Protein AF-A0AAJ0B9U4-F1 (afdb_monomer)

Solvent-accessible surface area (backbone atoms only — not comparable to full-atom values): 43974 Å² total; per-residue (Å²): 120,94,70,64,84,79,65,71,99,74,72,57,68,65,60,56,51,51,52,51,50,50,55,49,49,68,54,44,51,57,51,49,52,50,52,51,50,52,41,48,51,54,45,55,51,52,50,51,51,42,34,70,67,54,20,66,51,40,60,30,50,88,75,37,47,94,56,30,32,64,68,62,75,47,84,82,58,79,82,47,85,82,60,82,76,64,76,65,57,64,42,69,40,68,35,60,43,22,53,48,32,36,18,54,74,51,47,41,38,45,28,46,56,63,77,54,42,68,62,43,86,62,92,47,45,62,53,51,57,51,55,34,48,48,49,36,37,66,75,67,50,66,70,86,77,44,58,89,87,25,63,51,50,54,52,42,59,50,44,54,70,75,46,63,48,74,68,52,50,55,50,52,58,47,62,69,53,59,76,75,76,78,82,91,81,90,87,76,65,67,62,63,52,35,57,52,57,52,63,45,47,69,34,58,64,51,58,52,50,46,71,71,40,57,65,47,40,94,86,58,49,71,68,68,90,70,88,76,74,78,74,78,76,77,63,67,62,38,52,68,47,60,41,67,46,40,67,55,96,64,38,77,40,74,86,76,53,73,43,38,53,48,45,52,28,36,39,58,38,28,67,73,43,68,48,98,83,70,43,53,28,37,69,28,35,61,29,36,32,40,44,48,47,78,55,93,96,44,79,45,77,41,55,40,32,43,70,56,68,34,99,72,74,43,83,56,80,71,55,79,28,72,48,23,34,34,44,38,16,47,32,23,39,41,20,23,50,64,49,31,40,31,75,43,72,44,61,94,89,48,96,54,74,49,44,68,35,35,36,27,38,38,35,42,69,67,30,40,56,29,44,55,70,29,32,43,35,24,45,58,79,67,62,99,82,70,67,54,70,45,52,64,52,45,60,59,26,60,72,35,85,44,58,50,52,29,55,33,47,69,75,59,92,92,61,63,75,78,78,72,49,65,28,28,30,32,42,73,39,90,96,36,95,87,47,69,45,74,70,52,38,54,39,54,35,58,47,48,29,77,56,27,42,71,43,46,38,24,18,61,51,37,45,52,48,51,50,48,32,46,49,35,49,31,78,61,60,91,44,59,79,64,37,46,63,56,54,50,51,52,50,50,32,42,55,48,44,47,68,61,32,76,70,51,50,78,83,52,86,72,81,71,97,76,76,74,82,64,81,64,91,80,62,66,96,75,52,49,35,60,31,41,54,52,48,32,37,52,42,32,41,50,55,49,43,45,54,36,15,36,63,52,71,64,50,69,99,46,54,66,60,45,52,47,48,20,41,52,43,27,27,53,53,33,44,54,7,30,54,42,33,28,47,38,72,74,66,58,83,74,88,66,91,61,61,55,71,67,57,52,43,66,45,57,80,76,2,50,44,40,21,46,68,69,45,62,31,42,40,59,56,42,19,55,49,43,52,53,50,50,47,47,44,64,60,47,41,41,71,48,79,92,74,78,87,57,69,65,74,65,75,56,66,74,78,71,77,79,87,73,79,90,78,87,82,83,81,88,81,83,90,82,81,90,86,87,89,84,85,83,88,88,82,81,91,78,86,84,83,82,84,80,87,87,83,83,84,88,84,84,90,85,86,83,86,90,82,86,89,79,87,82,89,85,85,91,82,86,82,88,82,92,76,90,82,84,84,91,80,89,80,85,82,84,88,86,89,79,84,134

pLDDT: mean 73.51, std 20.11, range [25.77, 97.5]

Secondary structure (DSSP, 8-state):
-TTTTSS-S---HHHHHHHHHHHHHHHHHHHHHHHHHHHHHHHHHHHHHHHHHHHHHHT-HHHHGGG----S--GGGGG-TTSPPPPP-PPEEE-HHHHHHHHHTTS--TTIIIIIS--B--SSTTHHHHHHHHHHHHHHS-GGGS-TT-HHHHHHHHHHHHS--HHHHHHHHHHHHHHHH------SSHHHHHHHHHHTHHHHHHTTS-S----B-TTSPBPPS-TT--PPPP--GGGT-EEEPEEETTEEE----HHHHHHHHHHHT---EE-TT--EEEE-TTSEEEEEEEETTEEEEEEEE---B-TTSSBPPPP-S----HHHHHHHHTTEEEEEEEEEPPPTTS-PPPEEEEEEEE--HHHHHHHHTT--EE-PPPPTT---HHHHHHTTSTT-TTEEEE-B-PPPTT--GGGT-TTEEEEEPTT-TT-EEEEEEHHHHHHTGGGTT--SEE-HHHHHHHHHHHTTTB---SSHHHHHHHHHHHHHHHHHHHHHHTTT-TT-PPSPTT------TT--TT-HHHHHHHHHHHHHHHHHHHHHHHHHTT--S-HHHHHHHHHHHHHHHHHHHHHHHHHHHHS----PPPBPHHHHHS-GGGSHHHHHHTT---HHHHHHHHHHHHHHHHHHSEEP------THHHHSPPP--------PPPPPPPP---------------PPPPPPP---PPP---PPPP--------------------------PPP-----

Structure (mmCIF, N/CA/C/O backbone):
data_AF-A0AAJ0B9U4-F1
#
_entry.id   AF-A0AAJ0B9U4-F1
#
loop_
_atom_site.group_PDB
_atom_site.id
_atom_site.type_symbol
_atom_site.label_atom_id
_atom_site.label_alt_id
_atom_site.label_comp_id
_atom_site.label_asym_id
_atom_site.label_entity_id
_atom_site.label_seq_id
_atom_site.pdbx_PDB_ins_code
_atom_site.Cartn_x
_atom_site.Cartn_y
_atom_site.Cartn_z
_atom_site.occupancy
_atom_site.B_iso_or_equiv
_atom_site.auth_seq_id
_atom_site.auth_comp_id
_atom_site.auth_asym_id
_atom_site.auth_atom_id
_atom_site.pdbx_PDB_model_num
ATOM 1 N N . MET A 1 1 ? 71.957 -5.910 -50.777 1.00 51.66 1 MET A N 1
ATOM 2 C CA . MET A 1 1 ? 72.900 -6.226 -51.870 1.00 51.66 1 MET A CA 1
ATOM 3 C C . MET A 1 1 ? 72.585 -5.526 -53.194 1.00 51.66 1 MET A C 1
ATOM 5 O O . MET A 1 1 ? 73.494 -4.909 -53.716 1.00 51.66 1 MET A O 1
ATOM 9 N N . ALA A 1 2 ? 71.354 -5.511 -53.735 1.00 48.22 2 ALA A N 1
ATOM 10 C CA . ALA A 1 2 ? 71.072 -4.772 -54.990 1.00 48.22 2 ALA A CA 1
ATOM 11 C C . ALA A 1 2 ? 70.888 -3.239 -54.840 1.00 48.22 2 ALA A C 1
ATOM 13 O O . ALA A 1 2 ? 70.793 -2.532 -55.834 1.00 48.22 2 ALA A O 1
ATOM 14 N N . LEU A 1 3 ? 70.852 -2.714 -53.609 1.00 47.22 3 LEU A N 1
ATOM 15 C CA . LEU A 1 3 ? 70.709 -1.276 -53.321 1.00 47.22 3 LEU A CA 1
ATOM 16 C C . LEU A 1 3 ? 72.032 -0.579 -52.947 1.00 47.22 3 LEU A C 1
ATOM 18 O O . LEU A 1 3 ? 72.068 0.644 -52.878 1.00 47.22 3 LEU A O 1
ATOM 22 N N . GLU A 1 4 ? 73.122 -1.326 -52.741 1.00 53.16 4 GLU A N 1
ATOM 23 C CA . GLU A 1 4 ? 74.409 -0.771 -52.278 1.00 53.16 4 GLU A CA 1
ATOM 24 C C . GLU A 1 4 ? 75.309 -0.256 -53.412 1.00 53.16 4 GLU A C 1
ATOM 26 O O . GLU A 1 4 ? 76.203 0.538 -53.147 1.00 53.16 4 GLU A O 1
ATOM 31 N N . SER A 1 5 ? 75.072 -0.623 -54.679 1.00 58.38 5 SER A N 1
ATOM 32 C CA . SER A 1 5 ? 75.919 -0.163 -55.797 1.00 58.38 5 SER A CA 1
ATOM 33 C C . SER A 1 5 ? 75.437 1.124 -56.480 1.00 58.38 5 SER A C 1
ATOM 35 O O . SER A 1 5 ? 76.057 1.558 -57.448 1.00 58.38 5 SER A O 1
ATOM 37 N N . LEU A 1 6 ? 74.323 1.717 -56.034 1.00 53.94 6 LEU A N 1
ATOM 38 C CA . LEU A 1 6 ? 73.700 2.879 -56.686 1.00 53.94 6 LEU A CA 1
ATOM 39 C C . LEU A 1 6 ? 73.889 4.199 -55.924 1.00 53.94 6 LEU A C 1
ATOM 41 O O . LEU A 1 6 ? 73.580 5.257 -56.464 1.00 53.94 6 LEU A O 1
ATOM 45 N N . PHE A 1 7 ? 74.448 4.165 -54.712 1.00 55.28 7 PHE A N 1
ATOM 46 C CA . PHE A 1 7 ? 74.623 5.356 -53.881 1.00 55.28 7 PHE A CA 1
ATOM 47 C C . PHE A 1 7 ? 76.070 5.476 -53.399 1.00 55.28 7 PHE A C 1
ATOM 49 O O . PHE A 1 7 ? 76.467 4.892 -52.398 1.00 55.28 7 PHE A O 1
ATOM 56 N N . GLY A 1 8 ? 76.864 6.226 -54.166 1.00 54.53 8 GLY A N 1
ATOM 57 C CA . GLY A 1 8 ? 78.250 6.559 -53.851 1.00 54.53 8 GLY A CA 1
ATOM 58 C C . GLY A 1 8 ? 78.411 7.480 -52.634 1.00 54.53 8 GLY A C 1
ATOM 59 O O . GLY A 1 8 ? 77.489 8.174 -52.207 1.00 54.53 8 GLY A O 1
ATOM 60 N N . ASP A 1 9 ? 79.643 7.487 -52.132 1.00 56.53 9 ASP A N 1
ATOM 61 C CA . ASP A 1 9 ? 80.150 7.820 -50.789 1.00 56.53 9 ASP A CA 1
ATOM 62 C C . ASP A 1 9 ? 80.008 9.284 -50.287 1.00 56.53 9 ASP A C 1
ATOM 64 O O . ASP A 1 9 ? 80.836 9.789 -49.530 1.00 56.53 9 ASP A O 1
ATOM 68 N N . ARG A 1 10 ? 78.962 10.014 -50.693 1.00 57.00 10 ARG A N 1
ATOM 69 C CA . ARG A 1 10 ? 78.623 11.342 -50.135 1.00 57.00 10 ARG A CA 1
ATOM 70 C C . ARG A 1 10 ? 77.126 11.520 -49.923 1.00 57.00 10 ARG A C 1
ATOM 72 O O . ARG A 1 10 ? 76.544 12.525 -50.327 1.00 57.00 10 ARG A O 1
ATOM 79 N N . PHE A 1 11 ? 76.492 10.553 -49.272 1.00 53.00 11 PHE A N 1
ATOM 80 C CA . PHE A 1 11 ? 75.157 10.781 -48.735 1.00 53.00 11 PHE A CA 1
ATOM 81 C C . PHE A 1 11 ? 75.263 11.365 -47.330 1.00 53.00 11 PHE A C 1
ATOM 83 O O . PHE A 1 11 ? 75.497 10.661 -46.348 1.00 53.00 11 PHE A O 1
ATOM 90 N N . ASP A 1 12 ? 75.090 12.686 -47.264 1.00 61.44 12 ASP A N 1
ATOM 91 C CA . ASP A 1 12 ? 74.773 13.408 -46.038 1.00 61.44 12 ASP A CA 1
ATOM 92 C C . ASP A 1 12 ? 73.667 12.637 -45.303 1.00 61.44 12 ASP A C 1
ATOM 94 O O . ASP A 1 12 ? 72.566 12.450 -45.832 1.00 61.44 12 ASP A O 1
ATOM 98 N N . LYS A 1 13 ? 73.970 12.130 -44.101 1.00 66.75 13 LYS A N 1
ATOM 99 C CA . LYS A 1 13 ? 73.067 11.267 -43.311 1.00 66.75 13 LYS A CA 1
ATOM 100 C C . LYS A 1 13 ? 71.672 11.888 -43.127 1.00 66.75 13 LYS A C 1
ATOM 102 O O . LYS A 1 13 ? 70.686 11.169 -42.974 1.00 66.75 13 LYS A O 1
ATOM 107 N N . THR A 1 14 ? 71.583 13.213 -43.203 1.00 70.25 14 THR A N 1
ATOM 108 C CA . THR A 1 14 ? 70.349 14.004 -43.216 1.00 70.25 14 THR A CA 1
ATOM 109 C C . THR A 1 14 ? 69.446 13.687 -44.414 1.00 70.25 14 THR A C 1
ATOM 111 O O . THR A 1 14 ? 68.267 13.405 -44.208 1.00 70.25 14 THR A O 1
ATOM 114 N N . ASN A 1 15 ? 69.961 13.611 -45.643 1.00 72.12 15 ASN A N 1
ATOM 115 C CA . ASN A 1 15 ? 69.139 13.343 -46.834 1.00 72.12 15 ASN A CA 1
ATOM 116 C C . ASN A 1 15 ? 68.595 11.906 -46.870 1.00 72.12 15 ASN A C 1
ATOM 118 O O . ASN A 1 15 ? 67.459 11.687 -47.292 1.00 72.12 15 ASN A O 1
ATOM 122 N N . LEU A 1 16 ? 69.358 10.935 -46.356 1.00 78.25 16 LEU A N 1
ATOM 123 C CA . LEU A 1 16 ? 68.886 9.554 -46.213 1.00 78.25 16 LEU A CA 1
ATOM 124 C C . LEU A 1 16 ? 67.762 9.453 -45.168 1.00 78.25 16 LEU A C 1
ATOM 126 O O . LEU A 1 16 ? 66.755 8.789 -45.408 1.00 78.25 16 LEU A O 1
ATOM 130 N N . SER A 1 17 ? 67.890 10.158 -44.037 1.00 75.69 17 SER A N 1
ATOM 131 C CA . SER A 1 17 ? 66.843 10.188 -43.006 1.00 75.69 17 SER A CA 1
ATOM 132 C C . SER A 1 17 ? 65.542 10.837 -43.497 1.00 75.69 17 SER A C 1
ATOM 134 O O . SER A 1 17 ? 64.461 10.331 -43.201 1.00 75.69 17 SER A O 1
ATOM 136 N N . ILE A 1 18 ? 65.637 11.888 -44.322 1.00 82.69 18 ILE A N 1
ATOM 137 C CA . ILE A 1 18 ? 64.478 12.558 -44.929 1.00 82.69 18 ILE A CA 1
ATOM 138 C C . ILE A 1 18 ? 63.812 11.653 -45.972 1.00 82.69 18 ILE A C 1
ATOM 140 O O . ILE A 1 18 ? 62.589 11.534 -45.975 1.00 82.69 18 ILE A O 1
ATOM 144 N N . GLY A 1 19 ? 64.591 10.968 -46.818 1.00 82.00 19 GLY A N 1
ATOM 145 C CA . GLY A 1 19 ? 64.058 10.031 -47.811 1.00 82.00 19 GLY A CA 1
ATOM 146 C C . GLY A 1 19 ? 63.338 8.833 -47.182 1.00 82.00 19 GLY A C 1
ATOM 147 O O . GLY A 1 19 ? 62.246 8.472 -47.622 1.00 82.00 19 GLY A O 1
ATOM 148 N N . ILE A 1 20 ? 63.898 8.261 -46.109 1.00 84.00 20 ILE A N 1
ATOM 149 C CA . ILE A 1 20 ? 63.265 7.166 -45.356 1.00 84.00 20 ILE A CA 1
ATOM 150 C C . ILE A 1 20 ? 61.999 7.659 -44.651 1.00 84.00 20 ILE A C 1
ATOM 152 O O . ILE A 1 20 ? 60.973 6.988 -44.727 1.00 84.00 20 ILE A O 1
ATOM 156 N N . ALA A 1 21 ? 62.032 8.835 -44.016 1.00 82.19 21 ALA A N 1
ATOM 157 C CA . ALA A 1 21 ? 60.847 9.414 -43.389 1.00 82.19 21 ALA A CA 1
ATOM 158 C C . ALA A 1 21 ? 59.739 9.675 -44.421 1.00 82.19 21 ALA A C 1
ATOM 160 O O . ALA A 1 21 ? 58.595 9.289 -44.199 1.00 82.19 21 ALA A O 1
ATOM 161 N N . ALA A 1 22 ? 60.071 10.256 -45.577 1.00 84.38 22 ALA A N 1
ATOM 162 C CA . ALA A 1 22 ? 59.112 10.511 -46.647 1.00 84.38 22 ALA A CA 1
ATOM 163 C C . ALA A 1 22 ? 58.495 9.211 -47.191 1.00 84.38 22 ALA A C 1
ATOM 165 O O . ALA A 1 22 ? 57.276 9.133 -47.315 1.00 84.38 22 ALA A O 1
ATOM 166 N N . ALA A 1 23 ? 59.304 8.175 -47.442 1.00 83.50 23 ALA A N 1
ATOM 167 C CA . ALA A 1 23 ? 58.819 6.863 -47.880 1.00 83.50 23 ALA A CA 1
ATOM 168 C C . ALA A 1 23 ? 57.954 6.161 -46.814 1.00 83.50 23 ALA A C 1
ATOM 170 O O . ALA A 1 23 ? 56.958 5.510 -47.125 1.00 83.50 23 ALA A O 1
ATOM 171 N N . PHE A 1 24 ? 58.308 6.320 -45.538 1.00 87.31 24 PHE A N 1
ATOM 172 C CA . PHE A 1 24 ? 57.530 5.810 -44.413 1.00 87.31 24 PHE A CA 1
ATOM 173 C C . PHE A 1 24 ? 56.166 6.504 -44.332 1.00 87.31 24 PHE A C 1
ATOM 175 O O . PHE A 1 24 ? 55.143 5.830 -44.230 1.00 87.31 24 PHE A O 1
ATOM 182 N N . PHE A 1 25 ? 56.123 7.834 -44.463 1.00 88.81 25 PHE A N 1
ATOM 183 C CA . PHE A 1 25 ? 54.873 8.595 -44.476 1.00 88.81 25 PHE A CA 1
ATOM 184 C C . PHE A 1 25 ? 53.999 8.267 -45.691 1.00 88.81 25 PHE A C 1
ATOM 186 O O . PHE A 1 25 ? 52.796 8.090 -45.517 1.00 88.81 25 PHE A O 1
ATOM 193 N N . THR A 1 26 ? 54.563 8.128 -46.894 1.00 87.81 26 THR A N 1
ATOM 194 C CA . THR A 1 26 ? 53.771 7.837 -48.103 1.00 87.81 26 THR A CA 1
ATOM 195 C C . THR A 1 26 ? 53.139 6.449 -48.096 1.00 87.81 26 THR A C 1
ATOM 197 O O . THR A 1 26 ? 52.076 6.284 -48.684 1.00 87.81 26 THR A O 1
ATOM 200 N N . VAL A 1 27 ? 53.732 5.465 -47.411 1.00 89.75 27 VAL A N 1
ATOM 201 C CA . VAL A 1 27 ? 53.163 4.110 -47.298 1.00 89.75 27 VAL A CA 1
ATOM 202 C C . VAL A 1 27 ? 52.265 3.969 -46.070 1.00 89.75 27 VAL A C 1
ATOM 204 O O . VAL A 1 27 ? 51.185 3.378 -46.151 1.00 89.75 27 VAL A O 1
ATOM 207 N N . LEU A 1 28 ? 52.667 4.526 -44.927 1.00 89.81 28 LEU A N 1
ATOM 208 C CA . LEU A 1 28 ? 51.924 4.323 -43.687 1.00 89.81 28 LEU A CA 1
ATOM 209 C C . LEU A 1 28 ? 50.705 5.218 -43.548 1.00 89.81 28 LEU A C 1
ATOM 211 O O . LEU A 1 28 ? 49.715 4.740 -43.009 1.00 89.81 28 LEU A O 1
ATOM 215 N N . LEU A 1 29 ? 50.711 6.464 -44.039 1.00 89.56 29 LEU A N 1
ATOM 216 C CA . LEU A 1 29 ? 49.509 7.310 -43.971 1.00 89.56 29 LEU A CA 1
ATOM 217 C C . LEU A 1 29 ? 48.309 6.667 -44.688 1.00 89.56 29 LEU A C 1
ATOM 219 O O . LEU A 1 29 ? 47.250 6.580 -44.064 1.00 89.56 29 LEU A O 1
ATOM 223 N N . PRO A 1 30 ? 48.436 6.152 -45.929 1.00 92.00 30 PRO A N 1
ATOM 224 C CA . PRO A 1 30 ? 47.347 5.428 -46.582 1.00 92.00 30 PRO A CA 1
ATOM 225 C C . PRO A 1 30 ? 46.953 4.147 -45.847 1.00 92.00 30 PRO A C 1
ATOM 227 O O . PRO A 1 30 ? 45.766 3.854 -45.736 1.00 92.00 30 PRO A O 1
ATOM 230 N N . PHE A 1 31 ? 47.922 3.404 -45.300 1.00 88.31 31 PHE A N 1
ATOM 231 C CA . PHE A 1 31 ? 47.644 2.197 -44.519 1.00 88.31 31 PHE A CA 1
ATOM 232 C C . PHE A 1 31 ? 46.860 2.510 -43.235 1.00 88.31 31 PHE A C 1
ATOM 234 O O . PHE A 1 31 ? 45.848 1.868 -42.956 1.00 88.31 31 PHE A O 1
ATOM 241 N N . PHE A 1 32 ? 47.259 3.543 -42.488 1.00 87.38 32 PHE A N 1
ATOM 242 C CA . PHE A 1 32 ? 46.515 4.032 -41.327 1.00 87.38 32 PHE A CA 1
ATOM 243 C C . PHE A 1 32 ? 45.138 4.564 -41.729 1.00 87.38 32 PHE A C 1
ATOM 245 O O . PHE A 1 32 ? 44.159 4.240 -41.065 1.00 87.38 32 PHE A O 1
ATOM 252 N N . GLY A 1 33 ? 45.032 5.307 -42.833 1.00 90.38 33 GLY A N 1
ATOM 253 C CA . GLY A 1 33 ? 43.752 5.766 -43.378 1.00 90.38 33 GLY A CA 1
ATOM 254 C C . GLY A 1 33 ? 42.812 4.607 -43.721 1.00 90.38 33 GLY A C 1
ATOM 255 O O . GLY A 1 33 ? 41.637 4.641 -43.363 1.00 90.38 33 GLY A O 1
ATOM 256 N N . TYR A 1 34 ? 43.337 3.541 -44.329 1.00 91.44 34 TYR A N 1
ATOM 257 C CA . TYR A 1 34 ? 42.596 2.316 -44.628 1.00 91.44 34 TYR A CA 1
ATOM 258 C C . TYR A 1 34 ? 42.140 1.588 -43.356 1.00 91.44 34 TYR A C 1
ATOM 260 O O . TYR A 1 34 ? 40.971 1.217 -43.244 1.00 91.44 34 TYR A O 1
ATOM 268 N N . LEU A 1 35 ? 43.020 1.443 -42.357 1.00 86.88 35 LEU A N 1
ATOM 269 C CA . LEU A 1 35 ? 42.662 0.853 -41.063 1.00 86.88 35 LEU A CA 1
ATOM 270 C C . LEU A 1 35 ? 41.604 1.679 -40.321 1.00 86.88 35 LEU A C 1
ATOM 272 O O . LEU A 1 35 ? 40.670 1.104 -39.762 1.00 86.88 35 LEU A O 1
ATOM 276 N N . ILE A 1 36 ? 41.709 3.011 -40.354 1.00 87.25 36 ILE A N 1
ATOM 277 C CA . ILE A 1 36 ? 40.701 3.928 -39.803 1.00 87.25 36 ILE A CA 1
ATOM 278 C C . ILE A 1 36 ? 39.377 3.775 -40.562 1.00 87.25 36 ILE A C 1
ATOM 280 O O . ILE A 1 36 ? 38.323 3.725 -39.933 1.00 87.25 36 ILE A O 1
ATOM 284 N N . GLY A 1 37 ? 39.416 3.635 -41.890 1.00 90.62 37 GLY A N 1
ATOM 285 C CA . GLY A 1 37 ? 38.240 3.393 -42.727 1.00 90.62 37 GLY A CA 1
ATOM 286 C C . GLY A 1 37 ? 37.528 2.081 -42.388 1.00 90.62 37 GLY A C 1
ATOM 287 O O . GLY A 1 37 ? 36.316 2.083 -42.172 1.00 90.62 37 GLY A O 1
ATOM 288 N N . ILE A 1 38 ? 38.270 0.975 -42.249 1.00 87.94 38 ILE A N 1
ATOM 289 C CA . ILE A 1 38 ? 37.708 -0.312 -41.801 1.00 87.94 38 ILE A CA 1
ATOM 290 C C . ILE A 1 38 ? 37.141 -0.187 -40.388 1.00 87.94 38 ILE A C 1
ATOM 292 O O . ILE A 1 38 ? 36.044 -0.678 -40.126 1.00 87.94 38 ILE A O 1
ATOM 296 N N . ALA A 1 39 ? 37.875 0.451 -39.473 1.00 84.31 39 ALA A N 1
ATOM 297 C CA . ALA A 1 39 ? 37.427 0.637 -38.098 1.00 84.31 39 ALA A CA 1
ATOM 298 C C . ALA A 1 39 ? 36.121 1.442 -38.048 1.00 84.31 39 ALA A C 1
ATOM 300 O O . ALA A 1 39 ? 35.189 1.033 -37.359 1.00 84.31 39 ALA A O 1
ATOM 301 N N . LYS A 1 40 ? 36.021 2.523 -38.834 1.00 86.25 40 LYS A N 1
ATOM 302 C CA . LYS A 1 40 ? 34.812 3.342 -38.975 1.00 86.25 40 LYS A CA 1
ATOM 303 C C . LYS A 1 40 ? 33.658 2.556 -39.597 1.00 86.25 40 LYS A C 1
ATOM 305 O O . LYS A 1 40 ? 32.567 2.587 -39.055 1.00 86.25 40 LYS A O 1
ATOM 310 N N . SER A 1 41 ? 33.890 1.801 -40.670 1.00 86.94 41 SER A N 1
ATOM 311 C CA . SER A 1 41 ? 32.842 0.994 -41.311 1.00 86.94 41 SER A CA 1
ATOM 312 C C . SER A 1 41 ? 32.315 -0.112 -40.388 1.00 86.94 41 SER A C 1
ATOM 314 O O . SER A 1 41 ? 31.104 -0.277 -40.250 1.00 86.94 41 SER A O 1
ATOM 316 N N . LYS A 1 42 ? 33.205 -0.829 -39.685 1.00 85.12 42 LYS A N 1
ATOM 317 C CA . LYS A 1 42 ? 32.806 -1.818 -38.670 1.00 85.12 42 LYS A CA 1
ATOM 318 C C . LYS A 1 42 ? 32.063 -1.170 -37.506 1.00 85.12 42 LYS A C 1
ATOM 320 O O . LYS A 1 42 ? 31.124 -1.772 -36.995 1.00 85.12 42 LYS A O 1
ATOM 325 N N . PHE A 1 43 ? 32.478 0.030 -37.102 1.00 83.50 43 PHE A N 1
ATOM 326 C CA . PHE A 1 43 ? 31.800 0.827 -36.085 1.00 83.50 43 PHE A CA 1
ATOM 327 C C . PHE A 1 43 ? 30.387 1.211 -36.535 1.00 83.50 43 PHE A C 1
ATOM 329 O O . PHE A 1 43 ? 29.434 0.895 -35.832 1.00 83.50 43 PHE A O 1
ATOM 336 N N . ASP A 1 44 ? 30.239 1.811 -37.719 1.00 85.62 44 ASP A N 1
ATOM 337 C CA . ASP A 1 44 ? 28.950 2.258 -38.253 1.00 85.62 44 ASP A CA 1
ATOM 338 C C . ASP A 1 44 ? 27.995 1.060 -38.422 1.00 85.62 44 ASP A C 1
ATOM 340 O O . ASP A 1 44 ? 26.827 1.145 -38.042 1.00 85.62 44 ASP A O 1
ATOM 344 N N . TYR A 1 45 ? 28.503 -0.093 -38.878 1.00 86.44 45 TYR A N 1
ATOM 345 C CA . TYR A 1 45 ? 27.733 -1.338 -38.967 1.00 86.44 45 TYR A CA 1
ATOM 346 C C . TYR A 1 45 ? 27.325 -1.888 -37.593 1.00 86.44 45 TYR A C 1
ATOM 348 O O . TYR A 1 45 ? 26.169 -2.258 -37.394 1.00 86.44 45 TYR A O 1
ATOM 356 N N . ALA A 1 46 ? 28.246 -1.941 -36.625 1.00 82.94 46 ALA A N 1
ATOM 357 C CA . ALA A 1 46 ? 27.938 -2.402 -35.270 1.00 82.94 46 ALA A CA 1
ATOM 358 C C . ALA A 1 46 ? 26.922 -1.480 -34.578 1.00 82.94 46 ALA A C 1
ATOM 360 O O . ALA A 1 46 ? 26.003 -1.966 -33.922 1.00 82.94 46 ALA A O 1
ATOM 361 N N . HIS A 1 47 ? 27.048 -0.169 -34.777 1.00 82.50 47 HIS A N 1
ATOM 362 C CA . HIS A 1 47 ? 26.130 0.840 -34.266 1.00 82.50 47 HIS A CA 1
ATOM 363 C C . HIS A 1 47 ? 24.743 0.732 -34.924 1.00 82.50 47 HIS A C 1
ATOM 365 O O . HIS A 1 47 ? 23.743 0.663 -34.217 1.00 82.50 47 HIS A O 1
ATOM 371 N N . GLN A 1 48 ? 24.655 0.601 -36.255 1.00 85.19 48 GLN A N 1
ATOM 372 C CA . GLN A 1 48 ? 23.380 0.355 -36.951 1.00 85.19 48 GLN A CA 1
ATOM 373 C C . GLN A 1 48 ? 22.728 -0.966 -36.530 1.00 85.19 48 GLN A C 1
ATOM 375 O O . GLN A 1 48 ? 21.513 -1.026 -36.332 1.00 85.19 48 GLN A O 1
ATOM 380 N N . ARG A 1 49 ? 23.521 -2.026 -36.339 1.00 83.31 49 ARG A N 1
ATOM 381 C CA . ARG A 1 49 ? 23.028 -3.310 -35.827 1.00 83.31 49 ARG A CA 1
ATOM 382 C C . ARG A 1 49 ? 22.511 -3.187 -34.393 1.00 83.31 49 ARG A C 1
ATOM 384 O O . ARG A 1 49 ? 21.489 -3.770 -34.062 1.00 83.31 49 ARG A O 1
ATOM 391 N N . SER A 1 50 ? 23.194 -2.411 -33.557 1.00 80.62 50 SER A N 1
ATOM 392 C CA . SER A 1 50 ? 22.770 -2.119 -32.186 1.00 80.62 50 SER A CA 1
ATOM 393 C C . SER A 1 50 ? 21.456 -1.330 -32.155 1.00 80.62 50 SER A C 1
ATOM 395 O O . SER A 1 50 ? 20.533 -1.709 -31.443 1.00 80.62 50 SER A O 1
ATOM 397 N N . ILE A 1 51 ? 21.329 -0.292 -32.992 1.00 81.94 51 ILE A N 1
ATOM 398 C CA . ILE A 1 51 ? 20.103 0.514 -33.118 1.00 81.94 51 ILE A CA 1
ATOM 399 C C . ILE A 1 51 ? 18.939 -0.311 -33.665 1.00 81.94 51 ILE A C 1
ATOM 401 O O . ILE A 1 51 ? 17.827 -0.186 -33.167 1.00 81.94 51 ILE A O 1
ATOM 405 N N . SER A 1 52 ? 19.167 -1.140 -34.684 1.00 82.38 52 SER A N 1
ATOM 406 C CA . SER A 1 52 ? 18.108 -1.997 -35.236 1.00 82.38 52 SER A CA 1
ATOM 407 C C . SER A 1 52 ? 17.670 -3.077 -34.248 1.00 82.38 52 SER A C 1
ATOM 409 O O . SER A 1 52 ? 16.491 -3.405 -34.206 1.00 82.38 52 SER A O 1
ATOM 411 N N . PHE A 1 53 ? 18.591 -3.586 -33.425 1.00 81.31 53 PHE A N 1
ATOM 412 C CA . PHE A 1 53 ? 18.287 -4.596 -32.415 1.00 81.31 53 PHE A CA 1
ATOM 413 C C . PHE A 1 53 ? 17.568 -4.021 -31.185 1.00 81.31 53 PHE A C 1
ATOM 415 O O . PHE A 1 53 ? 16.542 -4.550 -30.774 1.00 81.31 53 PHE A O 1
ATOM 422 N N . LEU A 1 54 ? 18.084 -2.936 -30.601 1.00 82.31 54 LEU A N 1
ATOM 423 C CA . LEU A 1 54 ? 17.515 -2.325 -29.392 1.00 82.31 54 LEU A CA 1
ATOM 424 C C . LEU A 1 54 ? 16.395 -1.322 -29.683 1.00 82.31 54 LEU A C 1
ATOM 426 O O . LEU A 1 54 ? 15.712 -0.868 -28.770 1.00 82.31 54 LEU A O 1
ATOM 430 N N . GLY A 1 55 ? 16.212 -0.945 -30.945 1.00 83.62 55 GLY A N 1
ATOM 431 C CA . GLY A 1 55 ? 15.392 0.195 -31.320 1.00 83.62 55 GLY A CA 1
ATOM 432 C C . GLY A 1 55 ? 16.068 1.527 -30.976 1.00 83.62 55 GLY A C 1
ATOM 433 O O . GLY A 1 55 ? 16.836 1.663 -30.020 1.00 83.62 55 GLY A O 1
ATOM 434 N N . SER A 1 56 ? 15.746 2.565 -31.748 1.00 84.31 56 SER A N 1
ATOM 435 C CA . SER A 1 56 ? 16.255 3.922 -31.507 1.00 84.31 56 SER A CA 1
ATOM 436 C C . SER A 1 56 ? 15.800 4.501 -30.163 1.00 84.31 56 SER A C 1
ATOM 438 O O . SER A 1 56 ? 16.471 5.374 -29.618 1.00 84.31 56 SER A O 1
ATOM 440 N N . ILE A 1 57 ? 14.678 4.014 -29.620 1.00 83.94 57 ILE A N 1
ATOM 441 C CA . ILE A 1 57 ? 14.113 4.483 -28.350 1.00 83.94 57 ILE A CA 1
ATOM 442 C C . ILE A 1 57 ? 15.030 4.118 -27.177 1.00 83.94 57 ILE A C 1
ATOM 444 O O . ILE A 1 57 ? 15.322 4.985 -26.361 1.00 83.94 57 ILE A O 1
ATOM 448 N N . CYS A 1 58 ? 15.567 2.893 -27.117 1.00 85.44 58 CYS A N 1
ATOM 449 C CA . CYS A 1 58 ? 16.425 2.451 -26.008 1.00 85.44 58 CYS A CA 1
ATOM 450 C C . CYS A 1 58 ? 17.752 3.210 -25.881 1.00 85.44 58 CYS A C 1
ATOM 452 O O . CYS A 1 58 ? 18.343 3.233 -24.801 1.00 85.44 58 CYS A O 1
ATOM 454 N N . MET A 1 59 ? 18.207 3.826 -26.973 1.00 85.69 59 MET A N 1
ATOM 455 C CA . MET A 1 59 ? 19.422 4.646 -27.020 1.00 85.69 59 MET A CA 1
ATOM 456 C C . MET A 1 59 ? 19.148 6.134 -26.786 1.00 85.69 59 MET A C 1
ATOM 458 O O . MET A 1 59 ? 20.082 6.921 -26.642 1.00 85.69 59 MET A O 1
ATOM 462 N N . ASN A 1 60 ? 17.880 6.544 -26.780 1.00 88.38 60 ASN A N 1
ATOM 463 C CA . ASN A 1 60 ? 17.508 7.937 -26.625 1.00 88.38 60 ASN A CA 1
ATOM 464 C C . ASN A 1 60 ? 17.427 8.294 -25.135 1.00 88.38 60 ASN A C 1
ATOM 466 O O . ASN A 1 60 ? 16.462 7.955 -24.451 1.00 88.38 60 ASN A O 1
ATOM 470 N N . GLU A 1 61 ? 18.433 9.019 -24.651 1.00 88.19 61 GLU A N 1
ATOM 471 C CA . GLU A 1 61 ? 18.537 9.478 -23.260 1.00 88.19 61 GLU A CA 1
ATOM 472 C C . GLU A 1 61 ? 17.314 10.299 -22.813 1.00 88.19 61 GLU A C 1
ATOM 474 O O . GLU A 1 61 ? 16.838 10.133 -21.694 1.00 88.19 61 GLU A O 1
ATOM 479 N N . LEU A 1 62 ? 16.707 11.097 -23.701 1.00 86.56 62 LEU A N 1
ATOM 480 C CA . LEU A 1 62 ? 15.487 11.847 -23.371 1.00 86.56 62 LEU A CA 1
ATOM 481 C C . LEU A 1 62 ? 14.293 10.911 -23.148 1.00 86.56 62 LEU A C 1
ATOM 483 O O . LEU A 1 62 ? 13.490 11.122 -22.235 1.00 86.56 62 LEU A O 1
ATOM 487 N N . GLN A 1 63 ? 14.175 9.856 -23.958 1.00 87.38 63 GLN A N 1
ATOM 488 C CA . GLN A 1 63 ? 13.052 8.922 -23.876 1.00 87.38 63 GLN A CA 1
ATOM 489 C C . GLN A 1 63 ? 13.231 7.884 -22.774 1.00 87.38 63 GLN A C 1
ATOM 491 O O . GLN A 1 63 ? 12.245 7.580 -22.120 1.00 87.38 63 GLN A O 1
ATOM 496 N N . MET A 1 64 ? 14.450 7.422 -22.489 1.00 87.25 64 MET A N 1
ATOM 497 C CA . MET A 1 64 ? 14.723 6.367 -21.497 1.00 87.25 64 MET A CA 1
ATOM 498 C C . MET A 1 64 ? 15.221 6.879 -20.141 1.00 87.25 64 MET A C 1
ATOM 500 O O . MET A 1 64 ? 15.125 6.147 -19.158 1.00 87.25 64 MET A O 1
ATOM 504 N N . GLY A 1 65 ? 15.710 8.121 -20.059 1.00 87.62 65 GLY A N 1
ATOM 505 C CA . GLY A 1 65 ? 16.266 8.695 -18.828 1.00 87.62 65 GLY A CA 1
ATOM 506 C C . GLY A 1 65 ? 17.391 7.820 -18.245 1.00 87.62 65 GLY A C 1
ATOM 507 O O . GLY A 1 65 ? 18.267 7.402 -19.011 1.00 87.62 65 GLY A O 1
ATOM 508 N N . PRO A 1 66 ? 17.343 7.462 -16.944 1.00 84.56 66 PRO A N 1
ATOM 509 C CA . PRO A 1 66 ? 18.377 6.644 -16.289 1.00 84.56 66 PRO A CA 1
ATOM 510 C C . PRO A 1 66 ? 18.508 5.235 -16.882 1.00 84.56 66 PRO A C 1
ATOM 512 O O . PRO A 1 66 ? 19.507 4.550 -16.660 1.00 84.56 66 PRO A O 1
ATOM 515 N N . PHE A 1 67 ? 17.498 4.775 -17.627 1.00 88.81 67 PHE A N 1
ATOM 516 C CA . PHE A 1 67 ? 17.448 3.436 -18.219 1.00 88.81 67 PHE A CA 1
ATOM 517 C C . PHE A 1 67 ? 17.998 3.388 -19.642 1.00 88.81 67 PHE A C 1
ATOM 519 O O . PHE A 1 67 ? 17.810 2.387 -20.335 1.00 88.81 67 PHE A O 1
ATOM 526 N N . VAL A 1 68 ? 18.634 4.465 -20.114 1.00 88.62 68 VAL A N 1
ATOM 527 C CA . VAL A 1 68 ? 19.257 4.471 -21.436 1.00 88.62 68 VAL A CA 1
ATOM 528 C C . VAL A 1 68 ? 20.277 3.337 -21.523 1.00 88.62 68 VAL A C 1
ATOM 530 O O . VAL A 1 68 ? 21.167 3.195 -20.676 1.00 88.62 68 VAL A O 1
ATOM 533 N N . SER A 1 69 ? 20.153 2.510 -22.561 1.00 84.94 69 SER A N 1
ATOM 534 C CA . SER A 1 69 ? 21.194 1.541 -22.875 1.00 84.94 69 SER A CA 1
ATOM 535 C C . SER A 1 69 ? 22.428 2.344 -23.254 1.00 84.94 69 SER A C 1
ATOM 537 O O . SER A 1 69 ? 22.482 2.947 -24.325 1.00 84.94 69 SER A O 1
ATOM 539 N N . ARG A 1 70 ? 23.420 2.396 -22.363 1.00 80.69 70 ARG A N 1
ATOM 540 C CA . ARG A 1 70 ? 24.662 3.106 -22.663 1.00 80.69 70 ARG A CA 1
ATOM 541 C C . 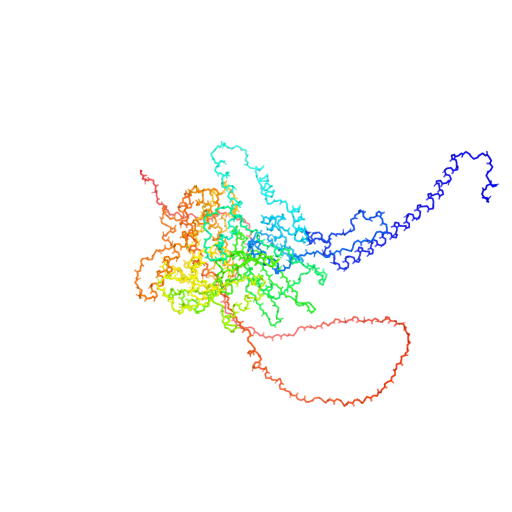ARG A 1 70 ? 25.285 2.464 -23.879 1.00 80.69 70 ARG A C 1
ATOM 543 O O . ARG A 1 70 ? 25.534 1.259 -23.864 1.00 80.69 70 ARG A O 1
ATOM 550 N N . ASP A 1 71 ? 25.562 3.280 -24.891 1.00 72.75 71 ASP A N 1
ATOM 551 C CA . ASP A 1 71 ? 26.315 2.819 -26.041 1.00 72.75 71 ASP A CA 1
ATOM 552 C C . ASP A 1 71 ? 27.643 2.248 -25.513 1.00 72.75 71 ASP A C 1
ATOM 554 O O . ASP A 1 71 ? 28.459 2.987 -24.938 1.00 72.75 71 ASP A O 1
ATOM 558 N N . PRO A 1 72 ? 27.866 0.927 -25.630 1.00 65.06 72 PRO A N 1
ATOM 559 C CA . PRO A 1 72 ? 29.110 0.320 -25.188 1.00 65.06 72 PRO A CA 1
ATOM 560 C C . PRO A 1 72 ? 30.309 0.933 -25.910 1.00 65.06 72 PRO A C 1
ATOM 562 O O . PRO A 1 72 ? 31.439 0.830 -25.429 1.00 65.06 72 PRO A O 1
ATOM 565 N N . ILE A 1 73 ? 30.075 1.605 -27.037 1.00 63.12 73 ILE A N 1
ATOM 566 C CA . ILE A 1 73 ? 31.082 2.202 -27.885 1.00 63.12 73 ILE A CA 1
ATOM 567 C C . ILE A 1 73 ? 31.304 3.676 -27.517 1.00 63.12 73 ILE A C 1
ATOM 569 O O . ILE A 1 73 ? 31.202 4.590 -28.330 1.00 63.12 73 ILE A O 1
ATOM 573 N N . SER A 1 74 ? 31.694 3.930 -26.263 1.00 65.69 74 SER A N 1
ATOM 574 C CA . SER A 1 74 ? 32.242 5.246 -25.901 1.00 65.69 74 SER A CA 1
ATOM 575 C C . SER A 1 74 ? 33.447 5.590 -26.796 1.00 65.69 74 SER A C 1
ATOM 577 O O . SER A 1 74 ? 34.188 4.692 -27.211 1.00 65.69 74 SER A O 1
ATOM 579 N N . ARG A 1 75 ? 33.727 6.887 -27.020 1.00 61.53 75 ARG A N 1
ATOM 580 C CA . ARG A 1 75 ? 34.885 7.366 -27.817 1.00 61.53 75 ARG A CA 1
ATOM 581 C C . ARG A 1 75 ? 36.235 6.723 -27.439 1.00 61.53 75 ARG A C 1
ATOM 583 O O . ARG A 1 75 ? 37.180 6.763 -28.220 1.00 61.53 75 ARG A O 1
ATOM 590 N N . LYS A 1 76 ? 36.343 6.098 -26.264 1.00 65.56 76 LYS A N 1
ATOM 591 C CA . LYS A 1 76 ? 37.534 5.362 -25.821 1.00 65.56 76 LYS A CA 1
ATOM 592 C C . LYS A 1 76 ? 37.847 4.115 -26.669 1.00 65.56 76 LYS A C 1
ATOM 594 O O . LYS A 1 76 ? 38.990 3.669 -26.653 1.00 65.56 76 LYS A O 1
ATOM 599 N N . TYR A 1 77 ? 36.891 3.570 -27.429 1.00 64.25 77 TYR A N 1
ATOM 600 C CA . TYR A 1 77 ? 37.085 2.340 -28.215 1.00 64.25 77 TYR A CA 1
ATOM 601 C C . TYR A 1 77 ? 37.584 2.557 -29.654 1.00 64.25 77 TYR A C 1
ATOM 603 O O . TYR A 1 77 ? 37.970 1.585 -30.299 1.00 64.25 77 TYR A O 1
ATOM 611 N N . TYR A 1 78 ? 37.683 3.803 -30.141 1.00 65.25 78 TYR A N 1
ATOM 612 C CA . TYR A 1 78 ? 38.230 4.099 -31.481 1.00 65.25 78 TYR A CA 1
ATOM 613 C C . TYR A 1 78 ? 39.709 3.710 -31.647 1.00 65.25 78 TYR A C 1
ATOM 615 O O . TYR A 1 78 ? 40.189 3.583 -32.769 1.00 65.25 78 TYR A O 1
ATOM 623 N N . VAL A 1 79 ? 40.441 3.511 -30.547 1.00 66.88 79 VAL A N 1
ATOM 624 C CA . VAL A 1 79 ? 41.906 3.362 -30.571 1.00 66.88 79 VAL A CA 1
ATOM 625 C C . VAL A 1 79 ? 42.359 1.940 -30.941 1.00 66.88 79 VAL A C 1
ATOM 627 O O . VAL A 1 79 ? 43.521 1.748 -31.288 1.00 66.88 79 VAL A O 1
ATOM 630 N N . CYS A 1 80 ? 41.482 0.926 -30.909 1.00 74.25 80 CYS A N 1
ATOM 631 C CA . CYS A 1 80 ? 41.907 -0.460 -31.132 1.00 74.25 80 CYS A CA 1
ATOM 632 C C . CYS A 1 80 ? 40.956 -1.247 -32.060 1.00 74.25 80 CYS A C 1
ATOM 634 O O . CYS A 1 80 ? 39.952 -1.781 -31.586 1.00 74.25 80 CYS A O 1
ATOM 636 N N . PRO A 1 81 ? 41.279 -1.397 -33.363 1.00 68.19 81 PRO A N 1
ATOM 637 C CA . PRO A 1 81 ? 40.415 -2.064 -34.349 1.00 68.19 81 PRO A CA 1
ATOM 638 C C . PRO A 1 81 ? 40.252 -3.582 -34.137 1.00 68.19 81 PRO A C 1
ATOM 640 O O . PRO A 1 81 ? 39.459 -4.219 -34.829 1.00 68.19 81 PRO A O 1
ATOM 643 N N . PHE A 1 82 ? 40.994 -4.172 -33.194 1.00 75.94 82 PHE A N 1
ATOM 644 C CA . PHE A 1 82 ? 41.010 -5.614 -32.928 1.00 75.94 82 PHE A CA 1
ATOM 645 C C . PHE A 1 82 ? 40.197 -6.035 -31.697 1.00 75.94 82 PHE A C 1
ATOM 647 O O . PHE A 1 82 ? 40.032 -7.230 -31.450 1.00 75.94 82 PHE A O 1
ATOM 654 N N . ARG A 1 83 ? 39.678 -5.089 -30.904 1.00 76.44 83 ARG A N 1
ATOM 655 C CA . ARG A 1 83 ? 38.882 -5.424 -29.717 1.00 76.44 83 ARG A CA 1
ATOM 656 C C . ARG A 1 83 ? 37.441 -5.711 -30.142 1.00 76.44 83 ARG A C 1
ATOM 658 O O . ARG A 1 83 ? 36.852 -4.936 -30.889 1.00 76.44 83 ARG A O 1
ATOM 665 N N . LYS A 1 84 ? 36.862 -6.820 -29.669 1.00 75.94 84 LYS A N 1
ATOM 666 C CA . LYS A 1 84 ? 35.433 -7.106 -29.872 1.00 75.94 84 LYS A CA 1
ATOM 667 C C . LYS A 1 84 ? 34.622 -5.956 -29.263 1.00 75.94 84 LYS A C 1
ATOM 669 O O . LYS A 1 84 ? 34.774 -5.681 -28.073 1.00 75.94 84 LYS A O 1
ATOM 674 N N . PHE A 1 85 ? 33.805 -5.284 -30.075 1.00 71.12 85 PHE A N 1
ATOM 675 C CA . PHE A 1 85 ? 32.882 -4.265 -29.583 1.00 71.12 85 PHE A CA 1
ATOM 676 C C . PHE A 1 85 ? 31.876 -4.945 -28.653 1.00 71.12 85 PHE A C 1
ATOM 678 O O . PHE A 1 85 ? 31.294 -5.961 -29.054 1.00 71.12 85 PHE A O 1
ATOM 685 N N . PRO A 1 86 ? 31.688 -4.457 -27.415 1.00 75.69 86 PRO A N 1
ATOM 686 C CA . PRO A 1 86 ? 30.623 -4.981 -26.583 1.00 75.69 86 PRO A CA 1
ATOM 687 C C . PRO A 1 86 ? 29.306 -4.719 -27.318 1.00 75.69 86 PRO A C 1
ATOM 689 O O . PRO A 1 86 ? 29.097 -3.629 -27.842 1.00 75.69 86 PRO A O 1
ATOM 692 N N . ILE A 1 87 ? 28.452 -5.733 -27.417 1.00 78.25 87 ILE A N 1
ATOM 693 C CA . ILE A 1 87 ? 27.104 -5.560 -27.959 1.00 78.25 87 ILE A CA 1
ATOM 694 C C . ILE A 1 87 ? 26.305 -4.825 -26.888 1.00 78.25 87 ILE A C 1
ATOM 696 O O . ILE A 1 87 ? 26.386 -5.187 -25.710 1.00 78.25 87 ILE A O 1
ATOM 700 N N . ALA A 1 88 ? 25.586 -3.777 -27.283 1.00 81.88 88 ALA A N 1
ATOM 701 C CA . ALA A 1 88 ? 24.731 -3.060 -26.355 1.00 81.88 88 ALA A CA 1
ATOM 702 C C . ALA A 1 88 ? 23.656 -4.021 -25.853 1.00 81.88 88 ALA A C 1
ATOM 704 O O . ALA A 1 88 ? 23.083 -4.781 -26.636 1.00 81.88 88 ALA A O 1
ATOM 705 N N . ARG A 1 89 ? 23.429 -4.023 -24.545 1.00 84.75 89 ARG A N 1
ATOM 706 C CA . ARG A 1 89 ? 22.431 -4.891 -23.929 1.00 84.75 89 ARG A CA 1
ATOM 707 C C . ARG A 1 89 ? 21.208 -4.062 -23.572 1.00 84.75 89 ARG A C 1
ATOM 709 O O . ARG A 1 89 ? 21.387 -2.914 -23.161 1.00 84.75 89 ARG A O 1
ATOM 716 N N . PRO A 1 90 ? 19.996 -4.624 -23.699 1.00 86.62 90 PRO A N 1
ATOM 717 C CA . PRO A 1 90 ? 18.818 -3.969 -23.166 1.00 86.62 90 PRO A CA 1
ATOM 718 C C . PRO A 1 90 ? 19.017 -3.664 -21.675 1.00 86.62 90 PRO A C 1
ATOM 720 O O . PRO A 1 90 ? 19.721 -4.409 -20.982 1.00 86.62 90 PRO A O 1
ATOM 723 N N . PRO A 1 91 ? 18.428 -2.575 -21.161 1.00 88.12 91 PRO A N 1
ATOM 724 C CA . PRO A 1 91 ? 18.458 -2.315 -19.733 1.00 88.12 91 PRO A CA 1
ATOM 725 C C . PRO A 1 91 ? 17.774 -3.461 -18.978 1.00 88.12 91 PRO A C 1
ATOM 727 O O . PRO A 1 91 ? 16.771 -4.014 -19.428 1.00 88.12 91 PRO A O 1
ATOM 730 N N . THR A 1 92 ? 18.322 -3.811 -17.819 1.00 90.31 92 THR A N 1
ATOM 731 C CA . THR A 1 92 ? 17.724 -4.771 -16.886 1.00 90.31 92 THR A CA 1
ATOM 732 C C . THR A 1 92 ? 16.904 -4.024 -15.846 1.00 90.31 92 THR A C 1
ATOM 734 O O . THR A 1 92 ? 17.431 -3.120 -15.193 1.00 90.31 92 THR A O 1
ATOM 737 N N . LEU A 1 93 ? 15.650 -4.420 -15.661 1.00 92.31 93 LEU A N 1
ATOM 738 C CA . LEU A 1 93 ? 14.723 -3.815 -14.709 1.00 92.31 93 LEU A CA 1
ATOM 739 C C . LEU A 1 93 ? 14.176 -4.868 -13.737 1.00 92.31 93 LEU A C 1
ATOM 741 O O . LEU A 1 93 ? 14.043 -6.027 -14.126 1.00 92.31 93 LEU A O 1
ATOM 745 N N . PRO A 1 94 ? 13.823 -4.485 -12.497 1.00 93.75 94 PRO A N 1
ATOM 746 C CA . PRO A 1 94 ? 13.000 -5.320 -11.624 1.00 93.75 94 PRO A CA 1
ATOM 747 C C . PRO A 1 94 ? 11.724 -5.791 -12.326 1.00 93.75 94 PRO A C 1
ATOM 749 O O . PRO A 1 94 ? 11.099 -5.010 -13.052 1.00 93.75 94 PRO A O 1
ATOM 752 N N . THR A 1 95 ? 11.322 -7.040 -12.096 1.00 94.81 95 THR A N 1
ATOM 753 C CA . THR A 1 95 ? 10.004 -7.532 -12.529 1.00 94.81 95 THR A CA 1
ATOM 754 C C . THR A 1 95 ? 8.885 -6.806 -11.787 1.00 94.81 95 THR A C 1
ATOM 756 O O . THR A 1 95 ? 9.110 -6.199 -10.736 1.00 94.81 95 THR A O 1
ATOM 759 N N . VAL A 1 96 ? 7.657 -6.864 -12.310 1.00 95.31 96 VAL A N 1
ATOM 760 C CA . VAL A 1 96 ? 6.505 -6.284 -11.606 1.00 95.31 96 VAL A CA 1
ATOM 761 C C . VAL A 1 96 ? 6.263 -7.021 -10.284 1.00 95.31 96 VAL A C 1
ATOM 763 O O . VAL A 1 96 ? 5.991 -6.362 -9.283 1.00 95.31 96 VAL A O 1
ATOM 766 N N . ALA A 1 97 ? 6.464 -8.344 -10.228 1.00 95.25 97 ALA A N 1
ATOM 767 C CA . ALA A 1 97 ? 6.464 -9.098 -8.975 1.00 95.25 97 ALA A CA 1
ATOM 768 C C . ALA A 1 97 ? 7.480 -8.558 -7.959 1.00 95.25 97 ALA A C 1
ATOM 770 O O . ALA A 1 97 ? 7.114 -8.348 -6.804 1.00 95.25 97 ALA A O 1
ATOM 771 N N . SER A 1 98 ? 8.716 -8.260 -8.376 1.00 93.50 98 SER A N 1
ATOM 772 C CA . SER A 1 98 ? 9.719 -7.641 -7.501 1.00 93.50 98 SER A CA 1
ATOM 773 C C . SER A 1 98 ? 9.322 -6.258 -7.014 1.00 93.50 98 SER A C 1
ATOM 775 O O . SER A 1 98 ? 9.551 -5.933 -5.852 1.00 93.50 98 SER A O 1
ATOM 777 N N . LEU A 1 99 ? 8.719 -5.432 -7.873 1.00 95.12 99 LEU A N 1
ATOM 778 C CA . LEU A 1 99 ? 8.210 -4.126 -7.450 1.00 95.12 99 LEU A CA 1
ATOM 779 C C . LEU A 1 99 ? 7.117 -4.284 -6.391 1.00 95.12 99 LEU A C 1
ATOM 781 O O . LEU A 1 99 ? 7.119 -3.553 -5.404 1.00 95.12 99 LEU A O 1
ATOM 785 N N . ILE A 1 100 ? 6.212 -5.245 -6.574 1.00 95.31 100 ILE A N 1
ATOM 786 C CA . ILE A 1 100 ? 5.134 -5.526 -5.623 1.00 95.31 100 ILE A CA 1
ATOM 787 C C . ILE A 1 100 ? 5.705 -6.036 -4.300 1.00 95.31 100 ILE A C 1
ATOM 789 O O . ILE A 1 100 ? 5.374 -5.471 -3.266 1.00 95.31 100 ILE A O 1
ATOM 793 N N . ALA A 1 101 ? 6.626 -7.001 -4.331 1.00 93.31 101 ALA A N 1
ATOM 794 C CA . ALA A 1 101 ? 7.288 -7.515 -3.133 1.00 93.31 101 ALA A CA 1
ATOM 795 C C . ALA A 1 101 ? 8.052 -6.414 -2.374 1.00 93.31 101 ALA A C 1
ATOM 797 O O . ALA A 1 101 ? 7.927 -6.294 -1.160 1.00 93.31 101 ALA A O 1
ATOM 798 N N . ALA A 1 102 ? 8.768 -5.535 -3.086 1.00 92.62 102 ALA A N 1
ATOM 799 C CA . ALA A 1 102 ? 9.404 -4.365 -2.478 1.00 92.62 102 ALA A CA 1
ATOM 800 C C . ALA A 1 102 ? 8.371 -3.432 -1.818 1.00 92.62 102 ALA A C 1
ATOM 802 O O . ALA A 1 102 ? 8.612 -2.867 -0.751 1.00 92.62 102 ALA A O 1
ATOM 803 N N . GLY A 1 103 ? 7.208 -3.264 -2.448 1.00 93.06 103 GLY A N 1
ATOM 804 C CA . GLY A 1 103 ? 6.099 -2.507 -1.880 1.00 93.06 103 GLY A CA 1
ATOM 805 C C . GLY A 1 103 ? 5.544 -3.160 -0.616 1.00 93.06 103 GLY A C 1
ATOM 806 O O . GLY A 1 103 ? 5.240 -2.447 0.342 1.00 93.06 103 GLY A O 1
ATOM 807 N N . ASP A 1 104 ? 5.390 -4.486 -0.610 1.00 92.06 104 ASP A N 1
ATOM 808 C CA . ASP A 1 104 ? 4.888 -5.251 0.538 1.00 92.06 104 ASP A CA 1
ATOM 809 C C . ASP A 1 104 ? 5.850 -5.144 1.726 1.00 92.06 104 ASP A C 1
ATOM 811 O O . ASP A 1 104 ? 5.426 -5.106 2.883 1.00 92.06 104 ASP A O 1
ATOM 815 N N . ASP A 1 105 ? 7.144 -5.009 1.422 1.00 87.50 105 ASP A N 1
ATOM 816 C CA . ASP A 1 105 ? 8.205 -4.752 2.389 1.00 87.50 105 ASP A CA 1
ATOM 817 C C . ASP A 1 105 ? 8.248 -3.307 2.911 1.00 87.50 105 ASP A C 1
ATOM 819 O O . ASP A 1 105 ? 9.010 -3.012 3.839 1.00 87.50 105 ASP A O 1
ATOM 823 N N . GLY A 1 106 ? 7.433 -2.409 2.349 1.00 87.75 106 GLY A N 1
ATOM 824 C CA . GLY A 1 106 ? 7.363 -0.996 2.725 1.00 87.75 106 GLY A CA 1
ATOM 825 C C . GLY A 1 106 ? 8.415 -0.104 2.055 1.00 87.75 106 GLY A C 1
ATOM 826 O O . GLY A 1 106 ? 8.589 1.051 2.460 1.00 87.75 106 GLY A O 1
ATOM 827 N N . VAL A 1 107 ? 9.109 -0.596 1.018 1.00 8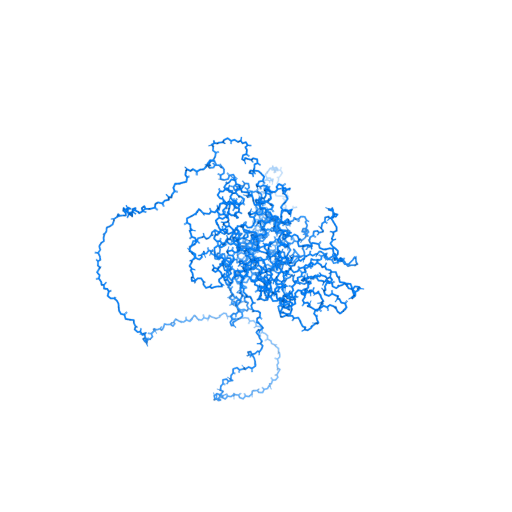9.25 107 VAL A N 1
ATOM 828 C CA . VAL A 1 107 ? 10.089 0.193 0.242 1.00 89.25 107 VAL A CA 1
ATOM 829 C C . VAL A 1 107 ? 9.414 1.360 -0.480 1.00 89.25 107 VAL A C 1
ATOM 831 O O . VAL A 1 107 ? 10.030 2.401 -0.692 1.00 89.25 107 VAL A O 1
ATOM 834 N N . TRP A 1 108 ? 8.140 1.215 -0.840 1.00 92.25 108 TRP A N 1
ATOM 835 C CA . TRP A 1 108 ? 7.336 2.282 -1.423 1.00 92.25 108 TRP A CA 1
ATOM 836 C C . TRP A 1 108 ? 5.852 2.101 -1.074 1.00 92.25 108 TRP A C 1
ATOM 838 O O . TRP A 1 108 ? 5.418 1.023 -0.671 1.00 92.25 108 TRP A O 1
ATOM 848 N N . SER A 1 109 ? 5.075 3.173 -1.218 1.00 91.25 109 SER A N 1
ATOM 849 C CA . SER A 1 109 ? 3.630 3.213 -0.964 1.00 91.25 109 SER A CA 1
ATOM 850 C C . SER A 1 109 ? 2.888 3.818 -2.157 1.00 91.25 109 SER A C 1
ATOM 852 O O . SER A 1 109 ? 3.503 4.348 -3.088 1.00 91.25 109 SER A O 1
ATOM 854 N N . SER A 1 110 ? 1.553 3.816 -2.124 1.00 91.19 110 SER A N 1
ATOM 855 C CA . SER A 1 110 ? 0.742 4.413 -3.195 1.00 91.19 110 SER A CA 1
ATOM 856 C C . SER A 1 110 ? 0.993 5.915 -3.423 1.00 91.19 110 SER A C 1
ATOM 858 O O . SER A 1 110 ? 0.613 6.456 -4.463 1.00 91.19 110 SER A O 1
ATOM 860 N N . ASP A 1 111 ? 1.720 6.583 -2.522 1.00 87.19 111 ASP A N 1
ATOM 861 C CA . ASP A 1 111 ? 2.187 7.961 -2.687 1.00 87.19 111 ASP A CA 1
ATOM 862 C C . ASP A 1 111 ? 3.078 8.171 -3.924 1.00 87.19 111 ASP A C 1
ATOM 864 O O . ASP A 1 111 ? 3.119 9.267 -4.493 1.00 87.19 111 ASP A O 1
ATOM 868 N N . ILE A 1 112 ? 3.730 7.112 -4.416 1.00 89.94 112 ILE A N 1
ATOM 869 C CA . ILE A 1 112 ? 4.488 7.153 -5.672 1.00 89.94 112 ILE A CA 1
ATOM 870 C C . ILE A 1 112 ? 3.618 7.656 -6.840 1.00 89.94 112 ILE A C 1
ATOM 872 O O . ILE A 1 112 ? 4.039 8.504 -7.629 1.00 89.94 112 ILE A O 1
ATOM 876 N N . PHE A 1 113 ? 2.360 7.213 -6.898 1.00 87.81 113 PHE A N 1
ATOM 877 C CA . PHE A 1 113 ? 1.384 7.589 -7.924 1.00 87.81 113 PHE A CA 1
ATOM 878 C C . PHE A 1 113 ? 0.803 8.983 -7.692 1.00 87.81 113 PHE A C 1
ATOM 880 O O . PHE A 1 113 ? 0.113 9.539 -8.550 1.00 87.81 113 PHE A O 1
ATOM 887 N N . ASN A 1 114 ? 1.053 9.541 -6.510 1.00 82.19 114 ASN A N 1
ATOM 888 C CA . ASN A 1 114 ? 0.520 10.811 -6.081 1.00 82.19 114 ASN A CA 1
ATOM 889 C C . ASN A 1 114 ? 1.489 11.962 -6.270 1.00 82.19 114 ASN A C 1
ATOM 891 O O . ASN A 1 114 ? 1.133 12.946 -6.910 1.00 82.19 114 ASN A O 1
ATOM 895 N N . LYS A 1 115 ? 2.715 11.835 -5.774 1.00 79.69 115 LYS A N 1
ATOM 896 C CA . LYS A 1 115 ? 3.684 12.937 -5.796 1.00 79.69 115 LYS A CA 1
ATOM 897 C C . LYS A 1 115 ? 4.729 12.814 -6.890 1.00 79.69 115 LYS A C 1
ATOM 899 O O . LYS A 1 115 ? 5.271 13.827 -7.324 1.00 79.69 115 LYS A O 1
ATOM 904 N N . ARG A 1 116 ? 5.084 11.584 -7.268 1.00 81.06 116 ARG A N 1
ATOM 905 C CA . ARG A 1 116 ? 6.330 11.324 -8.001 1.00 81.06 116 ARG A CA 1
ATOM 906 C C . ARG A 1 116 ? 6.131 11.170 -9.495 1.00 81.06 116 ARG A C 1
ATOM 908 O O . ARG A 1 116 ? 7.047 11.487 -10.248 1.00 81.06 116 ARG A O 1
ATOM 915 N N . ILE A 1 117 ? 4.963 10.703 -9.927 1.00 84.81 117 ILE A N 1
ATOM 916 C CA . ILE A 1 117 ? 4.695 10.488 -11.345 1.00 84.81 117 ILE A CA 1
ATOM 917 C C . ILE A 1 117 ? 3.946 11.699 -11.914 1.00 84.81 117 ILE A C 1
ATOM 919 O O . ILE A 1 117 ? 2.760 11.872 -11.626 1.00 84.81 117 ILE A O 1
ATOM 923 N N . PRO A 1 118 ? 4.606 12.558 -12.714 1.00 81.56 118 PRO A N 1
ATOM 924 C CA . PRO A 1 118 ? 3.927 13.674 -13.353 1.00 81.56 118 PRO A CA 1
ATOM 925 C C . PRO A 1 118 ? 2.921 13.168 -14.400 1.00 81.56 118 PRO A C 1
ATOM 927 O O . PRO A 1 118 ? 3.133 12.099 -14.986 1.00 81.56 118 PRO A O 1
ATOM 930 N N . PRO A 1 119 ? 1.862 13.948 -14.701 1.00 79.50 119 PRO A N 1
ATOM 931 C CA . PRO A 1 119 ? 1.027 13.708 -15.869 1.00 79.50 119 PRO A CA 1
ATOM 932 C C . PRO A 1 119 ? 1.911 13.620 -17.105 1.00 79.50 119 PRO A C 1
ATOM 934 O O . PRO A 1 119 ? 2.725 14.514 -17.354 1.00 79.50 119 PRO A O 1
ATOM 937 N N . ASN A 1 120 ? 1.801 12.530 -17.852 1.00 71.69 120 ASN A N 1
ATOM 938 C CA . ASN A 1 120 ? 2.665 12.328 -18.992 1.00 71.69 120 ASN A CA 1
ATOM 939 C C . ASN A 1 120 ? 2.031 11.455 -20.077 1.00 71.69 120 ASN A C 1
ATOM 941 O O . ASN A 1 120 ? 1.373 10.448 -19.809 1.00 71.69 120 ASN A O 1
ATOM 945 N N . HIS A 1 121 ? 2.313 11.846 -21.317 1.00 68.94 121 HIS A N 1
ATOM 946 C CA . HIS A 1 121 ? 1.993 11.137 -22.548 1.00 68.94 121 HIS A CA 1
ATOM 947 C C . HIS A 1 121 ? 3.226 10.458 -23.167 1.00 68.94 121 HIS A C 1
ATOM 949 O O . HIS A 1 121 ? 3.197 10.136 -24.357 1.00 68.94 121 HIS A O 1
ATOM 955 N N . ASP A 1 122 ? 4.287 10.237 -22.375 1.00 76.38 122 ASP A N 1
ATOM 956 C CA . ASP A 1 122 ? 5.519 9.559 -22.791 1.00 76.38 122 ASP A CA 1
ATOM 957 C C . ASP A 1 122 ? 5.223 8.304 -23.632 1.00 76.38 122 ASP A C 1
ATOM 959 O O . ASP A 1 122 ? 4.245 7.566 -23.433 1.00 76.38 122 ASP A O 1
ATOM 963 N N . THR A 1 123 ? 6.113 8.058 -24.593 1.00 76.38 123 THR A N 1
ATOM 964 C CA . THR A 1 123 ? 6.072 6.873 -25.456 1.00 76.38 123 THR A CA 1
ATOM 965 C C . THR A 1 123 ? 6.344 5.589 -24.674 1.00 76.38 123 THR A C 1
ATOM 967 O O . THR A 1 123 ? 5.812 4.541 -25.034 1.00 76.38 123 THR A O 1
ATOM 970 N N . VAL A 1 124 ? 7.128 5.674 -23.594 1.00 81.44 124 VAL A N 1
ATOM 971 C CA . VAL A 1 124 ? 7.492 4.559 -22.710 1.00 81.44 124 VAL A CA 1
ATOM 972 C C . VAL A 1 124 ? 6.703 4.667 -21.405 1.00 81.44 124 VAL A C 1
ATOM 974 O O . VAL A 1 124 ? 7.086 5.397 -20.493 1.00 81.44 124 VAL A O 1
ATOM 977 N N . SER A 1 125 ? 5.587 3.942 -21.305 1.00 85.25 125 SER A N 1
ATOM 978 C CA . SER A 1 125 ? 4.629 4.104 -20.199 1.00 85.25 125 SER A CA 1
ATOM 979 C C . SER A 1 125 ? 5.166 3.703 -18.826 1.00 85.25 125 SER A C 1
ATOM 981 O O . SER A 1 125 ? 4.777 4.294 -17.823 1.00 85.25 125 SER A O 1
ATOM 983 N N . TRP A 1 126 ? 6.055 2.709 -18.757 1.00 90.44 126 TRP A N 1
ATOM 984 C CA . TRP A 1 126 ? 6.593 2.221 -17.484 1.00 90.44 126 TRP A CA 1
ATOM 985 C C . TRP A 1 126 ? 7.711 3.117 -16.930 1.00 90.44 126 TRP A C 1
ATOM 987 O O . TRP A 1 126 ? 7.943 3.110 -15.725 1.00 90.44 126 TRP A O 1
ATOM 997 N N . LYS A 1 127 ? 8.378 3.933 -17.761 1.00 91.25 127 LYS A N 1
ATOM 998 C CA . LYS A 1 127 ? 9.571 4.703 -17.364 1.00 91.25 127 LYS A CA 1
ATOM 999 C C . LYS A 1 127 ? 9.353 5.510 -16.090 1.00 91.25 127 LYS A C 1
ATOM 1001 O O . LYS A 1 127 ? 10.128 5.384 -15.150 1.00 91.25 127 LYS A O 1
ATOM 1006 N N . ARG A 1 128 ? 8.297 6.327 -16.051 1.00 89.81 128 ARG A N 1
ATOM 1007 C CA . ARG A 1 128 ? 8.038 7.227 -14.916 1.00 89.81 128 ARG A CA 1
ATOM 1008 C C . ARG A 1 128 ? 7.738 6.475 -13.629 1.00 89.81 128 ARG A C 1
ATOM 1010 O O . ARG A 1 128 ? 8.150 6.918 -12.563 1.00 89.81 128 ARG A O 1
ATOM 1017 N N . PHE A 1 129 ? 7.073 5.329 -13.739 1.00 91.38 129 PHE A N 1
ATOM 1018 C CA . PHE A 1 129 ? 6.833 4.457 -12.598 1.00 91.38 129 PHE A CA 1
ATOM 1019 C C . PHE A 1 129 ? 8.150 3.904 -12.037 1.00 91.38 129 PHE A C 1
ATOM 1021 O O . PHE A 1 129 ? 8.387 4.014 -10.837 1.00 91.38 129 PHE A O 1
ATOM 1028 N N . TYR A 1 130 ? 9.053 3.418 -12.895 1.00 92.81 130 TYR A N 1
ATOM 1029 C CA . TYR A 1 130 ? 10.366 2.941 -12.449 1.00 92.81 130 TYR A CA 1
ATOM 1030 C C . TYR A 1 130 ? 11.257 4.072 -11.919 1.00 92.81 130 TYR A C 1
ATOM 1032 O O . TYR A 1 130 ? 11.891 3.889 -10.886 1.00 92.81 130 TYR A O 1
ATOM 1040 N N . GLU A 1 131 ? 11.299 5.246 -12.560 1.00 90.44 131 GLU A N 1
ATOM 1041 C CA . GLU A 1 131 ? 12.032 6.417 -12.041 1.00 90.44 131 GLU A CA 1
ATOM 1042 C C . GLU A 1 131 ? 11.579 6.759 -10.618 1.00 90.44 131 GLU A C 1
ATOM 1044 O O . GLU A 1 131 ? 12.402 6.912 -9.715 1.00 90.44 131 GLU A O 1
ATOM 1049 N N . ALA A 1 132 ? 10.264 6.819 -10.410 1.00 90.12 132 ALA A N 1
ATOM 1050 C CA . ALA A 1 132 ? 9.682 7.094 -9.111 1.00 90.12 132 ALA A CA 1
ATOM 1051 C C . ALA A 1 132 ? 9.990 5.982 -8.087 1.00 90.12 132 ALA A C 1
ATOM 1053 O O . ALA A 1 132 ? 10.278 6.280 -6.930 1.00 90.12 132 ALA A O 1
ATOM 1054 N N . PHE A 1 133 ? 10.010 4.716 -8.512 1.00 92.38 133 PHE A N 1
ATOM 1055 C CA . PHE A 1 133 ? 10.342 3.582 -7.648 1.00 92.38 133 PHE A CA 1
ATOM 1056 C C . PHE A 1 133 ? 11.807 3.620 -7.212 1.00 92.38 133 PHE A C 1
ATOM 1058 O O . PHE A 1 133 ? 12.105 3.492 -6.026 1.00 92.38 133 PHE A O 1
ATOM 1065 N N . PHE A 1 134 ? 12.733 3.838 -8.151 1.00 89.75 134 PHE A N 1
ATOM 1066 C CA . PHE A 1 134 ? 14.153 3.957 -7.827 1.00 89.75 134 PHE A CA 1
ATOM 1067 C C . PHE A 1 134 ? 14.424 5.173 -6.943 1.00 89.75 134 PHE A C 1
ATOM 1069 O O . PHE A 1 134 ? 15.283 5.093 -6.069 1.00 89.75 134 PHE A O 1
ATOM 1076 N N . TYR A 1 135 ? 13.674 6.264 -7.113 1.00 86.12 135 TYR A N 1
ATOM 1077 C CA . TYR A 1 135 ? 13.745 7.404 -6.204 1.00 86.12 135 TYR A CA 1
ATOM 1078 C C . TYR A 1 135 ? 13.368 7.008 -4.766 1.00 86.12 135 TYR A C 1
ATOM 1080 O O . TYR A 1 135 ? 14.126 7.289 -3.838 1.00 86.12 135 TYR A O 1
ATOM 1088 N N . GLU A 1 136 ? 12.238 6.319 -4.569 1.00 85.75 136 GLU A N 1
ATOM 1089 C CA . GLU A 1 136 ? 11.824 5.844 -3.238 1.00 85.75 136 GLU A CA 1
ATOM 1090 C C . GLU A 1 136 ? 12.826 4.831 -2.660 1.00 85.75 136 GLU A C 1
ATOM 1092 O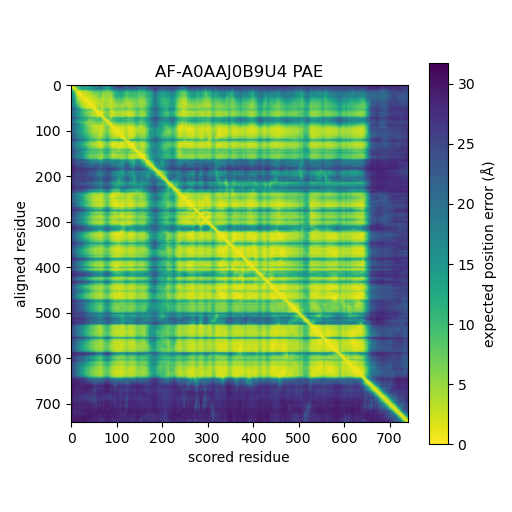 O . GLU A 1 136 ? 13.205 4.925 -1.493 1.00 85.75 136 GLU A O 1
ATOM 1097 N N . CYS A 1 137 ? 13.364 3.937 -3.489 1.00 85.38 137 CYS A N 1
ATOM 1098 C CA . CYS A 1 137 ? 14.419 3.016 -3.075 1.00 85.38 137 CYS A CA 1
ATOM 1099 C C . CYS A 1 137 ? 15.683 3.747 -2.602 1.00 85.38 137 CYS A C 1
ATOM 1101 O O . CYS A 1 137 ? 16.246 3.374 -1.579 1.00 85.38 137 CYS A O 1
ATOM 1103 N N . VAL A 1 138 ? 16.136 4.797 -3.301 1.00 82.00 138 VAL A N 1
ATOM 1104 C CA . VAL A 1 138 ? 17.293 5.602 -2.857 1.00 82.00 138 VAL A CA 1
ATOM 1105 C C . VAL A 1 138 ? 17.010 6.281 -1.515 1.00 82.00 138 VAL A C 1
ATOM 1107 O O . VAL A 1 138 ? 17.928 6.430 -0.709 1.00 82.00 138 VAL A O 1
ATOM 1110 N N . ALA A 1 139 ? 15.760 6.681 -1.268 1.00 77.62 139 ALA A N 1
ATOM 1111 C CA . ALA A 1 139 ? 15.361 7.335 -0.027 1.00 77.62 139 ALA A CA 1
ATOM 1112 C C . ALA A 1 139 ? 15.250 6.367 1.166 1.00 77.62 139 ALA A C 1
ATOM 1114 O O . ALA A 1 139 ? 15.503 6.782 2.297 1.00 77.62 139 ALA A O 1
ATOM 1115 N N . ARG A 1 140 ? 14.869 5.101 0.935 1.00 77.31 140 ARG A N 1
ATOM 1116 C CA . ARG A 1 140 ? 14.504 4.160 2.014 1.00 77.31 140 ARG A CA 1
ATOM 1117 C C . ARG A 1 140 ? 15.427 2.960 2.178 1.00 77.31 140 ARG A C 1
ATOM 1119 O O . ARG A 1 140 ? 15.504 2.420 3.276 1.00 77.31 140 ARG A O 1
ATOM 1126 N N . VAL A 1 141 ? 16.113 2.536 1.121 1.00 78.69 141 VAL A N 1
ATOM 1127 C CA . VAL A 1 141 ? 16.950 1.333 1.138 1.00 78.69 141 VAL A CA 1
ATOM 1128 C C . VAL A 1 141 ? 18.393 1.719 1.413 1.00 78.69 141 VAL A C 1
ATOM 1130 O O . VAL A 1 141 ? 19.007 2.509 0.686 1.00 78.69 141 VAL A O 1
ATOM 1133 N N . HIS A 1 142 ? 18.975 1.119 2.447 1.00 77.19 142 HIS A N 1
ATOM 1134 C CA . HIS A 1 142 ? 20.391 1.279 2.711 1.00 77.19 142 HIS A CA 1
ATOM 1135 C C . HIS A 1 142 ? 21.198 0.456 1.689 1.00 77.19 142 HIS A C 1
ATOM 1137 O O . HIS A 1 142 ? 21.185 -0.769 1.654 1.00 77.19 142 HIS A O 1
ATOM 1143 N N . LEU A 1 143 ? 21.884 1.160 0.782 1.00 70.75 143 LEU A N 1
ATOM 1144 C CA . LEU A 1 143 ? 22.644 0.583 -0.341 1.00 70.75 143 LEU A CA 1
ATOM 1145 C C . LEU A 1 143 ? 23.621 -0.557 0.020 1.00 70.75 143 LEU A C 1
ATOM 1147 O O . LEU A 1 143 ? 23.787 -1.457 -0.810 1.00 70.75 143 LEU A O 1
ATOM 1151 N N . PRO A 1 144 ? 24.334 -0.519 1.165 1.00 75.38 144 PRO A N 1
ATOM 1152 C CA . PRO A 1 144 ? 25.180 -1.624 1.610 1.00 75.38 144 PRO A CA 1
ATOM 1153 C C . PRO A 1 144 ? 24.456 -2.964 1.742 1.00 75.38 144 PRO A C 1
ATOM 1155 O O . PRO A 1 144 ? 25.087 -3.979 1.437 1.00 75.38 144 PRO A O 1
ATOM 1158 N N . ASP A 1 145 ? 23.165 -2.941 2.069 1.00 76.38 145 ASP A N 1
ATOM 1159 C CA . ASP A 1 145 ? 22.359 -4.129 2.380 1.00 76.38 145 ASP A CA 1
ATOM 1160 C C . ASP A 1 145 ? 21.878 -4.849 1.115 1.00 76.38 145 ASP A C 1
ATOM 1162 O O . ASP A 1 145 ? 21.584 -6.044 1.131 1.00 76.38 145 ASP A O 1
ATOM 1166 N N . LEU A 1 146 ? 21.891 -4.151 -0.026 1.00 75.88 146 LEU A N 1
ATOM 1167 C CA . LEU A 1 146 ? 21.604 -4.758 -1.321 1.00 75.88 146 LEU A CA 1
ATOM 1168 C C . LEU A 1 146 ? 22.723 -5.720 -1.733 1.00 75.88 146 LEU A C 1
ATOM 1170 O O . LEU A 1 146 ? 23.908 -5.358 -1.652 1.00 75.88 146 LEU A O 1
ATOM 1174 N N . PRO A 1 147 ? 22.390 -6.892 -2.314 1.00 78.19 147 PRO A N 1
ATOM 1175 C CA . PRO A 1 147 ? 23.390 -7.812 -2.840 1.00 78.19 147 PRO A CA 1
ATOM 1176 C C . PRO A 1 147 ? 24.355 -7.085 -3.785 1.00 78.19 147 PRO A C 1
ATOM 1178 O O . PRO A 1 147 ? 23.919 -6.350 -4.679 1.00 78.19 147 PRO A O 1
ATOM 1181 N N . LYS A 1 148 ? 25.669 -7.274 -3.583 1.00 79.75 148 LYS A N 1
ATOM 1182 C CA . LYS A 1 148 ? 26.728 -6.581 -4.349 1.00 79.75 148 LYS A CA 1
ATOM 1183 C C . LYS A 1 148 ? 26.573 -6.762 -5.860 1.00 79.75 148 LYS A C 1
ATOM 1185 O O . LYS A 1 148 ? 26.826 -5.818 -6.602 1.00 79.75 148 LYS A O 1
ATOM 1190 N N . ASP A 1 149 ? 26.083 -7.927 -6.271 1.00 73.75 149 ASP A N 1
ATOM 1191 C CA . ASP A 1 149 ? 25.910 -8.306 -7.674 1.00 73.75 149 ASP A CA 1
ATOM 1192 C C . ASP A 1 149 ? 24.493 -8.034 -8.212 1.00 73.75 149 ASP A C 1
ATOM 1194 O O . ASP A 1 149 ? 24.179 -8.407 -9.341 1.00 73.75 149 ASP A O 1
ATOM 1198 N N . SER A 1 150 ? 23.612 -7.386 -7.436 1.00 79.44 150 SER A N 1
ATOM 1199 C CA . SER A 1 150 ? 22.255 -7.086 -7.908 1.00 79.44 150 SER A CA 1
ATOM 1200 C C . SER A 1 150 ? 22.262 -5.975 -8.963 1.00 79.44 150 SER A C 1
ATOM 1202 O O . SER A 1 150 ? 22.844 -4.899 -8.780 1.00 79.44 150 SER A O 1
ATOM 1204 N N . ALA A 1 151 ? 21.544 -6.201 -10.067 1.00 75.94 151 ALA A N 1
ATOM 1205 C CA . ALA A 1 151 ? 21.316 -5.164 -11.073 1.00 75.94 151 ALA A CA 1
ATOM 1206 C C . ALA A 1 151 ? 20.591 -3.949 -10.469 1.00 75.94 151 ALA A C 1
ATOM 1208 O O . ALA A 1 151 ? 20.867 -2.814 -10.854 1.00 75.94 151 ALA A O 1
ATOM 1209 N N . VAL A 1 152 ? 19.749 -4.177 -9.453 1.00 81.00 152 VAL A N 1
ATOM 1210 C CA . VAL A 1 152 ? 19.074 -3.132 -8.673 1.00 81.00 152 VAL A CA 1
ATOM 1211 C C . VAL A 1 152 ? 20.074 -2.210 -7.982 1.00 81.00 152 VAL A C 1
ATOM 1213 O O . VAL A 1 152 ? 19.943 -0.996 -8.100 1.00 81.00 152 VAL A O 1
ATOM 1216 N N . ARG A 1 153 ? 21.125 -2.738 -7.340 1.00 83.19 153 ARG A N 1
ATOM 1217 C CA . ARG A 1 153 ? 22.185 -1.911 -6.736 1.00 83.19 153 ARG A CA 1
ATOM 1218 C C . ARG A 1 153 ? 22.915 -1.070 -7.778 1.00 83.19 153 ARG A C 1
ATOM 1220 O O . ARG A 1 153 ? 23.214 0.096 -7.521 1.00 83.19 153 ARG A O 1
ATOM 1227 N N . SER A 1 154 ? 23.184 -1.634 -8.956 1.00 78.50 154 SER A N 1
ATOM 1228 C CA . SER A 1 154 ? 23.802 -0.889 -10.059 1.00 78.50 154 SER A CA 1
ATOM 1229 C C . SER A 1 154 ? 22.895 0.246 -10.543 1.00 78.50 154 SER A C 1
ATOM 1231 O O . SER A 1 154 ? 23.329 1.401 -10.575 1.00 78.50 154 SER A O 1
ATOM 1233 N N . ALA A 1 155 ? 21.621 -0.056 -10.809 1.00 77.94 155 ALA A N 1
ATOM 1234 C CA . ALA A 1 155 ? 20.611 0.917 -11.210 1.00 77.94 155 ALA A CA 1
ATOM 1235 C C . ALA A 1 155 ? 20.422 2.011 -10.148 1.00 77.94 155 ALA A C 1
ATOM 1237 O 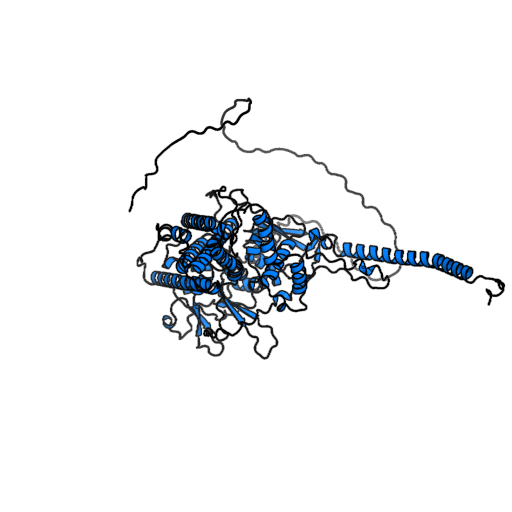O . ALA A 1 155 ? 20.450 3.188 -10.485 1.00 77.94 155 ALA A O 1
ATOM 1238 N N . LEU A 1 156 ? 20.357 1.654 -8.862 1.00 80.12 156 LEU A N 1
ATOM 1239 C CA . LEU A 1 156 ? 20.276 2.606 -7.750 1.00 80.12 156 LEU A CA 1
ATOM 1240 C C . LEU A 1 156 ? 21.520 3.476 -7.626 1.00 80.12 156 LEU A C 1
ATOM 1242 O O . LEU A 1 156 ? 21.416 4.666 -7.344 1.00 80.12 156 LEU A O 1
ATOM 1246 N N . SER A 1 157 ? 22.708 2.916 -7.856 1.00 81.62 157 SER A N 1
ATOM 1247 C CA . SER A 1 157 ? 23.947 3.697 -7.841 1.00 81.62 157 SER A CA 1
ATOM 1248 C C . SER A 1 157 ? 24.014 4.709 -8.990 1.00 81.62 157 SER A C 1
ATOM 1250 O O . SER A 1 157 ? 24.617 5.771 -8.832 1.00 81.62 157 SER A O 1
ATOM 1252 N N . ALA A 1 158 ? 23.396 4.397 -10.135 1.00 77.94 158 ALA A N 1
ATOM 1253 C CA . ALA A 1 158 ? 23.243 5.320 -11.254 1.00 77.94 158 ALA A CA 1
ATOM 1254 C C . ALA A 1 158 ? 22.160 6.364 -10.954 1.00 77.94 158 ALA A C 1
ATOM 1256 O O . ALA A 1 158 ? 22.434 7.557 -11.047 1.00 77.94 158 ALA A O 1
ATOM 1257 N N . ALA A 1 159 ? 20.997 5.921 -10.476 1.00 77.50 159 ALA A N 1
ATOM 1258 C CA . ALA A 1 159 ? 19.895 6.768 -10.044 1.00 77.50 159 ALA A CA 1
ATOM 1259 C C . ALA A 1 159 ? 20.363 7.789 -8.997 1.00 77.50 159 ALA A C 1
ATOM 1261 O O . ALA A 1 159 ? 20.124 8.970 -9.162 1.00 77.50 159 ALA A O 1
ATOM 1262 N N . ARG A 1 160 ? 21.144 7.395 -7.985 1.00 79.75 160 ARG A N 1
ATOM 1263 C CA . ARG A 1 160 ? 21.686 8.315 -6.966 1.00 79.75 160 ARG A CA 1
ATOM 1264 C C . ARG A 1 160 ? 22.640 9.382 -7.526 1.00 79.75 160 ARG A C 1
ATOM 1266 O O . ARG A 1 160 ? 22.873 10.390 -6.870 1.00 79.75 160 ARG A O 1
ATOM 1273 N N . LYS A 1 161 ? 23.232 9.162 -8.706 1.00 81.94 161 LYS A N 1
ATOM 1274 C CA . LYS A 1 161 ? 24.041 10.184 -9.395 1.00 81.94 161 LYS A CA 1
ATOM 1275 C C . LYS A 1 161 ? 23.174 11.172 -10.169 1.00 81.94 161 LYS A C 1
ATOM 1277 O O . LYS A 1 161 ? 23.564 12.326 -10.293 1.00 81.94 161 LYS A O 1
ATOM 1282 N N . GLU A 1 162 ? 22.052 10.712 -10.711 1.00 76.00 162 GLU A N 1
ATOM 1283 C CA . GLU A 1 162 ? 21.138 11.523 -11.526 1.00 76.00 162 GLU A CA 1
ATOM 1284 C C . GLU A 1 162 ? 20.093 12.257 -10.682 1.00 76.00 162 GLU A C 1
ATOM 1286 O O . GLU A 1 162 ? 19.750 13.403 -10.962 1.00 76.00 162 GLU A O 1
ATOM 1291 N N . PHE A 1 163 ? 19.628 11.616 -9.616 1.00 69.31 163 PHE A N 1
ATOM 1292 C CA . PHE A 1 163 ? 18.766 12.175 -8.594 1.00 69.31 163 PHE A CA 1
ATOM 1293 C C . PHE A 1 163 ? 19.668 12.615 -7.435 1.00 69.31 163 PHE A C 1
ATOM 1295 O O . PHE A 1 163 ? 20.038 11.771 -6.611 1.00 69.31 163 PHE A O 1
ATOM 1302 N N . PRO A 1 164 ? 20.072 13.902 -7.364 1.00 59.56 164 PRO A N 1
ATOM 1303 C CA . PRO A 1 164 ? 20.740 14.417 -6.174 1.00 59.56 164 PRO A CA 1
ATOM 1304 C C . PRO A 1 164 ? 19.889 14.072 -4.949 1.00 59.56 164 PRO A C 1
ATOM 1306 O O . PRO A 1 164 ? 18.659 14.024 -5.055 1.00 59.56 164 PRO A O 1
ATOM 1309 N N . SER A 1 165 ? 20.554 13.768 -3.829 1.00 56.44 165 SER A N 1
ATOM 1310 C CA . SER A 1 165 ? 19.924 13.279 -2.596 1.00 56.44 165 SER A CA 1
ATOM 1311 C C . SER A 1 165 ? 18.647 14.065 -2.284 1.00 56.44 165 SER A C 1
ATOM 1313 O O . SER A 1 165 ? 18.591 15.268 -2.536 1.00 56.44 165 SER A O 1
ATOM 1315 N N . ALA A 1 166 ? 17.627 13.428 -1.701 1.00 52.59 166 ALA A N 1
ATOM 1316 C CA . ALA A 1 166 ? 16.461 14.155 -1.197 1.00 52.59 166 ALA A CA 1
ATOM 1317 C C . ALA A 1 166 ? 16.888 15.330 -0.291 1.00 52.59 166 ALA A C 1
ATOM 1319 O O . ALA A 1 166 ? 16.287 16.399 -0.366 1.00 52.59 166 ALA A O 1
ATOM 1320 N N . ASP A 1 167 ? 17.991 15.171 0.452 1.00 49.22 167 ASP A N 1
ATOM 1321 C CA . ASP A 1 167 ? 18.625 16.237 1.234 1.00 49.22 167 ASP A CA 1
ATOM 1322 C C . ASP A 1 167 ? 19.198 17.368 0.362 1.00 49.22 167 ASP A C 1
ATOM 1324 O O . ASP A 1 167 ? 19.026 18.535 0.700 1.00 49.22 167 ASP A O 1
ATOM 1328 N N . ASP A 1 168 ? 19.806 17.056 -0.788 1.00 48.12 168 ASP A N 1
ATOM 1329 C CA . ASP A 1 168 ? 20.341 18.047 -1.734 1.00 48.12 168 ASP A CA 1
ATOM 1330 C C . ASP A 1 168 ? 19.216 18.797 -2.465 1.00 48.12 168 ASP A C 1
ATOM 1332 O O . ASP A 1 168 ? 19.308 20.006 -2.673 1.00 48.12 168 ASP A O 1
ATOM 1336 N N . GLN A 1 169 ? 18.121 18.118 -2.825 1.00 49.66 169 GLN A N 1
ATOM 1337 C CA . GLN A 1 169 ? 16.941 18.763 -3.416 1.00 49.66 169 GLN A CA 1
ATOM 1338 C C . GLN A 1 169 ? 16.186 19.626 -2.391 1.00 49.66 169 GLN A C 1
ATOM 1340 O O . GLN A 1 169 ? 15.722 20.715 -2.736 1.00 49.66 169 GLN A O 1
ATOM 1345 N N . LEU A 1 170 ? 16.112 19.187 -1.127 1.00 49.25 170 LEU A N 1
ATOM 1346 C CA . LEU A 1 170 ? 15.593 19.981 -0.007 1.00 49.25 170 LEU A CA 1
ATOM 1347 C C . LEU A 1 170 ? 16.454 21.229 0.242 1.00 49.25 170 LEU A C 1
ATOM 1349 O O . LEU A 1 170 ? 15.907 22.306 0.487 1.00 49.25 170 LEU A O 1
ATOM 1353 N N . TYR A 1 171 ? 17.781 21.112 0.121 1.00 43.78 171 TYR A N 1
ATOM 1354 C CA . TYR A 1 171 ? 18.701 22.246 0.241 1.00 43.78 171 TYR A CA 1
ATOM 1355 C C . TYR A 1 171 ? 18.578 23.219 -0.944 1.00 43.78 171 TYR A C 1
ATOM 1357 O O . TYR A 1 171 ? 18.510 24.434 -0.751 1.00 43.78 171 TYR A O 1
ATOM 1365 N N . LEU A 1 172 ? 18.483 22.706 -2.175 1.00 38.88 172 LEU A N 1
ATOM 1366 C CA . LEU A 1 172 ? 18.387 23.519 -3.395 1.00 38.88 172 LEU A CA 1
ATOM 1367 C C . LEU A 1 172 ? 17.041 24.251 -3.522 1.00 38.88 172 LEU A C 1
ATOM 1369 O O . LEU A 1 172 ? 17.017 25.405 -3.956 1.00 38.88 172 LEU A O 1
ATOM 1373 N N . GLY A 1 173 ? 15.935 23.634 -3.090 1.00 43.19 173 GLY A N 1
ATOM 1374 C CA . GLY A 1 173 ? 14.628 24.298 -3.026 1.00 43.19 173 GLY A CA 1
ATOM 1375 C C . GLY A 1 173 ? 14.614 25.486 -2.055 1.00 43.19 173 GLY A C 1
ATOM 1376 O O . GLY A 1 173 ? 14.005 26.514 -2.349 1.00 43.19 173 GLY A O 1
ATOM 1377 N N . ARG A 1 174 ? 15.356 25.383 -0.942 1.00 40.97 174 ARG A N 1
ATOM 1378 C CA . ARG A 1 174 ? 15.472 26.443 0.069 1.00 40.97 174 ARG A CA 1
ATOM 1379 C C . ARG A 1 174 ? 16.313 27.628 -0.431 1.00 40.97 174 ARG A C 1
ATOM 1381 O O . ARG A 1 174 ? 15.865 28.770 -0.346 1.00 40.97 174 ARG A O 1
ATOM 1388 N N . VAL A 1 175 ? 17.462 27.369 -1.064 1.00 41.44 175 VAL A N 1
ATOM 1389 C CA . VAL A 1 175 ? 18.349 28.429 -1.597 1.00 41.44 175 VAL A CA 1
ATOM 1390 C C . VAL A 1 175 ? 17.688 29.227 -2.733 1.00 41.44 175 VAL A C 1
ATOM 1392 O O . VAL A 1 175 ? 17.977 30.414 -2.905 1.00 41.44 175 VAL A O 1
ATOM 1395 N N . SER A 1 176 ? 16.771 28.621 -3.494 1.00 37.44 176 SER A N 1
ATOM 1396 C CA . SER A 1 176 ? 16.067 29.324 -4.575 1.00 37.44 176 SER A CA 1
ATOM 1397 C C . SER A 1 176 ? 14.921 30.226 -4.094 1.00 37.44 176 SER A C 1
ATOM 1399 O O . SER A 1 176 ? 14.583 31.167 -4.811 1.00 37.44 176 SER A O 1
ATOM 1401 N N . GLN A 1 177 ? 14.321 29.973 -2.923 1.00 40.56 177 GLN A N 1
ATOM 1402 C CA . GLN A 1 177 ? 13.237 30.809 -2.377 1.00 40.56 177 GLN A CA 1
ATOM 1403 C C . GLN A 1 177 ? 13.723 31.840 -1.347 1.00 40.56 177 GLN A C 1
ATOM 1405 O O . GLN A 1 177 ? 13.234 32.971 -1.350 1.00 40.56 177 GLN A O 1
ATOM 1410 N N . GLU A 1 178 ? 14.720 31.514 -0.518 1.00 42.59 178 GLU A N 1
ATOM 1411 C CA . GLU A 1 178 ? 15.244 32.450 0.494 1.00 42.59 178 GLU A CA 1
ATOM 1412 C C . GLU A 1 178 ? 15.946 33.667 -0.128 1.00 42.59 178 GLU A C 1
ATOM 1414 O O . GLU A 1 178 ? 15.913 34.760 0.439 1.00 42.59 178 GLU A O 1
ATOM 1419 N N . ASN A 1 179 ? 16.492 33.536 -1.340 1.00 40.81 179 ASN A N 1
ATOM 1420 C CA . ASN A 1 179 ? 17.180 34.640 -2.013 1.00 40.81 179 ASN A CA 1
ATOM 1421 C C . ASN A 1 179 ? 16.254 35.714 -2.611 1.00 40.81 179 ASN A C 1
ATOM 1423 O O . ASN A 1 179 ? 16.759 36.714 -3.122 1.00 40.81 179 ASN A O 1
ATOM 1427 N N . VAL A 1 180 ? 14.925 35.558 -2.547 1.00 49.03 180 VAL A N 1
ATOM 1428 C CA . VAL A 1 180 ? 14.004 36.539 -3.146 1.00 49.03 180 VAL A CA 1
ATOM 1429 C C . VAL A 1 180 ? 13.353 37.469 -2.114 1.00 49.03 180 VAL A C 1
ATOM 1431 O O . VAL A 1 180 ? 13.063 38.608 -2.478 1.00 49.03 180 VAL A O 1
ATOM 1434 N N . HIS A 1 181 ? 13.184 37.095 -0.831 1.00 47.69 181 HIS A N 1
ATOM 1435 C CA . HIS A 1 181 ? 12.303 37.889 0.053 1.00 47.69 181 HIS A CA 1
ATOM 1436 C C . HIS A 1 181 ? 12.647 38.127 1.535 1.00 47.69 181 HIS A C 1
ATOM 1438 O O . HIS A 1 181 ? 11.795 38.691 2.219 1.00 47.69 181 HIS A O 1
ATOM 1444 N N . GLN A 1 182 ? 13.843 37.852 2.069 1.00 44.16 182 GLN A N 1
ATOM 1445 C CA . GLN A 1 182 ? 14.116 38.218 3.476 1.00 44.16 182 GLN A CA 1
ATOM 1446 C C . GLN A 1 182 ? 15.423 38.984 3.696 1.00 44.16 182 GLN A C 1
ATOM 1448 O O . GLN A 1 182 ? 16.489 38.434 3.954 1.00 44.16 182 GLN A O 1
ATOM 1453 N N . ARG A 1 183 ? 15.290 40.315 3.681 1.00 43.28 183 ARG A N 1
ATOM 1454 C CA . ARG A 1 183 ? 16.171 41.245 4.390 1.00 43.28 183 ARG A CA 1
ATOM 1455 C C . ARG A 1 183 ? 15.301 41.989 5.410 1.00 43.28 183 ARG A C 1
ATOM 1457 O O . ARG A 1 183 ? 14.343 42.638 5.008 1.00 43.28 183 ARG A O 1
ATOM 1464 N N . ALA A 1 184 ? 15.691 41.902 6.684 1.00 48.41 184 ALA A N 1
ATOM 1465 C CA . ALA A 1 184 ? 15.179 42.627 7.859 1.00 48.41 184 ALA A CA 1
ATOM 1466 C C . ALA A 1 184 ? 13.939 42.058 8.592 1.00 48.41 184 ALA A C 1
ATOM 1468 O O . ALA A 1 184 ? 12.822 42.505 8.365 1.00 48.41 184 ALA A O 1
ATOM 1469 N N . ALA A 1 185 ? 14.169 41.163 9.563 1.00 45.69 185 ALA A N 1
ATOM 1470 C CA . ALA A 1 185 ? 13.524 41.176 10.889 1.00 45.69 185 ALA A CA 1
ATOM 1471 C C . ALA A 1 185 ? 14.273 40.225 11.853 1.00 45.69 185 ALA A C 1
ATOM 1473 O O . ALA A 1 185 ? 14.930 39.289 11.409 1.00 45.69 185 ALA A O 1
ATOM 1474 N N . GLU A 1 186 ? 14.232 40.529 13.150 1.00 49.25 186 GLU A N 1
ATOM 1475 C CA . GLU A 1 186 ? 15.136 40.057 14.214 1.00 49.25 186 GLU A CA 1
ATOM 1476 C C . GLU A 1 186 ? 15.140 38.532 14.510 1.00 49.25 186 GLU A C 1
ATOM 1478 O O . GLU A 1 186 ? 14.083 37.898 14.472 1.00 49.25 186 GLU A O 1
ATOM 1483 N N . PRO A 1 187 ? 16.295 37.938 14.895 1.00 49.53 187 PRO A N 1
ATOM 1484 C CA . PRO A 1 187 ? 16.438 36.507 15.173 1.00 49.53 187 PRO A CA 1
ATOM 1485 C C . PRO A 1 187 ? 16.450 36.201 16.683 1.00 49.53 187 PRO A C 1
ATOM 1487 O O . PRO A 1 187 ? 17.161 36.846 17.455 1.00 49.53 187 PRO A O 1
ATOM 1490 N N . GLY A 1 188 ? 15.736 35.164 17.137 1.00 50.31 188 GLY A N 1
ATOM 1491 C CA . GLY A 1 188 ? 16.017 34.641 18.483 1.00 50.31 188 GLY A CA 1
ATOM 1492 C C . GLY A 1 188 ? 15.127 33.519 19.010 1.00 50.31 188 GLY A C 1
ATOM 1493 O O . GLY A 1 188 ? 15.646 32.540 19.546 1.00 50.31 188 GLY A O 1
ATOM 1494 N N . ALA A 1 189 ? 13.803 33.628 18.870 1.00 49.22 189 ALA A N 1
ATOM 1495 C CA . ALA A 1 189 ? 12.868 32.680 19.496 1.00 49.22 189 ALA A CA 1
ATOM 1496 C C . ALA A 1 189 ? 12.184 31.742 18.488 1.00 49.22 189 ALA A C 1
ATOM 1498 O O . ALA A 1 189 ? 12.184 30.529 18.683 1.00 49.22 189 ALA A O 1
ATOM 1499 N N . VAL A 1 190 ? 11.685 32.281 17.371 1.00 50.62 190 VAL A N 1
ATOM 1500 C CA . VAL A 1 190 ? 10.967 31.504 16.340 1.00 50.62 190 VAL A CA 1
ATOM 1501 C C . VAL A 1 190 ? 11.896 30.521 15.615 1.00 50.62 190 VAL A C 1
ATOM 1503 O O . VAL A 1 190 ? 11.496 29.415 15.263 1.00 50.62 190 VAL A O 1
ATOM 1506 N N . GLU A 1 191 ? 13.174 30.872 15.474 1.00 51.84 191 GLU A N 1
ATOM 1507 C CA . GLU A 1 191 ? 14.170 30.078 14.745 1.00 51.84 191 GLU A CA 1
ATOM 1508 C C . GLU A 1 191 ? 14.552 28.772 15.476 1.00 51.84 191 GLU A C 1
ATOM 1510 O O . GLU A 1 191 ? 14.810 27.745 14.845 1.00 51.84 191 GLU A O 1
ATOM 1515 N N . ARG A 1 192 ? 14.507 28.763 16.820 1.00 53.50 192 ARG A N 1
ATOM 1516 C CA . ARG A 1 192 ? 14.747 27.547 17.625 1.00 53.50 192 ARG A CA 1
ATOM 1517 C C . ARG A 1 192 ? 13.564 26.578 17.601 1.00 53.50 192 ARG A C 1
ATOM 1519 O O . ARG A 1 192 ? 13.786 25.372 17.692 1.00 53.50 192 ARG A O 1
ATOM 1526 N N . GLU A 1 193 ? 12.340 27.086 17.476 1.00 48.31 193 GLU A N 1
ATOM 1527 C CA . GLU A 1 193 ? 11.108 26.289 17.372 1.00 48.31 193 GLU A CA 1
ATOM 1528 C C . GLU A 1 193 ? 10.970 25.686 15.962 1.00 48.31 193 GLU A C 1
ATOM 1530 O O . GLU A 1 193 ? 10.796 24.475 15.808 1.00 48.31 193 GLU A O 1
ATOM 1535 N N . ALA A 1 194 ? 11.173 26.508 14.923 1.00 48.97 194 ALA A N 1
ATOM 1536 C CA . ALA A 1 194 ? 11.176 26.074 13.527 1.00 48.97 194 ALA A CA 1
ATOM 1537 C C . ALA A 1 194 ? 12.256 25.005 13.273 1.00 48.97 194 ALA A C 1
ATOM 1539 O O . ALA A 1 194 ? 11.999 24.002 12.601 1.00 48.97 194 ALA A O 1
ATOM 1540 N N . GLY A 1 195 ? 13.434 25.140 13.897 1.00 50.12 195 GLY A N 1
ATOM 1541 C CA . GLY A 1 195 ? 14.498 24.133 13.846 1.00 50.12 195 GLY A CA 1
ATOM 1542 C C . GLY A 1 195 ? 14.123 22.766 14.445 1.00 50.12 195 GLY A C 1
ATOM 1543 O O . GLY A 1 195 ? 14.686 21.755 14.022 1.00 50.12 195 GLY A O 1
ATOM 1544 N N . ARG A 1 196 ? 13.165 22.692 15.385 1.00 52.56 196 ARG A N 1
ATOM 1545 C CA . ARG A 1 196 ? 12.653 21.411 15.916 1.00 52.56 196 ARG A CA 1
ATOM 1546 C C . ARG A 1 196 ? 11.636 20.777 14.976 1.00 52.56 196 ARG A C 1
ATOM 1548 O O . ARG A 1 196 ? 11.765 19.596 14.683 1.00 52.56 196 ARG A O 1
ATOM 1555 N N . ILE A 1 197 ? 10.699 21.563 14.445 1.00 45.16 197 ILE A N 1
ATOM 1556 C CA . ILE A 1 197 ? 9.664 21.068 13.523 1.00 45.16 197 ILE A CA 1
ATOM 1557 C C . ILE A 1 197 ? 10.292 20.600 12.199 1.00 45.16 197 ILE A C 1
ATOM 1559 O O . ILE A 1 197 ? 9.921 19.557 11.673 1.00 45.16 197 ILE A O 1
ATOM 1563 N N . THR A 1 198 ? 11.335 21.278 11.702 1.00 45.88 198 THR A N 1
ATOM 1564 C CA . THR A 1 198 ? 12.023 20.862 10.461 1.00 45.88 198 THR A CA 1
ATOM 1565 C C . THR A 1 198 ? 12.731 19.505 10.608 1.00 45.88 198 THR A C 1
ATOM 1567 O O . THR A 1 198 ? 12.809 18.743 9.643 1.00 45.88 198 THR A O 1
ATOM 1570 N N . LYS A 1 199 ? 13.194 19.152 11.821 1.00 49.31 199 LYS A N 1
ATOM 1571 C CA . LYS A 1 199 ? 13.729 17.810 12.115 1.00 49.31 199 LYS A CA 1
ATOM 1572 C C . LYS A 1 199 ? 12.648 16.728 12.076 1.00 49.31 199 LYS A C 1
ATOM 1574 O O . LYS A 1 199 ? 13.007 15.575 11.887 1.00 49.31 199 LYS A O 1
ATOM 1579 N N . CYS A 1 200 ? 11.363 17.085 12.166 1.00 42.53 200 CYS A N 1
ATOM 1580 C CA . CYS A 1 200 ? 10.224 16.167 12.064 1.00 42.53 200 CYS A CA 1
ATOM 1581 C C . CYS A 1 200 ? 9.871 15.758 10.625 1.00 42.53 200 CYS A C 1
ATOM 1583 O O . CYS A 1 200 ? 9.096 14.826 10.425 1.00 42.53 200 CYS A O 1
ATOM 1585 N N . ARG A 1 201 ? 10.453 16.385 9.595 1.00 45.09 201 ARG A N 1
ATOM 1586 C CA . ARG A 1 201 ? 10.106 16.071 8.197 1.00 45.09 201 ARG A CA 1
ATOM 1587 C C . ARG A 1 201 ? 10.661 14.726 7.707 1.00 45.09 201 ARG A C 1
ATOM 1589 O O . ARG A 1 201 ? 9.883 13.944 7.163 1.00 45.09 201 ARG A O 1
ATOM 1596 N N . PRO A 1 202 ? 11.946 14.387 7.945 1.00 41.12 202 PRO A N 1
ATOM 1597 C CA . PRO A 1 202 ? 12.433 13.020 7.745 1.00 41.12 202 PRO A CA 1
ATOM 1598 C C . PRO A 1 202 ? 11.715 12.012 8.656 1.00 41.12 202 PRO A C 1
ATOM 1600 O O . PRO A 1 202 ? 11.655 10.830 8.336 1.00 41.12 202 PRO A O 1
ATOM 1603 N N . LEU A 1 203 ? 11.155 12.481 9.779 1.00 42.16 203 LEU A N 1
ATOM 1604 C CA . LEU A 1 203 ? 10.458 11.662 10.769 1.00 42.16 203 LEU A CA 1
ATOM 1605 C C . LEU A 1 203 ? 9.051 11.255 10.309 1.00 42.16 203 LEU A C 1
ATOM 1607 O O . LEU A 1 203 ? 8.691 10.104 10.499 1.00 42.16 203 LEU A O 1
ATOM 1611 N N . LEU A 1 204 ? 8.320 12.110 9.585 1.00 43.50 204 LEU A N 1
ATOM 1612 C CA . LEU A 1 204 ? 7.052 11.754 8.923 1.00 43.50 204 LEU A CA 1
ATOM 1613 C C . LEU A 1 204 ? 7.231 10.805 7.733 1.00 43.50 204 LEU A C 1
ATOM 1615 O O . LEU A 1 204 ? 6.368 9.974 7.475 1.00 43.50 204 LEU A O 1
ATOM 1619 N N . VAL A 1 205 ? 8.364 10.888 7.024 1.00 42.22 205 VAL A N 1
ATOM 1620 C CA . VAL A 1 205 ? 8.746 9.882 6.014 1.00 42.22 205 VAL A CA 1
ATOM 1621 C C . VAL A 1 205 ? 9.128 8.551 6.684 1.00 42.22 205 VAL A C 1
ATOM 1623 O O . VAL A 1 205 ? 8.923 7.493 6.097 1.00 42.22 205 VAL A O 1
ATOM 1626 N N . ARG A 1 206 ? 9.611 8.576 7.937 1.00 41.47 206 ARG A N 1
ATOM 1627 C CA . ARG A 1 206 ? 9.867 7.374 8.755 1.00 41.47 206 ARG A CA 1
ATOM 1628 C C . ARG A 1 206 ? 8.623 6.809 9.447 1.00 41.47 206 ARG A C 1
ATOM 1630 O O . ARG A 1 206 ? 8.550 5.591 9.546 1.00 41.47 206 ARG A O 1
ATOM 1637 N N . CYS A 1 207 ? 7.613 7.624 9.778 1.00 37.28 207 CYS A N 1
ATOM 1638 C CA . CYS A 1 207 ? 6.265 7.163 10.166 1.00 37.28 207 CYS A CA 1
ATOM 1639 C C . CYS A 1 207 ? 5.600 6.278 9.092 1.00 37.28 207 CYS A C 1
ATOM 1641 O O . CYS A 1 207 ? 4.565 5.680 9.352 1.00 37.28 207 CYS A O 1
ATOM 1643 N N . GLN A 1 208 ? 6.160 6.231 7.875 1.00 47.50 208 GLN A N 1
ATOM 1644 C CA . GLN A 1 208 ? 5.686 5.401 6.762 1.00 47.50 208 GLN A CA 1
ATOM 1645 C C . GLN A 1 208 ? 6.236 3.978 6.780 1.00 47.50 208 GLN A C 1
ATOM 1647 O O . GLN A 1 208 ? 5.771 3.142 6.002 1.00 47.50 208 GLN A O 1
ATOM 1652 N N . LYS A 1 209 ? 7.210 3.673 7.650 1.00 45.50 209 LYS A N 1
ATOM 1653 C CA . LYS A 1 209 ? 7.280 2.307 8.157 1.00 45.50 209 LYS A CA 1
ATOM 1654 C C . LYS A 1 209 ? 5.957 2.148 8.890 1.00 45.50 209 LYS A C 1
ATOM 1656 O O . LYS A 1 209 ? 5.765 2.835 9.889 1.00 45.50 209 LYS A O 1
ATOM 1661 N N . LEU A 1 210 ? 5.040 1.350 8.327 1.00 43.56 210 LEU A N 1
ATOM 1662 C CA . LEU A 1 210 ? 3.830 0.878 9.013 1.00 43.56 210 LEU A CA 1
ATOM 1663 C C . LEU A 1 210 ? 4.152 0.807 10.511 1.00 43.56 210 LEU A C 1
ATOM 1665 O O . LEU A 1 210 ? 5.207 0.221 10.793 1.00 43.56 210 LEU A O 1
ATOM 1669 N N . PRO A 1 211 ? 3.355 1.410 11.426 1.00 43.94 211 PRO A N 1
ATOM 1670 C CA . PRO A 1 211 ? 3.622 1.327 12.866 1.00 43.94 211 PRO A CA 1
ATOM 1671 C C . PRO A 1 211 ? 4.023 -0.110 13.127 1.00 43.94 211 PRO A C 1
ATOM 1673 O O . PRO A 1 211 ? 3.245 -0.965 12.692 1.00 43.94 211 PRO A O 1
ATOM 1676 N N . PRO A 1 212 ? 5.263 -0.364 13.605 1.00 44.78 212 PRO A N 1
ATOM 1677 C CA . PRO A 1 212 ? 5.971 -1.611 13.358 1.00 44.78 212 PRO A CA 1
ATOM 1678 C C . PRO A 1 212 ? 4.997 -2.727 13.648 1.00 44.78 212 PRO A C 1
ATOM 1680 O O . PRO A 1 212 ? 4.610 -2.907 14.803 1.00 44.78 212 PRO A O 1
ATOM 1683 N N . MET A 1 213 ? 4.487 -3.347 12.573 1.00 54.53 213 MET A N 1
ATOM 1684 C CA . MET A 1 213 ? 3.504 -4.414 12.677 1.00 54.53 213 MET A CA 1
ATOM 1685 C C . MET A 1 213 ? 4.073 -5.339 13.733 1.00 54.53 213 MET A C 1
ATOM 1687 O O . MET A 1 213 ? 5.208 -5.772 13.536 1.00 54.53 213 MET A O 1
ATOM 1691 N N . LYS A 1 214 ? 3.370 -5.495 14.869 1.00 57.53 214 LYS A N 1
ATOM 1692 C CA . LYS A 1 214 ? 3.962 -5.983 16.126 1.00 57.53 214 LYS A CA 1
ATOM 1693 C C . LYS A 1 214 ? 4.929 -7.120 15.806 1.00 57.53 214 LYS A C 1
ATOM 1695 O O . LYS A 1 214 ? 4.498 -8.178 15.346 1.00 57.53 214 LYS A O 1
ATOM 1700 N N . THR A 1 215 ? 6.229 -6.873 15.973 1.00 50.03 215 THR A N 1
ATOM 1701 C CA . THR A 1 215 ? 7.256 -7.881 15.719 1.00 50.03 215 THR A CA 1
ATOM 1702 C C . THR A 1 215 ? 7.157 -8.887 16.848 1.00 50.03 215 THR A C 1
ATOM 1704 O O . THR A 1 215 ? 7.615 -8.657 17.967 1.00 50.03 215 THR A O 1
ATOM 1707 N N . LEU A 1 216 ? 6.445 -9.970 16.578 1.00 51.50 216 LEU A N 1
ATOM 1708 C CA . LEU A 1 216 ? 6.287 -11.081 17.499 1.00 51.50 216 LEU A CA 1
ATOM 1709 C C . LEU A 1 216 ? 7.486 -12.012 17.327 1.00 51.50 216 LEU A C 1
ATOM 1711 O O . LEU A 1 216 ? 7.937 -12.236 16.203 1.00 51.50 216 LEU A O 1
ATOM 1715 N N . SER A 1 217 ? 7.989 -12.568 18.431 1.00 51.16 217 SER A N 1
ATOM 1716 C CA . SER A 1 217 ? 8.943 -13.675 18.345 1.00 51.16 217 SER A CA 1
ATOM 1717 C C . SER A 1 217 ? 8.280 -14.878 17.662 1.00 51.16 217 SER A C 1
ATOM 1719 O O . SER A 1 217 ? 7.058 -15.047 17.749 1.00 51.16 217 SER A O 1
ATOM 1721 N N . ALA A 1 218 ? 9.080 -15.739 17.025 1.00 55.91 218 ALA A N 1
ATOM 1722 C CA . ALA A 1 218 ? 8.617 -16.983 16.405 1.00 55.91 218 ALA A CA 1
ATOM 1723 C C . ALA A 1 218 ? 7.806 -17.866 17.378 1.00 55.91 218 ALA A C 1
ATOM 1725 O O . ALA A 1 218 ? 6.866 -18.544 16.959 1.00 55.91 218 ALA A O 1
ATOM 1726 N N . ASP A 1 219 ? 8.098 -17.770 18.679 1.00 56.78 219 ASP A N 1
ATOM 1727 C CA . ASP A 1 219 ? 7.436 -18.526 19.749 1.00 56.78 219 ASP A CA 1
ATOM 1728 C C . ASP A 1 219 ? 6.071 -17.943 20.168 1.00 56.78 219 ASP A C 1
ATOM 1730 O O . ASP A 1 219 ? 5.415 -18.444 21.083 1.00 56.78 219 ASP A O 1
ATOM 1734 N N . GLY A 1 220 ? 5.624 -16.853 19.535 1.00 55.59 220 GLY A N 1
ATOM 1735 C CA . GLY A 1 220 ? 4.360 -16.184 19.855 1.00 55.59 220 GLY A CA 1
ATOM 1736 C C . GLY A 1 220 ? 4.361 -15.449 21.200 1.00 55.59 220 GLY A C 1
ATOM 1737 O O . GLY A 1 220 ? 3.344 -14.872 21.582 1.00 55.59 220 GLY A O 1
ATOM 1738 N N . THR A 1 221 ? 5.484 -15.430 21.919 1.00 56.38 221 THR A N 1
ATOM 1739 C CA . THR A 1 221 ? 5.685 -14.551 23.070 1.00 56.38 221 THR A CA 1
ATOM 1740 C C . THR A 1 221 ? 6.103 -13.171 22.578 1.00 56.38 221 THR A C 1
ATOM 1742 O O . THR A 1 221 ? 7.018 -13.044 21.762 1.00 56.38 221 THR A O 1
ATOM 1745 N N . THR A 1 222 ? 5.450 -12.123 23.078 1.00 52.19 222 THR A N 1
ATOM 1746 C CA . THR A 1 222 ? 5.920 -10.746 22.900 1.00 52.19 222 THR A CA 1
ATOM 1747 C C . THR A 1 222 ? 7.354 -10.659 23.408 1.00 52.19 222 THR A C 1
ATOM 1749 O O . THR A 1 222 ? 7.602 -11.036 24.557 1.00 52.19 222 THR A O 1
ATOM 1752 N N . TYR A 1 223 ? 8.284 -10.193 22.568 1.00 46.88 223 TYR A N 1
ATOM 1753 C CA . TYR A 1 223 ? 9.624 -9.829 23.022 1.00 46.88 223 TYR A CA 1
ATOM 1754 C C . TYR A 1 223 ? 9.454 -8.911 24.238 1.00 46.88 223 TYR A C 1
ATOM 1756 O O . TYR A 1 223 ? 8.757 -7.898 24.160 1.00 46.88 223 TYR A O 1
ATOM 1764 N N . GLY A 1 224 ? 10.007 -9.306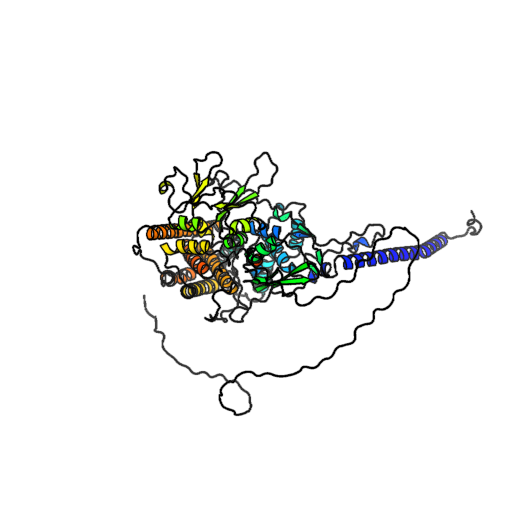 25.386 1.00 46.19 224 GLY A N 1
ATOM 1765 C CA . GLY A 1 224 ? 10.166 -8.368 26.493 1.00 46.19 224 GLY A CA 1
ATOM 1766 C C . GLY A 1 224 ? 11.045 -7.208 26.025 1.00 46.19 224 GLY A C 1
ATOM 1767 O O . GLY A 1 224 ? 11.851 -7.407 25.122 1.00 46.19 224 GLY A O 1
ATOM 1768 N N . ASP A 1 225 ? 10.883 -6.029 26.630 1.00 46.28 225 ASP A N 1
ATOM 1769 C CA . ASP A 1 225 ? 11.591 -4.755 26.369 1.00 46.28 225 ASP A CA 1
ATOM 1770 C C . ASP A 1 225 ? 13.143 -4.814 26.500 1.00 46.28 225 ASP A C 1
ATOM 1772 O O . ASP A 1 225 ? 13.784 -3.882 26.986 1.00 46.28 225 ASP A O 1
ATOM 1776 N N . THR A 1 226 ? 13.812 -5.897 26.106 1.00 48.06 226 THR A N 1
ATOM 1777 C CA . THR A 1 226 ? 15.269 -5.942 25.962 1.00 48.06 226 THR A CA 1
ATOM 1778 C C . THR A 1 226 ? 15.644 -5.189 24.688 1.00 48.06 226 THR A C 1
ATOM 1780 O O . THR A 1 226 ? 15.707 -5.755 23.602 1.00 48.06 226 THR A O 1
ATOM 1783 N N . ALA A 1 227 ? 15.829 -3.882 24.857 1.00 48.91 227 ALA A N 1
ATOM 1784 C CA . ALA A 1 227 ? 15.880 -2.837 23.837 1.00 48.91 227 ALA A CA 1
ATOM 1785 C C . ALA A 1 227 ? 17.069 -2.854 22.847 1.00 48.91 227 ALA A C 1
ATOM 1787 O O . ALA A 1 227 ? 17.204 -1.899 22.091 1.00 48.91 227 ALA A O 1
ATOM 1788 N N . ASP A 1 228 ? 17.904 -3.898 22.806 1.00 50.12 228 ASP A N 1
ATOM 1789 C CA . ASP A 1 228 ? 19.206 -3.827 22.115 1.00 50.12 228 ASP A CA 1
ATOM 1790 C C . ASP A 1 228 ? 19.451 -4.911 21.046 1.00 50.12 228 ASP A C 1
ATOM 1792 O O . ASP A 1 228 ? 20.539 -4.959 20.471 1.00 50.12 228 ASP A O 1
ATOM 1796 N N . GLU A 1 229 ? 18.484 -5.782 20.739 1.00 54.03 229 GLU A N 1
ATOM 1797 C CA . GLU A 1 229 ? 18.648 -6.737 19.633 1.00 54.03 229 GLU A CA 1
ATOM 1798 C C . GLU A 1 229 ? 18.208 -6.069 18.319 1.00 54.03 229 GLU A C 1
ATOM 1800 O O . GLU A 1 229 ? 17.015 -5.958 18.031 1.00 54.03 229 GLU A O 1
ATOM 1805 N N . GLU A 1 230 ? 19.178 -5.548 17.551 1.00 57.75 230 GLU A N 1
ATOM 1806 C CA . GLU A 1 230 ? 18.950 -4.992 16.210 1.00 57.75 230 GLU A CA 1
ATOM 1807 C C . GLU A 1 230 ? 18.164 -6.009 15.371 1.00 57.75 230 GLU A C 1
ATOM 1809 O O . GLU A 1 230 ? 18.668 -7.084 15.038 1.00 57.75 230 GLU A O 1
ATOM 1814 N N . LEU A 1 231 ? 16.908 -5.671 15.052 1.00 57.31 231 LEU A N 1
ATOM 1815 C CA . LEU A 1 231 ? 16.050 -6.496 14.209 1.00 57.31 231 LEU A CA 1
ATOM 1816 C C . LEU A 1 231 ? 16.803 -6.818 12.908 1.00 57.31 231 LEU A C 1
ATOM 1818 O O . LEU A 1 231 ? 17.253 -5.889 12.232 1.00 57.31 231 LEU A O 1
ATOM 1822 N N . PRO A 1 232 ? 16.941 -8.102 12.536 1.00 56.22 232 PRO A N 1
ATOM 1823 C CA . PRO A 1 232 ? 17.642 -8.484 11.322 1.00 56.22 232 PRO A CA 1
ATOM 1824 C C . PRO A 1 232 ? 17.006 -7.789 10.116 1.00 56.22 232 PRO A C 1
ATOM 1826 O O . PRO A 1 232 ? 15.793 -7.874 9.903 1.00 56.22 232 PRO A O 1
ATOM 1829 N N . GLU A 1 233 ? 17.839 -7.087 9.344 1.00 60.19 233 GLU A N 1
ATOM 1830 C CA . GLU A 1 233 ? 17.424 -6.362 8.143 1.00 60.19 233 GLU A CA 1
ATOM 1831 C C . GLU A 1 233 ? 16.649 -7.304 7.197 1.00 60.19 233 GLU A C 1
ATOM 1833 O O . GLU A 1 233 ? 17.079 -8.445 6.971 1.00 60.19 233 GLU A O 1
ATOM 1838 N N . PRO A 1 234 ? 15.500 -6.866 6.644 1.00 59.38 234 PRO A N 1
ATOM 1839 C CA . PRO A 1 234 ? 14.698 -7.668 5.729 1.00 59.38 234 PRO A CA 1
ATOM 1840 C C . PRO A 1 234 ? 15.538 -8.221 4.594 1.00 59.38 234 PRO A C 1
ATOM 1842 O O . PRO A 1 234 ? 16.300 -7.497 3.949 1.00 59.38 234 PRO A O 1
ATOM 1845 N N . SER A 1 235 ? 15.379 -9.520 4.322 1.00 64.25 235 SER A N 1
ATOM 1846 C CA . SER A 1 235 ? 16.013 -10.111 3.157 1.00 64.25 235 SER A CA 1
ATOM 1847 C C . SER A 1 235 ? 15.451 -9.409 1.919 1.00 64.25 235 SER A C 1
ATOM 1849 O O . SER A 1 235 ? 14.270 -9.491 1.596 1.00 64.25 235 SER A O 1
ATOM 1851 N N . GLN A 1 236 ? 16.304 -8.657 1.222 1.00 76.19 236 GLN A N 1
ATOM 1852 C CA . GLN A 1 236 ? 15.933 -7.903 0.019 1.00 76.19 236 GLN A CA 1
ATOM 1853 C C . GLN A 1 236 ? 15.815 -8.856 -1.182 1.00 76.19 236 GLN A C 1
ATOM 1855 O O . GLN A 1 236 ? 16.462 -8.687 -2.219 1.00 76.19 236 GLN A O 1
ATOM 1860 N N . SER A 1 237 ? 15.035 -9.926 -1.015 1.00 79.88 237 SER A N 1
ATOM 1861 C CA . SER A 1 237 ? 14.818 -10.992 -1.992 1.00 79.88 237 SER A CA 1
ATOM 1862 C C . SER A 1 237 ? 14.255 -10.433 -3.302 1.00 79.88 237 SER A C 1
ATOM 1864 O O . SER A 1 237 ? 14.704 -10.835 -4.379 1.00 79.88 237 SER A O 1
ATOM 1866 N N . TRP A 1 238 ? 13.402 -9.408 -3.211 1.00 87.00 238 TRP A N 1
ATOM 1867 C CA . TRP A 1 238 ? 12.856 -8.659 -4.342 1.00 87.00 238 TRP A CA 1
ATOM 1868 C C . TRP A 1 238 ? 13.935 -8.031 -5.239 1.00 87.00 238 TRP A C 1
ATOM 1870 O O . TRP A 1 238 ? 13.730 -7.881 -6.443 1.00 87.00 238 TRP A O 1
ATOM 1880 N N . ALA A 1 239 ? 15.121 -7.708 -4.711 1.00 87.25 239 ALA A N 1
ATOM 1881 C CA . ALA A 1 239 ? 16.192 -7.078 -5.488 1.00 87.25 239 ALA A CA 1
ATOM 1882 C C . ALA A 1 239 ? 16.918 -8.048 -6.444 1.00 87.25 239 ALA A C 1
ATOM 1884 O O . ALA A 1 239 ? 17.773 -7.617 -7.227 1.00 87.25 239 ALA A O 1
ATOM 1885 N N . LYS A 1 240 ? 16.623 -9.354 -6.371 1.00 86.25 240 LYS A N 1
ATOM 1886 C CA . LYS A 1 240 ? 17.265 -10.392 -7.193 1.00 86.25 240 LYS A CA 1
ATOM 1887 C C . LYS A 1 240 ? 16.524 -10.675 -8.499 1.00 86.25 240 LYS A C 1
ATOM 1889 O O . LYS A 1 240 ? 17.181 -11.023 -9.477 1.00 86.25 240 LYS A O 1
ATOM 1894 N N . ASP A 1 241 ? 15.200 -10.533 -8.522 1.00 89.38 241 ASP A N 1
ATOM 1895 C CA . ASP A 1 241 ? 14.396 -10.831 -9.710 1.00 89.38 241 ASP A CA 1
ATOM 1896 C C . ASP A 1 241 ? 14.327 -9.611 -10.646 1.00 89.38 241 ASP A C 1
ATOM 1898 O O . ASP A 1 241 ? 13.627 -8.619 -10.432 1.00 89.38 241 ASP A O 1
ATOM 1902 N N . VAL A 1 242 ? 15.167 -9.668 -11.678 1.00 91.00 242 VAL A N 1
ATOM 1903 C CA . VAL A 1 242 ? 15.315 -8.646 -12.714 1.00 91.00 242 VAL A CA 1
ATOM 1904 C C . VAL A 1 242 ? 15.234 -9.304 -14.085 1.00 91.00 242 VAL A C 1
ATOM 1906 O O . VAL A 1 242 ? 15.729 -10.413 -14.286 1.00 91.00 242 VAL A O 1
ATOM 1909 N N . ARG A 1 243 ? 14.648 -8.605 -15.055 1.00 92.75 243 ARG A N 1
ATOM 1910 C CA . ARG A 1 243 ? 14.543 -9.051 -16.448 1.00 92.75 243 ARG A CA 1
ATOM 1911 C C . ARG A 1 243 ? 15.068 -7.990 -17.404 1.00 92.75 243 ARG A C 1
ATOM 1913 O O . ARG A 1 243 ? 15.025 -6.793 -17.122 1.00 92.75 243 ARG A O 1
ATOM 1920 N N . GLU A 1 244 ? 15.594 -8.441 -18.537 1.00 91.56 244 GLU A N 1
ATOM 1921 C CA . GLU A 1 244 ? 15.949 -7.549 -19.641 1.00 91.56 244 GLU A CA 1
ATOM 1922 C C . GLU A 1 244 ? 14.675 -6.975 -20.271 1.00 91.56 244 GLU A C 1
ATOM 1924 O O . GLU A 1 244 ? 13.686 -7.685 -20.450 1.00 91.56 244 GLU A O 1
ATOM 1929 N N . VAL A 1 245 ? 14.699 -5.687 -20.613 1.00 91.75 245 VAL A N 1
ATOM 1930 C CA . VAL A 1 245 ? 13.620 -5.033 -21.364 1.00 91.75 245 VAL A CA 1
ATOM 1931 C C . VAL A 1 245 ? 13.555 -5.604 -22.779 1.00 91.75 245 VAL A C 1
ATOM 1933 O O . VAL A 1 245 ? 14.573 -5.728 -23.460 1.00 91.75 245 VAL A O 1
ATOM 1936 N N . TRP A 1 246 ? 12.351 -5.932 -23.235 1.00 91.62 246 TRP A N 1
ATOM 1937 C CA . TRP A 1 246 ? 12.102 -6.457 -24.576 1.00 91.62 246 TRP A CA 1
ATOM 1938 C C . TRP A 1 246 ? 11.749 -5.327 -25.533 1.00 91.62 246 TRP A C 1
ATOM 1940 O O . TRP A 1 246 ? 11.187 -4.315 -25.126 1.00 91.62 246 TRP A O 1
ATOM 1950 N N . ILE A 1 247 ? 12.038 -5.495 -26.822 1.00 89.31 247 ILE A N 1
ATOM 1951 C CA . ILE A 1 247 ? 11.653 -4.525 -27.852 1.00 89.31 247 ILE A CA 1
ATOM 1952 C C . ILE A 1 247 ? 10.510 -5.118 -28.667 1.00 89.31 247 ILE A C 1
ATOM 1954 O O . ILE A 1 247 ? 10.720 -6.041 -29.451 1.00 89.31 247 ILE A O 1
ATOM 1958 N N . HIS A 1 248 ? 9.302 -4.589 -28.490 1.00 88.81 248 HIS A N 1
ATOM 1959 C CA . HIS A 1 248 ? 8.118 -4.998 -29.243 1.00 88.81 248 HIS A CA 1
ATOM 1960 C C . HIS A 1 248 ? 7.608 -3.820 -30.077 1.00 88.81 248 HIS A C 1
ATOM 1962 O O . HIS A 1 248 ? 7.419 -2.722 -29.554 1.00 88.81 248 HIS A O 1
ATOM 1968 N N . ALA A 1 249 ? 7.441 -4.022 -31.389 1.00 87.12 249 ALA A N 1
ATOM 1969 C CA . ALA A 1 249 ? 7.055 -2.971 -32.339 1.00 87.12 249 ALA A CA 1
ATOM 1970 C C . ALA A 1 249 ? 7.910 -1.683 -32.219 1.00 87.12 249 ALA A C 1
ATOM 1972 O O . ALA A 1 249 ? 7.403 -0.561 -32.263 1.00 87.12 249 ALA A O 1
ATOM 1973 N N . GLY A 1 250 ? 9.223 -1.841 -32.005 1.00 85.38 250 GLY A N 1
ATOM 1974 C CA . GLY A 1 250 ? 10.167 -0.729 -31.836 1.00 85.38 250 GLY A CA 1
ATOM 1975 C C . GLY A 1 250 ? 10.044 0.038 -30.513 1.00 85.38 250 GLY A C 1
ATOM 1976 O O . GLY A 1 250 ? 10.739 1.039 -30.333 1.00 85.38 250 GLY A O 1
ATOM 1977 N N . LYS A 1 251 ? 9.189 -0.414 -29.587 1.00 88.81 251 LYS A N 1
ATOM 1978 C CA . LYS A 1 251 ? 9.004 0.169 -28.256 1.00 88.81 251 LYS A CA 1
ATOM 1979 C C . LYS A 1 251 ? 9.589 -0.746 -27.177 1.00 88.81 251 LYS A C 1
ATOM 1981 O O . LYS A 1 251 ? 9.436 -1.964 -27.264 1.00 88.81 251 LYS A O 1
ATOM 1986 N N . PRO A 1 252 ? 10.234 -0.178 -26.148 1.00 90.94 252 PRO A N 1
ATOM 1987 C CA . PRO A 1 252 ? 10.696 -0.951 -25.011 1.00 90.94 252 PRO A CA 1
ATOM 1988 C C . PRO A 1 252 ? 9.519 -1.354 -24.113 1.00 90.94 252 PRO A C 1
ATOM 1990 O O . PRO A 1 252 ? 8.787 -0.502 -23.602 1.00 90.94 252 PRO A O 1
ATOM 1993 N N . SER A 1 253 ? 9.385 -2.651 -23.880 1.00 92.56 253 SER A N 1
ATOM 1994 C CA . SER A 1 253 ? 8.309 -3.295 -23.137 1.00 92.56 253 SER A CA 1
ATOM 1995 C C . SER A 1 253 ? 8.874 -4.199 -22.051 1.00 92.56 253 SER A C 1
ATOM 1997 O O . SER A 1 253 ? 9.959 -4.764 -22.182 1.00 92.56 253 SER A O 1
ATOM 1999 N N . ILE A 1 254 ? 8.105 -4.353 -20.982 1.00 93.94 254 ILE A N 1
ATOM 2000 C CA . ILE A 1 254 ? 8.350 -5.347 -19.940 1.00 93.94 254 ILE A CA 1
ATOM 2001 C C . ILE A 1 254 ? 7.261 -6.409 -20.030 1.00 93.94 254 ILE A C 1
ATOM 2003 O O . ILE A 1 254 ? 6.104 -6.094 -20.310 1.00 93.94 254 ILE A O 1
ATOM 2007 N N . GLU A 1 255 ? 7.639 -7.663 -19.826 1.00 93.25 255 GLU A N 1
ATOM 2008 C CA . GLU A 1 255 ? 6.675 -8.749 -19.694 1.00 93.25 255 GLU A CA 1
ATOM 2009 C C . GLU A 1 255 ? 5.978 -8.639 -18.333 1.00 93.25 255 GLU A C 1
ATOM 2011 O O . GLU A 1 255 ? 6.635 -8.391 -17.321 1.00 93.25 255 GLU A O 1
ATOM 2016 N N . VAL A 1 256 ? 4.655 -8.806 -18.323 1.00 93.88 256 VAL A N 1
ATOM 2017 C CA . VAL A 1 256 ? 3.836 -8.750 -17.108 1.00 93.88 256 VAL A CA 1
ATOM 2018 C C . VAL A 1 256 ? 2.892 -9.946 -17.102 1.00 93.88 256 VAL A C 1
ATOM 2020 O O . VAL A 1 256 ? 2.143 -10.164 -18.058 1.00 93.88 256 VAL A O 1
ATOM 2023 N N . LEU A 1 257 ? 2.924 -10.723 -16.024 1.00 93.56 257 LEU A N 1
ATOM 2024 C CA . LEU A 1 257 ? 2.005 -11.831 -15.788 1.00 93.56 257 LEU A CA 1
ATOM 2025 C C . LEU A 1 257 ? 0.611 -11.307 -15.421 1.00 93.56 257 LEU A C 1
ATOM 2027 O O . LEU A 1 257 ? 0.440 -10.184 -14.945 1.00 93.56 257 LEU A O 1
ATOM 2031 N N . LYS A 1 258 ? -0.415 -12.143 -15.598 1.00 91.81 258 LYS A N 1
ATOM 2032 C CA . LYS A 1 258 ? -1.800 -11.760 -15.276 1.00 91.81 258 LYS A CA 1
ATOM 2033 C C . LYS A 1 258 ? -1.955 -11.439 -13.789 1.00 91.81 258 LYS A C 1
ATOM 2035 O O . LYS A 1 258 ? -2.603 -10.463 -13.431 1.00 91.81 258 LYS A O 1
ATOM 2040 N N . GLU A 1 259 ? -1.332 -12.240 -12.938 1.00 93.19 259 GLU A N 1
ATOM 2041 C CA . GLU A 1 259 ? -1.330 -12.091 -11.486 1.00 93.19 259 GLU A CA 1
ATOM 2042 C C . GLU A 1 259 ? -0.612 -10.807 -11.048 1.00 93.19 259 GLU A C 1
ATOM 2044 O O . GLU A 1 259 ? -1.096 -10.099 -10.166 1.00 93.19 259 GLU A O 1
ATOM 2049 N N . GLU A 1 260 ? 0.501 -10.463 -11.705 1.00 94.94 260 GLU A N 1
ATOM 2050 C CA . GLU A 1 260 ? 1.233 -9.214 -11.467 1.00 94.94 260 GLU A CA 1
ATOM 2051 C C . GLU A 1 260 ? 0.407 -7.992 -11.866 1.00 94.94 260 GLU A C 1
ATOM 2053 O O . GLU A 1 260 ? 0.347 -7.014 -11.122 1.00 94.94 260 GLU A O 1
ATOM 2058 N N . LEU A 1 261 ? -0.265 -8.059 -13.019 1.00 93.62 261 LEU A N 1
ATOM 2059 C CA . LEU A 1 261 ? -1.128 -6.988 -13.500 1.00 93.62 261 LEU A CA 1
ATOM 2060 C C . LEU A 1 261 ? -2.283 -6.720 -12.535 1.00 93.62 261 LEU A C 1
ATOM 2062 O O . LEU A 1 261 ? -2.582 -5.561 -12.250 1.00 93.62 261 LEU A O 1
ATOM 2066 N N . VAL A 1 262 ? -2.928 -7.777 -12.035 1.00 92.50 262 VAL A N 1
ATOM 2067 C CA . VAL A 1 262 ? -4.040 -7.612 -11.098 1.00 92.50 262 VAL A CA 1
ATOM 2068 C C . VAL A 1 262 ? -3.540 -7.142 -9.738 1.00 92.50 262 VAL A C 1
ATOM 2070 O O . VAL A 1 262 ? -4.108 -6.213 -9.179 1.00 92.50 262 VAL A O 1
ATOM 2073 N N . ALA A 1 263 ? -2.446 -7.688 -9.209 1.00 94.81 263 ALA A N 1
ATOM 2074 C CA . ALA A 1 263 ? -1.881 -7.161 -7.968 1.00 94.81 263 ALA A CA 1
ATOM 2075 C C . ALA A 1 263 ? -1.530 -5.669 -8.095 1.00 94.81 263 ALA A C 1
ATOM 2077 O O . ALA A 1 263 ? -1.896 -4.879 -7.226 1.00 94.81 263 ALA A O 1
ATOM 2078 N N . LEU A 1 264 ? -0.913 -5.258 -9.207 1.00 94.00 264 LEU A N 1
ATOM 2079 C CA . LEU A 1 264 ? -0.639 -3.850 -9.485 1.00 94.00 264 LEU A CA 1
ATOM 2080 C C . LEU A 1 264 ? -1.932 -3.026 -9.577 1.00 94.00 264 LEU A C 1
ATOM 2082 O O . LEU A 1 264 ? -1.986 -1.909 -9.065 1.00 94.00 264 LEU A O 1
ATOM 2086 N N . SER A 1 265 ? -2.989 -3.566 -10.186 1.00 93.50 265 SER A N 1
ATOM 2087 C CA . SER A 1 265 ? -4.271 -2.870 -10.272 1.00 93.50 265 SER A CA 1
ATOM 2088 C C . SER A 1 265 ? -4.901 -2.664 -8.896 1.00 93.50 265 SER A C 1
ATOM 2090 O O . SER A 1 265 ? -5.368 -1.564 -8.615 1.00 93.50 265 SER A O 1
ATOM 2092 N N . LEU A 1 266 ? -4.854 -3.674 -8.022 1.00 93.44 266 LEU A N 1
ATOM 2093 C CA . LEU A 1 266 ? -5.328 -3.578 -6.640 1.00 93.44 266 LEU A CA 1
ATOM 2094 C C . LEU A 1 266 ? -4.534 -2.527 -5.855 1.00 93.44 266 LEU A C 1
ATOM 2096 O O . LEU A 1 266 ? -5.132 -1.694 -5.180 1.00 93.44 266 LEU A O 1
ATOM 2100 N N . ILE A 1 267 ? -3.206 -2.510 -6.010 1.00 93.62 267 ILE A N 1
ATOM 2101 C CA . ILE A 1 267 ? -2.301 -1.551 -5.352 1.00 93.62 267 ILE A CA 1
ATOM 2102 C C . ILE A 1 267 ? -2.549 -0.113 -5.796 1.00 93.62 267 ILE A C 1
ATOM 2104 O O . ILE A 1 267 ? -2.384 0.810 -5.009 1.00 93.62 267 ILE A O 1
ATOM 2108 N N . ILE A 1 268 ? -2.916 0.107 -7.054 1.00 90.81 268 ILE A N 1
ATOM 2109 C CA . ILE A 1 268 ? -3.228 1.455 -7.533 1.00 90.81 268 ILE A CA 1
ATOM 2110 C C . ILE A 1 268 ? -4.704 1.802 -7.252 1.00 90.81 268 ILE A C 1
ATOM 2112 O O . ILE A 1 268 ? -5.100 2.963 -7.354 1.00 90.81 268 ILE A O 1
ATOM 2116 N N . GLY A 1 269 ? -5.528 0.824 -6.866 1.00 89.31 269 GLY A N 1
ATOM 2117 C CA . GLY A 1 269 ? -6.941 1.025 -6.564 1.00 89.31 269 GLY A CA 1
ATOM 2118 C C . GLY A 1 269 ? -7.853 0.997 -7.790 1.00 89.31 269 GLY A C 1
ATOM 2119 O O . GLY A 1 269 ? -8.903 1.643 -7.790 1.00 89.31 269 GLY A O 1
ATOM 2120 N N . PHE A 1 270 ? -7.445 0.298 -8.850 1.00 85.69 270 PHE A N 1
ATOM 2121 C CA . PHE A 1 270 ? -8.230 0.111 -10.063 1.00 85.69 270 PHE A CA 1
ATOM 2122 C C . PHE A 1 270 ? -9.181 -1.085 -9.953 1.00 85.69 270 PHE A C 1
ATOM 2124 O O . PHE A 1 270 ? -8.719 -2.213 -9.750 1.00 85.69 270 PHE A O 1
ATOM 2131 N N . PRO A 1 271 ? -10.481 -0.891 -10.221 1.00 79.62 271 PRO A N 1
ATOM 2132 C CA . PRO A 1 271 ? -11.318 -1.983 -10.690 1.00 79.62 271 PRO A CA 1
ATOM 2133 C C . PRO A 1 271 ? -10.870 -2.323 -12.121 1.00 79.62 271 PRO A C 1
ATOM 2135 O O . PRO A 1 271 ? -10.983 -1.483 -13.012 1.00 79.62 271 PRO A O 1
ATOM 2138 N N . LEU A 1 272 ? -10.285 -3.503 -12.337 1.00 85.25 272 LEU A N 1
ATOM 2139 C CA . LEU A 1 272 ? -9.991 -3.953 -13.698 1.00 85.25 272 LEU A CA 1
ATOM 2140 C C . LEU A 1 272 ? -11.280 -4.407 -14.363 1.00 85.25 272 LEU A C 1
ATOM 2142 O O . LEU A 1 272 ? -11.908 -5.367 -13.913 1.00 85.25 272 LEU A O 1
ATOM 2146 N N . ASP A 1 273 ? -11.610 -3.755 -15.466 1.00 81.62 273 ASP A N 1
ATOM 2147 C CA . ASP A 1 273 ? -12.663 -4.196 -16.358 1.00 81.62 273 ASP A CA 1
ATOM 2148 C C . ASP A 1 273 ? -12.032 -5.104 -17.416 1.00 81.62 273 ASP A C 1
ATOM 2150 O O . ASP A 1 273 ? -11.033 -4.761 -18.057 1.00 81.62 273 ASP A O 1
ATOM 2154 N N . VAL A 1 274 ? -12.589 -6.304 -17.570 1.00 75.94 274 VAL A N 1
ATOM 2155 C CA . VAL A 1 274 ? -12.177 -7.253 -18.607 1.00 75.94 274 VAL A CA 1
ATOM 2156 C C . VAL A 1 274 ? -13.281 -7.279 -19.654 1.00 75.94 274 VAL A C 1
ATOM 2158 O O . VAL A 1 274 ? -14.335 -7.874 -19.433 1.00 75.94 274 VAL A O 1
ATOM 2161 N N . HIS A 1 275 ? -13.046 -6.606 -20.779 1.00 75.88 275 HIS A N 1
ATOM 2162 C CA . HIS A 1 275 ? -13.963 -6.618 -21.921 1.00 75.88 275 HIS A CA 1
ATOM 2163 C C . HIS A 1 275 ? -13.931 -7.972 -22.657 1.00 75.88 275 HIS A C 1
ATOM 2165 O O . HIS A 1 275 ? -13.094 -8.828 -22.361 1.00 75.88 275 HIS A O 1
ATOM 2171 N N . ASP A 1 276 ? -14.841 -8.169 -23.618 1.00 68.06 276 ASP A N 1
ATOM 2172 C CA . ASP A 1 276 ? -15.090 -9.458 -24.288 1.00 68.06 276 ASP A CA 1
ATOM 2173 C C . ASP A 1 276 ? -13.850 -10.087 -24.959 1.00 68.06 276 ASP A C 1
ATOM 2175 O O . ASP A 1 276 ? -13.765 -11.309 -25.058 1.00 68.06 276 ASP A O 1
ATOM 2179 N N . ASP A 1 277 ? -12.831 -9.284 -25.284 1.00 74.62 277 ASP A N 1
ATOM 2180 C CA . ASP A 1 277 ? -11.554 -9.737 -25.858 1.00 74.62 277 ASP A CA 1
ATOM 2181 C C . ASP A 1 277 ? -10.456 -10.054 -24.822 1.00 74.62 277 ASP A C 1
ATOM 2183 O O . ASP A 1 277 ? -9.286 -10.220 -25.173 1.00 74.62 277 ASP A O 1
ATOM 2187 N N . PHE A 1 278 ? -10.798 -10.120 -23.531 1.00 75.31 278 PHE A N 1
ATOM 2188 C CA . PHE A 1 278 ? -9.842 -10.266 -22.422 1.00 75.31 278 PHE A CA 1
ATOM 2189 C C . PHE A 1 278 ? -8.792 -9.150 -22.361 1.00 75.31 278 PHE A C 1
ATOM 2191 O O . PHE A 1 278 ? -7.682 -9.348 -21.863 1.00 75.31 278 PHE A O 1
ATOM 2198 N N . LEU A 1 279 ? -9.149 -7.975 -22.874 1.00 88.19 279 LEU A N 1
ATOM 2199 C CA . LEU A 1 279 ? -8.333 -6.774 -22.841 1.00 88.19 279 LEU A CA 1
ATOM 2200 C C . LEU A 1 279 ? -8.582 -6.048 -21.510 1.00 88.19 279 LEU A C 1
ATOM 2202 O O . LEU A 1 279 ? -9.670 -5.499 -21.322 1.00 88.19 279 LEU A O 1
ATOM 2206 N N . PRO A 1 280 ? -7.624 -6.077 -20.559 1.00 89.44 280 PRO A N 1
ATOM 2207 C CA . PRO A 1 280 ? -7.786 -5.398 -19.282 1.00 89.44 280 PRO A CA 1
ATOM 2208 C C . PRO A 1 280 ? -7.751 -3.884 -19.489 1.00 89.44 280 PRO A C 1
ATOM 2210 O O . PRO A 1 280 ? -6.861 -3.356 -20.162 1.00 89.44 280 PRO A O 1
ATOM 2213 N N . GLY A 1 281 ? -8.698 -3.176 -18.894 1.00 89.56 281 GLY A N 1
ATOM 2214 C CA . GLY A 1 281 ? -8.763 -1.722 -18.929 1.00 89.56 281 GLY A CA 1
ATOM 2215 C C . GLY A 1 281 ? -9.251 -1.161 -17.604 1.00 89.56 281 GLY A C 1
ATOM 2216 O O . GLY A 1 281 ? -9.798 -1.877 -16.769 1.00 89.56 281 GLY A O 1
ATOM 2217 N N . GLY A 1 282 ? -9.023 0.130 -17.389 1.00 88.06 282 GLY A N 1
ATOM 2218 C CA . GLY A 1 282 ? -9.597 0.809 -16.235 1.00 88.06 282 GLY A CA 1
ATOM 2219 C C . GLY A 1 282 ? -9.037 2.201 -16.007 1.00 88.06 282 GLY A C 1
ATOM 2220 O O . GLY A 1 282 ? -7.947 2.554 -16.465 1.00 88.06 282 GLY A O 1
ATOM 2221 N N . ARG A 1 283 ? -9.784 3.005 -15.252 1.00 86.19 283 ARG A N 1
ATOM 2222 C CA . ARG A 1 283 ? -9.344 4.321 -14.785 1.00 86.19 283 ARG A CA 1
ATOM 2223 C C . ARG A 1 283 ? -9.229 4.319 -13.270 1.00 86.19 283 ARG A C 1
ATOM 2225 O O . ARG A 1 283 ? -10.115 3.849 -12.566 1.00 86.19 283 ARG A O 1
ATOM 2232 N N . GLY A 1 284 ? -8.112 4.840 -12.793 1.00 84.44 284 GLY A N 1
ATOM 2233 C CA . GLY A 1 284 ? -7.684 4.716 -11.415 1.00 84.44 284 GLY A CA 1
ATOM 2234 C C . GLY A 1 284 ? -7.819 6.026 -10.672 1.00 84.44 284 GLY A C 1
ATOM 2235 O O . GLY A 1 284 ? -7.931 7.098 -11.285 1.00 84.44 284 GLY A O 1
ATOM 2236 N N . PRO A 1 285 ? -7.753 5.955 -9.340 1.00 84.06 285 PRO A N 1
ATOM 2237 C CA . PRO A 1 285 ? -7.938 7.113 -8.487 1.00 84.06 285 PRO A CA 1
ATOM 2238 C C . PRO A 1 285 ? -6.892 8.209 -8.700 1.00 84.06 285 PRO A C 1
ATOM 2240 O O . PRO A 1 285 ? -7.171 9.393 -8.541 1.00 84.06 285 PRO A O 1
ATOM 2243 N N . TYR A 1 286 ? -5.689 7.830 -9.122 1.00 85.38 286 TYR A N 1
ATOM 2244 C CA . TYR A 1 286 ? -4.561 8.745 -9.246 1.00 85.38 286 TYR A CA 1
ATOM 2245 C C . TYR A 1 286 ? -4.458 9.447 -10.608 1.00 85.38 286 TYR A C 1
ATOM 2247 O O . TYR A 1 286 ? -3.425 10.037 -10.918 1.00 85.38 286 TYR A O 1
ATOM 2255 N N . GLY A 1 287 ? -5.513 9.400 -11.430 1.00 83.00 287 GLY A N 1
ATOM 2256 C CA . GLY A 1 287 ? -5.472 9.898 -12.812 1.00 83.00 287 GLY A CA 1
ATOM 2257 C C . GLY A 1 287 ? -4.718 8.966 -13.766 1.00 83.00 287 GLY A C 1
ATOM 2258 O O . GLY A 1 287 ? -4.478 9.314 -14.920 1.00 83.00 287 GLY A O 1
ATOM 2259 N N . ILE A 1 288 ? -4.369 7.772 -13.293 1.00 87.56 288 ILE A N 1
ATOM 2260 C CA . ILE A 1 288 ? -3.731 6.729 -14.086 1.00 87.56 288 ILE A CA 1
ATOM 2261 C C . ILE A 1 288 ? -4.832 6.001 -14.851 1.00 87.56 288 ILE A C 1
ATOM 2263 O O . ILE A 1 288 ? -5.891 5.705 -14.303 1.00 87.56 288 ILE A O 1
ATOM 2267 N N . THR A 1 289 ? -4.605 5.751 -16.130 1.00 89.38 289 THR A N 1
ATOM 2268 C CA . THR A 1 289 ? -5.498 4.984 -16.995 1.00 89.38 289 THR A CA 1
ATOM 2269 C C . THR A 1 289 ? -4.718 3.804 -17.538 1.00 89.38 289 THR A C 1
ATOM 2271 O O . THR A 1 289 ? -3.616 3.973 -18.061 1.00 89.38 289 THR A O 1
ATOM 2274 N N . LEU A 1 290 ? -5.287 2.616 -17.394 1.00 91.12 290 LEU A N 1
ATOM 2275 C CA . LEU A 1 290 ? -4.774 1.396 -17.978 1.00 91.12 290 LEU A CA 1
ATOM 2276 C C . LEU A 1 290 ? -5.550 1.134 -19.262 1.00 91.12 290 LEU A C 1
ATOM 2278 O O . LEU A 1 290 ? -6.769 0.967 -19.244 1.00 91.12 290 LEU A O 1
ATOM 2282 N N . THR A 1 291 ? -4.835 1.128 -20.377 1.00 91.69 291 THR A N 1
ATOM 2283 C CA . THR A 1 291 ? -5.382 0.782 -21.688 1.00 91.69 291 THR A CA 1
ATOM 2284 C C . THR A 1 291 ? -4.648 -0.437 -22.200 1.00 91.69 291 THR A C 1
ATOM 2286 O O . THR A 1 291 ? -3.419 -0.480 -22.117 1.00 91.69 291 THR A O 1
ATOM 2289 N N . SER A 1 292 ? -5.369 -1.398 -22.757 1.00 92.81 292 SER A N 1
ATOM 2290 C CA . SER A 1 292 ? -4.761 -2.516 -23.465 1.00 92.81 292 SER A CA 1
ATOM 2291 C C . SER A 1 292 ? -5.162 -2.506 -24.931 1.00 92.81 292 SER A C 1
ATOM 2293 O O . SER A 1 292 ? -6.261 -2.097 -25.299 1.00 92.81 292 SER A O 1
ATOM 2295 N N . GLU A 1 293 ? -4.230 -2.929 -25.770 1.00 92.25 293 GLU A N 1
ATOM 2296 C CA . GLU A 1 293 ? -4.423 -3.104 -27.201 1.00 92.25 293 GLU A CA 1
ATOM 2297 C C . GLU A 1 293 ? -3.805 -4.437 -27.615 1.00 92.25 293 GLU A C 1
ATOM 2299 O O . GLU A 1 293 ? -2.748 -4.834 -27.119 1.00 92.25 293 GLU A O 1
ATOM 2304 N N . LYS A 1 294 ? -4.465 -5.154 -28.522 1.00 91.19 294 LYS A N 1
ATOM 2305 C CA . LYS A 1 294 ? -3.892 -6.358 -29.117 1.00 91.19 294 LYS A CA 1
ATOM 2306 C C . LYS A 1 294 ? -3.095 -5.951 -30.349 1.00 91.19 294 LYS A C 1
ATOM 2308 O O . LYS A 1 294 ? -3.674 -5.495 -31.331 1.00 91.19 294 LYS A O 1
ATOM 2313 N N . ILE A 1 295 ? -1.780 -6.123 -30.293 1.00 89.94 295 ILE A N 1
ATOM 2314 C CA . ILE A 1 295 ? -0.887 -5.916 -31.432 1.00 89.94 295 ILE A CA 1
ATOM 2315 C C . ILE A 1 295 ? -0.333 -7.286 -31.804 1.00 89.94 295 ILE A C 1
ATOM 2317 O O . ILE A 1 295 ? 0.338 -7.935 -31.004 1.00 89.94 295 ILE A O 1
ATOM 2321 N N . GLU A 1 296 ? -0.653 -7.746 -33.014 1.00 88.25 296 GLU A N 1
ATOM 2322 C CA . GLU A 1 296 ? -0.277 -9.078 -33.499 1.00 88.25 296 GLU A CA 1
ATOM 2323 C C . GLU A 1 296 ? -0.802 -10.194 -32.564 1.00 88.25 296 GLU A C 1
ATOM 2325 O O . GLU A 1 296 ? -2.014 -10.364 -32.396 1.00 88.25 296 GLU A O 1
ATOM 2330 N N . ALA A 1 297 ? 0.105 -10.959 -31.950 1.00 88.31 297 ALA A N 1
ATOM 2331 C CA . ALA A 1 297 ? -0.190 -12.041 -31.013 1.00 88.31 297 ALA A CA 1
ATOM 2332 C C . ALA A 1 297 ? 0.015 -11.646 -29.538 1.00 88.31 297 ALA A C 1
ATOM 2334 O O . ALA A 1 297 ? -0.109 -12.499 -28.660 1.00 88.31 297 ALA A O 1
ATOM 2335 N N . VAL A 1 298 ? 0.328 -10.376 -29.252 1.00 89.75 298 VAL A N 1
ATOM 2336 C CA . VAL A 1 298 ? 0.664 -9.896 -27.907 1.00 89.75 298 VAL A CA 1
ATOM 2337 C C . VAL A 1 298 ? -0.351 -8.850 -27.449 1.00 89.75 298 VAL A C 1
ATOM 2339 O O . VAL A 1 298 ? -0.686 -7.907 -28.167 1.00 89.75 298 VAL A O 1
ATOM 2342 N N . THR A 1 299 ? -0.837 -8.997 -26.217 1.00 91.62 299 THR A N 1
ATOM 2343 C CA . THR A 1 299 ? -1.621 -7.949 -25.558 1.00 91.62 299 THR A CA 1
ATOM 2344 C C . THR A 1 299 ? -0.662 -6.923 -24.971 1.00 91.62 299 THR A C 1
ATOM 2346 O O . THR A 1 299 ? 0.030 -7.194 -23.992 1.00 91.62 299 THR A O 1
ATOM 2349 N N . THR A 1 300 ? -0.616 -5.740 -25.573 1.00 92.25 300 THR A N 1
ATOM 2350 C CA . THR A 1 300 ? 0.178 -4.616 -25.082 1.00 92.25 300 THR A CA 1
ATOM 2351 C C . THR A 1 300 ? -0.640 -3.830 -24.070 1.00 92.25 300 THR A C 1
ATOM 2353 O O . THR A 1 300 ? -1.781 -3.456 -24.332 1.00 92.25 300 THR A O 1
ATOM 2356 N N . ILE A 1 301 ? -0.053 -3.567 -22.905 1.00 92.25 301 ILE A N 1
ATOM 2357 C CA . ILE A 1 301 ? -0.676 -2.786 -21.836 1.00 92.25 301 ILE A CA 1
ATOM 2358 C C . ILE A 1 301 ? 0.076 -1.470 -21.705 1.00 92.25 301 ILE A C 1
ATOM 2360 O O . ILE A 1 301 ? 1.306 -1.439 -21.627 1.00 92.25 301 ILE A O 1
ATOM 2364 N N . ARG A 1 302 ? -0.671 -0.372 -21.647 1.00 92.06 302 ARG A N 1
ATOM 2365 C CA . ARG A 1 302 ? -0.136 0.974 -21.492 1.00 92.06 302 ARG A CA 1
ATOM 2366 C C . ARG A 1 302 ? -0.737 1.638 -20.260 1.00 92.06 302 ARG A C 1
ATOM 2368 O O . ARG A 1 302 ? -1.953 1.709 -20.105 1.00 92.06 302 ARG A O 1
ATOM 2375 N N . LEU A 1 303 ? 0.145 2.162 -19.412 1.00 90.12 303 LEU A N 1
ATOM 2376 C CA . LEU A 1 303 ? -0.200 3.021 -18.281 1.00 90.12 303 LEU A CA 1
ATOM 2377 C C . LEU A 1 303 ? -0.063 4.484 -18.707 1.00 90.12 303 LEU A C 1
ATOM 2379 O O . LEU A 1 303 ? 1.040 4.971 -18.956 1.00 90.12 303 LEU A O 1
ATOM 2383 N N . VAL A 1 304 ? -1.187 5.183 -18.818 1.00 89.62 304 VAL A N 1
ATOM 2384 C CA . VAL A 1 304 ? -1.243 6.599 -19.189 1.00 89.62 304 VAL A CA 1
ATOM 2385 C C . VAL A 1 304 ? -1.540 7.424 -17.946 1.00 89.62 304 VAL A C 1
ATOM 2387 O O . VAL A 1 304 ? -2.554 7.216 -17.285 1.00 89.62 304 VAL A O 1
ATOM 2390 N N . HIS A 1 305 ? -0.668 8.378 -17.637 1.00 87.00 305 HIS A N 1
ATOM 2391 C CA . HIS A 1 305 ? -0.824 9.256 -16.481 1.00 87.00 305 HIS A CA 1
ATOM 2392 C C . HIS A 1 305 ? -1.464 10.559 -16.952 1.00 87.00 305 HIS A C 1
ATOM 2394 O O . HIS A 1 305 ? -0.798 11.424 -17.517 1.00 87.00 305 HIS A O 1
ATOM 2400 N N . GLY A 1 306 ? -2.779 10.675 -16.783 1.00 83.56 306 GLY A N 1
ATOM 2401 C CA . GLY A 1 306 ? -3.513 11.885 -17.126 1.00 83.56 306 GLY A CA 1
ATOM 2402 C C . GLY A 1 306 ? -3.347 12.975 -16.063 1.00 83.56 306 GLY A C 1
ATOM 2403 O O . GLY A 1 306 ? -3.046 12.673 -14.905 1.00 83.56 306 GLY A O 1
ATOM 2404 N N . PRO A 1 307 ? -3.573 14.253 -16.417 1.00 77.12 307 PRO A N 1
ATOM 2405 C CA . PRO A 1 307 ? -3.690 15.299 -15.415 1.00 77.12 307 PRO A CA 1
ATOM 2406 C C . PRO A 1 307 ? -4.830 14.955 -14.455 1.00 77.12 307 PRO A C 1
ATOM 2408 O O . PRO A 1 307 ? -5.909 14.517 -14.872 1.00 77.12 307 PRO A O 1
ATOM 2411 N N . ARG A 1 308 ? -4.604 15.176 -13.158 1.00 70.75 308 ARG A N 1
ATOM 2412 C CA . ARG A 1 308 ? -5.681 15.094 -12.173 1.00 70.75 308 ARG A CA 1
ATOM 2413 C C . ARG A 1 308 ? -6.583 16.301 -12.324 1.00 70.75 308 ARG A C 1
ATOM 2415 O O . ARG A 1 308 ? -6.366 17.349 -11.723 1.00 70.75 308 ARG A O 1
ATOM 2422 N N . ILE A 1 309 ? -7.596 16.137 -13.158 1.00 64.75 309 ILE A N 1
ATOM 2423 C CA . ILE A 1 309 ? -8.719 17.056 -13.195 1.00 64.75 309 ILE A CA 1
ATOM 2424 C C . ILE A 1 309 ? -9.555 16.710 -11.969 1.00 64.75 309 ILE A C 1
ATOM 2426 O O . ILE A 1 309 ? -10.144 15.629 -11.897 1.00 64.75 309 ILE A O 1
ATOM 2430 N N . GLY A 1 310 ? -9.538 17.591 -10.971 1.00 60.75 310 GLY A N 1
ATOM 2431 C CA . GLY A 1 310 ? -10.477 17.472 -9.871 1.00 60.75 310 GLY A CA 1
ATOM 2432 C C . GLY A 1 310 ? -11.908 17.570 -10.379 1.00 60.75 310 GLY A C 1
ATOM 2433 O O . GLY A 1 310 ? -12.153 18.182 -11.414 1.00 60.75 310 GLY A O 1
ATOM 2434 N N . SER A 1 311 ? -12.864 17.042 -9.619 1.00 53.44 311 SER A N 1
ATOM 2435 C CA . SER A 1 311 ? -14.298 17.167 -9.923 1.00 53.44 311 SER A CA 1
ATOM 2436 C C . SER A 1 311 ? -14.752 18.617 -10.163 1.00 53.44 311 SER A C 1
ATOM 2438 O O . SER A 1 311 ? -15.741 18.848 -10.839 1.00 53.44 311 SER A O 1
ATOM 2440 N N . THR A 1 312 ? -13.990 19.602 -9.674 1.00 53.94 312 THR A N 1
ATOM 2441 C CA . THR A 1 312 ? -14.236 21.041 -9.838 1.00 53.94 312 THR A CA 1
ATOM 2442 C C . THR A 1 312 ? -13.479 21.699 -11.003 1.00 53.94 312 THR A C 1
ATOM 2444 O O . THR A 1 312 ? -13.439 22.922 -11.092 1.00 53.94 312 THR A O 1
ATOM 2447 N N . GLY A 1 313 ? -12.839 20.929 -11.892 1.00 54.19 313 GLY A N 1
ATOM 2448 C CA . GLY A 1 313 ? -12.189 21.440 -13.110 1.00 54.19 313 GLY A CA 1
ATOM 2449 C C . GLY A 1 313 ? -10.854 22.175 -12.908 1.00 54.19 313 GLY A C 1
ATOM 2450 O O . GLY A 1 313 ? -10.208 22.533 -13.890 1.00 54.19 313 GLY A O 1
ATOM 2451 N N . GLY A 1 314 ? -10.408 22.379 -11.664 1.00 54.34 314 GLY A N 1
ATOM 2452 C CA . GLY A 1 314 ? -9.101 22.961 -11.345 1.00 54.34 314 GLY A CA 1
ATOM 2453 C C . GLY A 1 314 ? -8.004 21.910 -11.106 1.00 54.34 314 GLY A C 1
ATOM 2454 O O . GLY A 1 314 ? -8.317 20.758 -10.779 1.00 54.34 314 GLY A O 1
ATOM 2455 N N . PRO A 1 315 ? -6.713 22.289 -11.220 1.00 54.38 315 PRO A N 1
ATOM 2456 C CA . PRO A 1 315 ? -5.612 21.468 -10.728 1.00 54.38 315 PRO A CA 1
ATOM 2457 C C . PRO A 1 315 ? -5.780 21.302 -9.215 1.00 54.38 315 PRO A C 1
ATOM 2459 O O . PRO A 1 315 ? -5.567 22.240 -8.445 1.00 54.38 315 PRO A O 1
ATOM 2462 N N . LYS A 1 316 ? -6.230 20.121 -8.781 1.00 58.56 316 LYS A N 1
ATOM 2463 C CA . LYS A 1 316 ? -6.358 19.826 -7.354 1.00 58.56 316 LYS A CA 1
ATOM 2464 C C . LYS A 1 316 ? -4.973 19.799 -6.736 1.00 58.56 316 LYS A C 1
ATOM 2466 O O . LYS A 1 316 ? -4.048 19.193 -7.279 1.00 58.56 316 LYS A O 1
ATOM 2471 N N . CYS A 1 317 ? -4.853 20.427 -5.573 1.00 54.88 317 CYS A N 1
ATOM 2472 C CA . CYS A 1 317 ? -3.669 20.241 -4.771 1.00 54.88 317 CYS A CA 1
ATOM 2473 C C . CYS A 1 317 ? -3.618 18.781 -4.327 1.00 54.88 317 CYS A C 1
ATOM 2475 O O . CYS A 1 317 ? -4.529 18.293 -3.660 1.00 54.88 317 CYS A O 1
ATOM 2477 N N . LEU A 1 318 ? -2.579 18.078 -4.761 1.00 62.59 318 LEU A N 1
ATOM 2478 C CA . LEU A 1 318 ? -2.360 16.685 -4.415 1.00 62.59 318 LEU A CA 1
ATOM 2479 C C . LEU A 1 318 ? -2.104 16.637 -2.910 1.00 62.59 318 LEU A C 1
ATOM 2481 O O . LEU A 1 318 ? -1.190 17.304 -2.420 1.00 62.59 318 LEU A O 1
ATOM 2485 N N . ALA A 1 319 ? -2.940 15.902 -2.178 1.00 64.75 319 ALA A N 1
ATOM 2486 C CA . ALA A 1 319 ? -2.702 15.635 -0.768 1.00 64.75 319 ALA A CA 1
ATOM 2487 C C . ALA A 1 319 ? -1.282 15.077 -0.604 1.00 64.75 319 ALA A C 1
ATOM 2489 O O . ALA A 1 319 ? -0.848 14.265 -1.418 1.00 64.75 319 ALA A O 1
ATOM 2490 N N . LYS A 1 320 ? -0.533 15.541 0.398 1.00 71.88 320 LYS A N 1
ATOM 2491 C CA . LYS A 1 320 ? 0.889 15.198 0.555 1.00 71.88 320 LYS A CA 1
ATOM 2492 C C . LYS A 1 320 ? 1.133 14.091 1.581 1.00 71.88 320 LYS A C 1
ATOM 2494 O O . LYS A 1 320 ? 2.275 13.905 1.993 1.00 71.88 320 LYS A O 1
ATOM 2499 N N . GLY A 1 321 ? 0.092 13.356 1.954 1.00 70.56 321 GLY A N 1
ATOM 2500 C CA . GLY A 1 321 ? 0.188 12.234 2.879 1.00 70.56 321 GLY A CA 1
ATOM 2501 C C . GLY A 1 321 ? 1.087 11.105 2.375 1.00 70.56 321 GLY A C 1
ATOM 2502 O O . GLY A 1 321 ? 1.537 11.099 1.228 1.00 70.56 321 GLY A O 1
ATOM 2503 N N . SER A 1 322 ? 1.348 10.142 3.246 1.00 75.81 322 SER A N 1
ATOM 2504 C CA . SER A 1 322 ? 2.188 8.959 3.018 1.00 75.81 322 SER A CA 1
ATOM 2505 C C . SER A 1 322 ? 1.600 7.906 2.072 1.00 75.81 322 SER A C 1
ATOM 2507 O O . SER A 1 322 ? 2.295 6.954 1.710 1.00 75.81 322 SER A O 1
ATOM 2509 N N . GLY A 1 323 ? 0.355 8.080 1.622 1.00 86.06 323 GLY A N 1
ATOM 2510 C CA . GLY A 1 323 ? -0.367 7.075 0.843 1.00 86.06 323 GLY A CA 1
ATOM 2511 C C . GLY A 1 323 ? -0.738 5.852 1.688 1.00 86.06 323 GLY A C 1
ATOM 2512 O O . GLY A 1 323 ? -0.692 5.885 2.912 1.00 86.06 323 GLY A O 1
ATOM 2513 N N . TYR A 1 324 ? -1.126 4.766 1.027 1.00 90.38 324 TYR A N 1
ATOM 2514 C CA . TYR A 1 324 ? -1.426 3.482 1.659 1.00 90.38 324 TYR A CA 1
ATOM 2515 C C . TYR A 1 324 ? -0.406 2.418 1.246 1.00 90.38 324 TYR A C 1
ATOM 2517 O O . TYR A 1 324 ? 0.265 2.518 0.213 1.00 90.38 324 TYR A O 1
ATOM 2525 N N . SER A 1 325 ? -0.288 1.393 2.083 1.00 92.25 325 SER A N 1
ATOM 2526 C CA . SER A 1 325 ? 0.600 0.255 1.895 1.00 92.25 325 SER A CA 1
ATOM 2527 C C . SER A 1 325 ? 0.089 -0.657 0.784 1.00 92.25 325 SER A C 1
ATOM 2529 O O . SER A 1 325 ? -1.101 -0.973 0.699 1.00 92.25 325 SER A O 1
ATOM 2531 N N . THR A 1 326 ? 1.013 -1.110 -0.061 1.00 93.69 326 THR A N 1
ATOM 2532 C CA . THR A 1 326 ? 0.708 -2.061 -1.136 1.00 93.69 326 THR A CA 1
ATOM 2533 C C . THR A 1 326 ? 0.245 -3.417 -0.579 1.00 93.69 326 THR A C 1
ATOM 2535 O O . THR A 1 326 ? -0.682 -4.016 -1.129 1.00 93.69 326 THR A O 1
ATOM 2538 N N . LEU A 1 327 ? 0.784 -3.821 0.581 1.00 94.12 327 LEU A N 1
ATOM 2539 C CA . LEU A 1 327 ? 0.363 -5.001 1.332 1.00 94.12 327 LEU A CA 1
ATOM 2540 C C . LEU A 1 327 ? -1.122 -4.894 1.696 1.00 94.12 327 LEU A C 1
ATOM 2542 O O . LEU A 1 327 ? -1.931 -5.729 1.292 1.00 94.12 327 LEU A O 1
ATOM 2546 N N . PHE A 1 328 ? -1.507 -3.821 2.394 1.00 95.69 328 PHE A N 1
ATOM 2547 C CA . PHE A 1 328 ? -2.905 -3.595 2.763 1.00 95.69 328 PHE A CA 1
ATOM 2548 C C . PHE A 1 328 ? -3.820 -3.564 1.536 1.00 95.69 328 PHE A C 1
ATOM 2550 O O . PHE A 1 328 ? -4.898 -4.152 1.580 1.00 95.69 328 PHE A O 1
ATOM 2557 N N . ALA A 1 329 ? -3.391 -2.944 0.432 1.00 95.38 329 ALA A N 1
ATOM 2558 C CA . ALA A 1 329 ? -4.194 -2.864 -0.787 1.00 95.38 329 ALA A CA 1
ATOM 2559 C C . ALA A 1 329 ? -4.562 -4.248 -1.339 1.00 95.38 329 ALA A C 1
ATOM 2561 O O . ALA A 1 329 ? -5.733 -4.498 -1.628 1.00 95.38 329 ALA A O 1
ATOM 2562 N N . LYS A 1 330 ? -3.597 -5.174 -1.419 1.00 95.56 330 LYS A N 1
ATOM 2563 C CA . LYS A 1 330 ? -3.869 -6.554 -1.853 1.00 95.56 330 LYS A CA 1
ATOM 2564 C C . LYS A 1 330 ? -4.742 -7.298 -0.850 1.00 95.56 330 LYS A C 1
ATOM 2566 O O . LYS A 1 330 ? -5.731 -7.922 -1.238 1.00 95.56 330 LYS A O 1
ATOM 2571 N N . HIS A 1 331 ? -4.377 -7.231 0.429 1.00 96.44 331 HIS A N 1
ATOM 2572 C CA . HIS A 1 331 ? -5.056 -7.978 1.480 1.00 96.44 331 HIS A CA 1
ATOM 2573 C C . HIS A 1 331 ? -6.524 -7.574 1.605 1.00 96.44 331 HIS A C 1
ATOM 2575 O O . HIS A 1 331 ? -7.399 -8.441 1.547 1.00 96.44 331 HIS A O 1
ATOM 2581 N N . MET A 1 332 ? -6.805 -6.276 1.710 1.00 96.75 332 MET A N 1
ATOM 2582 C CA . MET A 1 332 ? -8.157 -5.770 1.944 1.00 96.75 332 MET A CA 1
ATOM 2583 C C . MET A 1 332 ? -9.051 -5.942 0.720 1.00 96.75 332 MET A C 1
ATOM 2585 O O . MET A 1 332 ? -10.210 -6.336 0.871 1.00 96.75 332 MET A O 1
ATOM 2589 N N . ALA A 1 333 ? -8.514 -5.763 -0.493 1.00 95.00 333 ALA A N 1
ATOM 2590 C CA . ALA A 1 333 ? -9.242 -6.084 -1.718 1.00 95.00 333 ALA A CA 1
ATOM 2591 C C . ALA A 1 333 ? -9.650 -7.566 -1.783 1.00 95.00 333 ALA A C 1
ATOM 2593 O O . ALA A 1 333 ? -10.706 -7.885 -2.326 1.00 95.00 333 ALA A O 1
ATOM 2594 N N . CYS A 1 334 ? -8.860 -8.460 -1.180 1.00 95.44 334 CYS A N 1
ATOM 2595 C CA . CYS A 1 334 ? -9.172 -9.886 -1.032 1.00 95.44 334 CYS A CA 1
ATOM 2596 C C . CYS A 1 334 ? -9.885 -10.222 0.294 1.00 95.44 334 CYS A C 1
ATOM 2598 O O . CYS A 1 334 ? -9.981 -11.386 0.663 1.00 95.44 334 CYS A O 1
ATOM 2600 N N . GLY A 1 335 ? -10.380 -9.225 1.033 1.00 95.94 335 GLY A N 1
ATOM 2601 C CA . GLY A 1 335 ? -11.164 -9.426 2.256 1.00 95.94 335 GLY A CA 1
ATOM 2602 C C . GLY A 1 335 ? -10.372 -9.902 3.465 1.00 95.94 335 GLY A C 1
ATOM 2603 O O . GLY A 1 335 ? -10.950 -10.440 4.406 1.00 95.94 335 GLY A O 1
ATOM 2604 N N . SER A 1 336 ? -9.065 -9.667 3.458 1.00 96.69 336 SER A N 1
ATOM 2605 C CA . SER A 1 336 ? -8.185 -9.946 4.583 1.00 96.69 336 SER A CA 1
ATOM 2606 C C . SER A 1 336 ? -7.595 -8.671 5.187 1.00 96.69 336 SER A C 1
ATOM 2608 O O . SER A 1 336 ? -7.464 -7.650 4.513 1.00 96.69 336 SER A O 1
ATOM 2610 N N . LEU A 1 337 ? -7.255 -8.716 6.472 1.00 97.06 337 LEU A N 1
ATOM 2611 C CA . LEU A 1 337 ? -6.698 -7.590 7.217 1.00 97.06 337 LEU A CA 1
ATOM 2612 C C . LEU A 1 337 ? -5.350 -7.999 7.826 1.00 97.06 337 LEU A C 1
ATOM 2614 O O . LEU A 1 337 ? -5.336 -8.816 8.752 1.00 97.06 337 LEU A O 1
ATOM 2618 N N . PRO A 1 338 ? -4.211 -7.513 7.298 1.00 95.94 338 PRO A N 1
ATOM 2619 C CA . PRO A 1 338 ? -2.903 -7.843 7.842 1.00 95.94 338 PRO A CA 1
ATOM 2620 C C . PRO A 1 338 ? -2.692 -7.085 9.158 1.00 95.94 338 PRO A C 1
ATOM 2622 O O . PRO A 1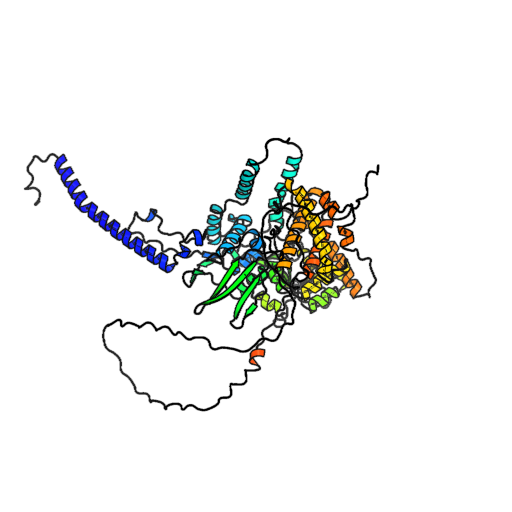 338 ? -3.045 -5.911 9.262 1.00 95.94 338 PRO A O 1
ATOM 2625 N N . PHE A 1 339 ? -2.136 -7.755 10.167 1.00 94.06 339 PHE A N 1
ATOM 2626 C CA . PHE A 1 339 ? -1.987 -7.180 11.514 1.00 94.06 339 PHE A CA 1
ATOM 2627 C C . PHE A 1 339 ? -0.595 -7.362 12.122 1.00 94.06 339 PHE A C 1
ATOM 2629 O O . PHE A 1 339 ? -0.229 -6.623 13.035 1.00 94.06 339 PHE A O 1
ATOM 2636 N N . ALA A 1 340 ? 0.193 -8.315 11.625 1.00 90.62 340 ALA A N 1
ATOM 2637 C CA . ALA A 1 340 ? 1.572 -8.504 12.053 1.00 90.62 340 ALA A CA 1
ATOM 2638 C C . ALA A 1 340 ? 2.450 -8.996 10.895 1.00 90.62 340 ALA A C 1
ATOM 2640 O O . ALA A 1 340 ? 1.966 -9.628 9.956 1.00 90.62 340 ALA A O 1
ATOM 2641 N N . GLN A 1 341 ? 3.749 -8.726 10.990 1.00 87.94 341 GLN A N 1
ATOM 2642 C CA . GLN A 1 341 ? 4.787 -9.249 10.111 1.00 87.94 341 GLN A CA 1
ATOM 2643 C C . GLN A 1 341 ? 5.967 -9.667 10.983 1.00 87.94 341 GLN A C 1
ATOM 2645 O O . GLN A 1 341 ? 6.395 -8.895 11.840 1.00 87.94 341 GLN A O 1
ATOM 2650 N N . TYR A 1 342 ? 6.512 -10.861 10.764 1.00 85.69 342 TYR A N 1
ATOM 2651 C CA . TYR A 1 342 ? 7.709 -11.315 11.470 1.00 85.69 342 TYR A CA 1
ATOM 2652 C C . TYR A 1 342 ? 8.747 -11.891 10.521 1.00 85.69 342 TYR A C 1
ATOM 2654 O O . TYR A 1 342 ? 8.439 -12.340 9.419 1.00 85.69 342 TYR A O 1
ATOM 2662 N N . MET A 1 343 ? 9.998 -11.882 10.973 1.00 83.75 343 MET A N 1
ATOM 2663 C CA . MET A 1 343 ? 11.068 -12.598 10.297 1.00 83.75 343 MET A CA 1
ATOM 2664 C C . MET A 1 343 ? 11.004 -14.060 10.690 1.00 83.75 343 MET A C 1
ATOM 2666 O O . MET A 1 343 ? 11.234 -14.422 11.844 1.00 83.75 343 MET A O 1
ATOM 2670 N N . ARG A 1 344 ? 10.706 -14.917 9.721 1.00 84.38 344 ARG A N 1
ATOM 2671 C CA . ARG A 1 344 ? 10.878 -16.347 9.887 1.00 84.38 344 ARG A CA 1
ATOM 2672 C C . ARG A 1 344 ? 12.355 -16.652 9.698 1.00 84.38 344 ARG A C 1
ATOM 2674 O O . ARG A 1 344 ? 12.878 -16.621 8.584 1.00 84.38 344 ARG A O 1
ATOM 2681 N N . HIS A 1 345 ? 13.041 -16.922 10.803 1.00 81.06 345 HIS A N 1
ATOM 2682 C CA . HIS A 1 345 ? 14.385 -17.473 10.737 1.00 81.06 345 HIS A CA 1
ATOM 2683 C C . HIS A 1 345 ? 14.298 -18.856 10.096 1.00 81.06 345 HIS A C 1
ATOM 2685 O O . HIS A 1 345 ? 13.547 -19.717 10.564 1.00 81.06 345 HIS A O 1
ATOM 2691 N N . SER A 1 346 ? 15.034 -19.052 8.999 1.00 75.62 346 SER A N 1
ATOM 2692 C CA . SER A 1 346 ? 15.226 -20.392 8.458 1.00 75.62 346 SER A CA 1
ATOM 2693 C C . SER A 1 346 ? 15.755 -21.279 9.579 1.00 75.62 346 SER A C 1
ATOM 2695 O O . SER A 1 346 ? 16.651 -20.874 10.324 1.00 75.62 346 SER A O 1
ATOM 2697 N N . SER A 1 347 ? 15.173 -22.470 9.720 1.00 75.81 347 SER A N 1
ATOM 2698 C CA . SER A 1 347 ? 15.689 -23.486 10.633 1.00 75.81 347 SER A CA 1
ATOM 2699 C C . SER A 1 347 ? 17.190 -23.645 10.379 1.00 75.81 347 SER A C 1
ATOM 2701 O O . SER A 1 347 ? 17.590 -23.784 9.223 1.00 75.81 347 SER A O 1
ATOM 2703 N N . GLU A 1 348 ? 18.001 -23.620 11.445 1.00 72.12 348 GLU A N 1
ATOM 2704 C CA . GLU A 1 348 ? 19.478 -23.529 11.434 1.00 72.12 348 GLU A CA 1
ATOM 2705 C C . GLU A 1 348 ? 20.202 -24.480 10.461 1.00 72.12 348 GLU A C 1
ATOM 2707 O O . GLU A 1 348 ? 21.368 -24.270 10.136 1.00 72.12 348 GLU A O 1
ATOM 2712 N N . ASN A 1 349 ? 19.528 -25.516 9.965 1.00 75.00 349 ASN A N 1
ATOM 2713 C CA . ASN A 1 349 ? 20.102 -26.518 9.078 1.00 75.00 349 ASN A CA 1
ATOM 2714 C C . ASN A 1 349 ? 20.000 -26.197 7.577 1.00 75.00 349 ASN A C 1
ATOM 2716 O O . ASN A 1 349 ? 20.702 -26.832 6.789 1.00 75.00 349 ASN A O 1
ATOM 2720 N N . ASN A 1 350 ? 19.190 -25.220 7.162 1.00 72.31 350 ASN A N 1
ATOM 2721 C CA . ASN A 1 350 ? 19.020 -24.874 5.751 1.00 72.31 350 ASN A CA 1
ATOM 2722 C C . ASN A 1 350 ? 19.453 -23.424 5.531 1.00 72.31 350 ASN A C 1
ATOM 2724 O O . ASN A 1 350 ? 18.887 -22.513 6.127 1.00 72.31 350 ASN A O 1
ATOM 2728 N N . ASN A 1 351 ? 20.420 -23.195 4.637 1.00 81.06 351 ASN A N 1
ATOM 2729 C CA . ASN A 1 351 ? 20.876 -21.867 4.191 1.00 81.06 351 ASN A CA 1
ATOM 2730 C C . ASN A 1 351 ? 19.781 -21.055 3.446 1.00 81.06 351 ASN A C 1
ATOM 2732 O O . ASN A 1 351 ? 20.090 -20.286 2.533 1.00 81.06 351 ASN A O 1
ATOM 2736 N N . GLU A 1 352 ? 18.501 -21.258 3.760 1.00 80.75 352 GLU A N 1
ATOM 2737 C CA . GLU A 1 352 ? 17.409 -20.462 3.225 1.00 80.75 352 GLU A CA 1
ATOM 2738 C C . GLU A 1 352 ? 17.464 -19.050 3.826 1.00 80.75 352 GLU A C 1
ATOM 2740 O O . GLU A 1 352 ? 17.716 -18.877 5.022 1.00 80.75 352 GLU A O 1
ATOM 2745 N N . PRO A 1 353 ? 17.280 -18.014 2.995 1.00 77.44 353 PRO A N 1
ATOM 2746 C CA . PRO A 1 353 ? 17.191 -16.647 3.482 1.00 77.44 353 PRO A CA 1
ATOM 2747 C C . PRO A 1 353 ? 15.983 -16.506 4.414 1.00 77.44 353 PRO A C 1
ATOM 2749 O O . PRO A 1 353 ? 14.946 -17.119 4.174 1.00 77.44 353 PRO A O 1
ATOM 2752 N N . SER A 1 354 ? 16.104 -15.671 5.449 1.00 80.38 354 SER A N 1
ATOM 2753 C CA . SER A 1 354 ? 14.962 -15.292 6.283 1.00 80.38 354 SER A CA 1
ATOM 2754 C C . SER A 1 354 ? 13.845 -14.734 5.403 1.00 80.38 354 SER A C 1
ATOM 2756 O O . SER A 1 354 ? 14.075 -13.814 4.614 1.00 80.38 354 SER A O 1
ATOM 2758 N N . THR A 1 355 ? 12.644 -15.296 5.506 1.00 83.25 355 THR A N 1
ATOM 2759 C CA . THR A 1 355 ? 11.464 -14.779 4.804 1.00 83.25 355 THR A CA 1
ATOM 2760 C C . THR A 1 355 ? 10.592 -14.001 5.774 1.00 83.25 355 THR A C 1
ATOM 2762 O O . THR A 1 355 ? 10.568 -14.268 6.978 1.00 83.25 355 THR A O 1
ATOM 2765 N N . ARG A 1 356 ? 9.913 -12.976 5.261 1.00 84.88 356 ARG A N 1
ATOM 2766 C CA . ARG A 1 356 ? 9.005 -12.158 6.056 1.00 84.88 356 ARG A CA 1
ATOM 2767 C C . ARG A 1 356 ? 7.624 -12.781 5.985 1.00 84.88 356 ARG A C 1
ATOM 2769 O O . ARG A 1 356 ? 7.011 -12.789 4.926 1.00 84.88 356 ARG A O 1
ATOM 2776 N N . GLU A 1 357 ? 7.140 -13.290 7.105 1.00 90.69 357 GLU A N 1
ATOM 2777 C CA . GLU A 1 357 ? 5.821 -13.899 7.177 1.00 90.69 357 GLU A CA 1
ATOM 2778 C C . GLU A 1 357 ? 4.797 -12.863 7.643 1.00 90.69 357 GLU A C 1
ATOM 2780 O O . GLU A 1 357 ? 4.954 -12.236 8.693 1.00 90.69 357 GLU A O 1
ATOM 2785 N N . THR A 1 358 ? 3.747 -12.666 6.850 1.00 92.19 358 THR A N 1
ATOM 2786 C CA . THR A 1 358 ? 2.631 -11.770 7.164 1.00 92.19 358 THR A CA 1
ATOM 2787 C C . THR A 1 358 ? 1.516 -12.559 7.842 1.00 92.19 358 THR A C 1
ATOM 2789 O O . THR A 1 358 ? 1.101 -13.607 7.363 1.00 92.19 358 THR A O 1
ATOM 2792 N N . GLN A 1 359 ? 0.989 -12.045 8.946 1.00 94.31 359 GLN A N 1
ATOM 2793 C CA . GLN A 1 359 ? -0.170 -12.600 9.639 1.00 94.31 359 GLN A CA 1
ATOM 2794 C C . GLN A 1 359 ? -1.400 -11.760 9.285 1.00 94.31 359 GLN A C 1
ATOM 2796 O O . GLN A 1 359 ? -1.391 -10.530 9.425 1.00 94.31 359 GLN A O 1
ATOM 2801 N N . SER A 1 360 ? -2.462 -12.412 8.813 1.00 96.19 360 SER A N 1
ATOM 2802 C CA . SER A 1 360 ? -3.652 -11.728 8.308 1.00 96.19 360 SER A CA 1
ATOM 2803 C C . SER A 1 360 ? -4.950 -12.412 8.720 1.00 96.19 360 SER A C 1
ATOM 2805 O O . SER A 1 360 ? -5.029 -13.632 8.797 1.00 96.19 360 SER A O 1
ATOM 2807 N N . ILE A 1 361 ? -5.997 -11.631 8.977 1.00 96.69 361 ILE A N 1
ATOM 2808 C CA . ILE A 1 361 ? -7.333 -12.140 9.308 1.00 96.69 361 ILE A CA 1
ATOM 2809 C C . ILE A 1 361 ? -8.155 -12.173 8.030 1.00 96.69 361 ILE A C 1
ATOM 2811 O O . ILE A 1 361 ? -8.403 -11.120 7.454 1.00 96.69 361 ILE A O 1
ATOM 2815 N N . MET A 1 362 ? -8.603 -13.347 7.592 1.00 96.50 362 MET A N 1
ATOM 2816 C CA . MET A 1 362 ? -9.493 -13.473 6.437 1.00 96.50 362 MET A CA 1
ATOM 2817 C C . MET A 1 362 ? -10.947 -13.340 6.900 1.00 96.50 362 MET A C 1
ATOM 2819 O O . MET A 1 362 ? -11.493 -14.242 7.536 1.00 96.50 362 MET A O 1
ATOM 2823 N N . VAL A 1 363 ? -11.596 -12.219 6.580 1.00 96.75 363 VAL A N 1
ATOM 2824 C CA . VAL A 1 363 ? -12.950 -11.906 7.060 1.00 96.75 363 VAL A CA 1
ATOM 2825 C C . VAL A 1 363 ? -13.993 -12.511 6.122 1.00 96.75 363 VAL A C 1
ATOM 2827 O O . VAL A 1 363 ? -14.642 -11.838 5.322 1.00 96.75 363 VAL A O 1
ATOM 2830 N N . THR A 1 364 ? -14.154 -13.828 6.223 1.00 95.31 364 THR A N 1
ATOM 2831 C CA . THR A 1 364 ? -15.284 -14.538 5.611 1.00 95.31 364 THR A CA 1
ATOM 2832 C C . THR A 1 364 ? -16.586 -14.218 6.344 1.00 95.31 364 THR A C 1
ATOM 2834 O O . THR A 1 364 ? -16.578 -13.695 7.456 1.00 95.31 364 THR A O 1
ATOM 2837 N N . GLU A 1 365 ? -17.722 -14.594 5.760 1.00 95.00 365 GLU A N 1
ATOM 2838 C CA . GLU A 1 365 ? -19.022 -14.450 6.422 1.00 95.00 365 GLU A CA 1
ATOM 2839 C C . GLU A 1 365 ? -19.072 -15.193 7.772 1.00 95.00 365 GLU A C 1
ATOM 2841 O O . GLU A 1 365 ? -19.557 -14.651 8.762 1.00 95.00 365 GLU A O 1
ATOM 2846 N N . LYS A 1 366 ? -18.490 -16.401 7.848 1.00 94.31 366 LYS A N 1
ATOM 2847 C CA . LYS A 1 366 ? -18.386 -17.175 9.099 1.00 94.31 366 LYS A CA 1
ATOM 2848 C C . LYS A 1 366 ? -17.538 -16.440 10.147 1.00 94.31 366 LYS A C 1
ATOM 2850 O O . LYS A 1 366 ? -17.937 -16.334 11.306 1.00 94.31 366 LYS A O 1
ATOM 2855 N N . VAL A 1 367 ? -16.387 -15.901 9.737 1.00 95.19 367 VAL A N 1
ATOM 2856 C CA . VAL A 1 367 ? -15.491 -15.131 10.617 1.00 95.19 367 VAL A CA 1
ATOM 2857 C C . VAL A 1 367 ? -16.166 -13.849 11.099 1.00 95.19 367 VAL A C 1
ATOM 2859 O O . VAL A 1 367 ? -16.128 -13.571 12.295 1.00 95.19 367 VAL A O 1
ATOM 2862 N N . ARG A 1 368 ? -16.846 -13.115 10.210 1.00 96.50 368 ARG A N 1
ATOM 2863 C CA . ARG A 1 368 ? -17.628 -11.919 10.554 1.00 96.50 368 ARG A CA 1
ATOM 2864 C C . ARG A 1 368 ? -18.688 -12.244 11.602 1.00 96.50 368 ARG A C 1
ATOM 2866 O O . ARG A 1 368 ? -18.712 -11.617 12.654 1.00 96.50 368 ARG A O 1
ATOM 2873 N N . GLN A 1 369 ? -19.520 -13.258 11.364 1.00 95.75 369 GLN A N 1
ATOM 2874 C CA . GLN A 1 369 ? -20.559 -13.669 12.315 1.00 95.75 369 GLN A CA 1
ATOM 2875 C C . GLN A 1 369 ? -19.978 -14.058 13.681 1.00 95.75 369 GLN A C 1
ATOM 2877 O O . GLN A 1 369 ? -20.540 -13.679 14.711 1.00 95.75 369 GLN A O 1
ATOM 2882 N N . SER A 1 370 ? -18.847 -14.772 13.688 1.00 94.38 370 SER A N 1
ATOM 2883 C CA . SER A 1 370 ? -18.139 -15.143 14.916 1.00 94.38 370 SER A CA 1
ATOM 2884 C C . SER A 1 370 ? -17.636 -13.920 15.678 1.00 94.38 370 SER A C 1
ATOM 2886 O O . SER A 1 370 ? -17.946 -13.771 16.859 1.00 94.38 370 SER A O 1
ATOM 2888 N N . LEU A 1 371 ? -16.935 -13.005 15.001 1.00 95.38 371 LEU A N 1
ATOM 2889 C CA . LEU A 1 371 ? -16.443 -11.764 15.602 1.00 95.38 371 LEU A CA 1
ATOM 2890 C C . LEU A 1 371 ? -17.592 -10.899 16.130 1.00 95.38 371 LEU A C 1
ATOM 2892 O O . LEU A 1 371 ? -17.534 -10.405 17.249 1.00 95.38 371 LEU A O 1
ATOM 2896 N N . GLU A 1 372 ? -18.693 -10.766 15.395 1.00 95.06 372 GLU A N 1
ATOM 2897 C CA . GLU A 1 372 ? -19.856 -10.028 15.894 1.00 95.06 372 GLU A CA 1
ATOM 2898 C C . GLU A 1 372 ? -20.476 -10.667 17.150 1.00 95.06 372 GLU A C 1
ATOM 2900 O O . GLU A 1 372 ? -21.082 -9.969 17.962 1.00 95.06 372 GLU A O 1
ATOM 2905 N N . GLY A 1 373 ? -20.330 -11.985 17.321 1.00 94.00 373 GLY A N 1
ATOM 2906 C CA . GLY A 1 373 ? -20.687 -12.711 18.544 1.00 94.00 373 GLY A CA 1
ATOM 2907 C C . GLY A 1 373 ? -19.625 -12.652 19.650 1.00 94.00 373 GLY A C 1
ATOM 2908 O O . GLY A 1 373 ? -19.808 -13.267 20.698 1.00 94.00 373 GLY A O 1
ATOM 2909 N N . GLY A 1 374 ? -18.512 -11.944 19.436 1.00 93.12 374 GLY A N 1
ATOM 2910 C CA . GLY A 1 374 ? -17.376 -11.889 20.356 1.00 93.12 374 GLY A CA 1
ATOM 2911 C C . GLY A 1 374 ? -16.467 -13.120 20.312 1.00 93.12 374 GLY A C 1
ATOM 2912 O O . GLY A 1 374 ? -15.614 -13.262 21.186 1.00 93.12 374 GLY A O 1
ATOM 2913 N N . GLY A 1 375 ? -16.625 -14.006 19.329 1.00 92.25 375 GLY A N 1
ATOM 2914 C CA . GLY A 1 375 ? -15.833 -15.225 19.177 1.00 92.25 375 GLY A CA 1
ATOM 2915 C C . GLY A 1 375 ? -14.348 -14.966 18.904 1.00 92.25 375 GLY A C 1
ATOM 2916 O O . GLY A 1 375 ? -13.945 -13.883 18.475 1.00 92.25 375 GLY A O 1
ATOM 2917 N N . SER A 1 376 ? -13.520 -15.976 19.173 1.00 91.75 376 SER A N 1
ATOM 2918 C CA . SER A 1 376 ? -12.095 -15.991 18.825 1.00 91.75 376 SER A CA 1
ATOM 2919 C C . SER A 1 376 ? -11.874 -16.563 17.426 1.00 91.75 376 SER A C 1
ATOM 2921 O O . SER A 1 376 ? -12.607 -17.463 17.015 1.00 91.75 376 SER A O 1
ATOM 2923 N N . ILE A 1 377 ? -10.828 -16.106 16.735 1.00 93.44 377 ILE A N 1
ATOM 2924 C CA . ILE A 1 377 ? -10.425 -16.621 15.419 1.00 93.44 377 ILE A CA 1
ATOM 2925 C C . ILE A 1 377 ? -9.081 -17.336 15.539 1.00 93.44 377 ILE A C 1
ATOM 2927 O O . ILE A 1 377 ? -8.158 -16.838 16.187 1.00 93.44 377 ILE A O 1
ATOM 2931 N N . THR A 1 378 ? -8.970 -18.501 14.909 1.00 92.38 378 THR A N 1
ATOM 2932 C CA . THR A 1 378 ? -7.760 -19.325 14.906 1.00 92.38 378 THR A CA 1
ATOM 2933 C C . THR A 1 378 ? -7.114 -19.382 13.522 1.00 92.38 378 THR A C 1
ATOM 2935 O O . THR A 1 378 ? -7.790 -19.228 12.499 1.00 92.38 378 THR A O 1
ATOM 2938 N N . ASN A 1 379 ? -5.800 -19.614 13.493 1.00 89.50 379 ASN A N 1
ATOM 2939 C CA . ASN A 1 379 ? -5.020 -19.821 12.267 1.00 89.50 379 ASN A CA 1
ATOM 2940 C C . ASN A 1 379 ? -5.009 -21.283 11.788 1.00 89.50 379 ASN A C 1
ATOM 2942 O O . ASN A 1 379 ? -4.117 -21.681 11.040 1.00 89.50 379 ASN A O 1
ATOM 2946 N N . ALA A 1 380 ? -5.952 -22.112 12.249 1.00 77.75 380 ALA A N 1
ATOM 2947 C CA . ALA A 1 380 ? -6.016 -23.497 11.803 1.00 77.75 380 ALA A CA 1
ATOM 2948 C C . ALA A 1 380 ? -6.064 -23.523 10.268 1.00 77.75 380 ALA A C 1
ATOM 2950 O O . ALA A 1 380 ? -6.818 -22.754 9.664 1.00 77.75 380 ALA A O 1
ATOM 2951 N N . GLN A 1 381 ? -5.233 -24.359 9.640 1.00 75.19 381 GLN A N 1
ATOM 2952 C CA . GLN A 1 381 ? -5.259 -24.454 8.188 1.00 75.19 381 GLN A CA 1
ATOM 2953 C C . GLN A 1 381 ? -6.656 -24.911 7.757 1.00 75.19 381 GLN A C 1
ATOM 2955 O O . GLN A 1 381 ? -7.183 -25.863 8.336 1.00 75.19 381 GLN A O 1
ATOM 2960 N N . PRO A 1 382 ? -7.268 -24.247 6.769 1.00 68.38 382 PRO A N 1
ATOM 2961 C CA . PRO A 1 382 ? -8.489 -24.747 6.169 1.00 68.38 382 PRO A CA 1
ATOM 2962 C C . PRO A 1 382 ? -8.220 -26.149 5.636 1.00 68.38 382 PRO A C 1
ATOM 2964 O O . PRO A 1 382 ? -7.142 -26.426 5.094 1.00 68.38 382 PRO A O 1
ATOM 2967 N N . ASP A 1 383 ? -9.213 -27.028 5.748 1.00 75.69 383 ASP A N 1
ATOM 2968 C CA . ASP A 1 383 ? -9.184 -28.285 5.017 1.00 75.69 383 ASP A CA 1
ATOM 2969 C C . ASP A 1 383 ? -8.906 -27.975 3.542 1.00 75.69 383 ASP A C 1
ATOM 2971 O O . ASP A 1 383 ? -9.483 -27.040 2.983 1.00 75.69 383 ASP A O 1
ATOM 2975 N N . LYS A 1 384 ? -8.015 -28.750 2.906 1.00 71.44 384 LYS A N 1
ATOM 2976 C CA . LYS A 1 384 ? -7.434 -28.491 1.567 1.00 71.44 384 LYS A CA 1
ATOM 2977 C C . LYS A 1 384 ? -8.440 -28.301 0.405 1.00 71.44 384 LYS A C 1
ATOM 2979 O O . LYS A 1 384 ? -8.012 -28.180 -0.738 1.00 71.44 384 LYS A O 1
ATOM 2984 N N . GLY A 1 385 ? -9.746 -28.261 0.656 1.00 77.69 385 GLY A N 1
ATOM 2985 C CA . GLY A 1 385 ? -10.797 -27.972 -0.320 1.00 77.69 385 GLY A CA 1
ATOM 2986 C C . GLY A 1 385 ? -11.777 -26.848 0.046 1.00 77.69 385 GLY A C 1
ATOM 2987 O O . GLY A 1 385 ? -12.588 -26.519 -0.813 1.00 77.69 385 GLY A O 1
ATOM 2988 N N . ASP A 1 386 ? -11.722 -26.246 1.245 1.00 83.88 386 ASP A N 1
ATOM 2989 C CA . ASP A 1 386 ? -12.722 -25.250 1.702 1.00 83.88 386 ASP A CA 1
ATOM 2990 C C . ASP A 1 386 ? -12.176 -23.810 1.769 1.00 83.88 386 ASP A C 1
ATOM 2992 O O . ASP A 1 386 ? -12.659 -22.956 2.512 1.00 83.88 386 ASP A O 1
ATOM 2996 N N . ASN A 1 387 ? -11.140 -23.509 0.981 1.00 88.06 387 ASN A N 1
ATOM 2997 C CA . ASN A 1 387 ? -10.606 -22.152 0.909 1.00 88.06 387 ASN A CA 1
ATOM 2998 C C . ASN A 1 387 ? -11.632 -21.191 0.290 1.00 88.06 387 ASN A C 1
ATOM 3000 O O . ASN A 1 387 ? -12.121 -21.462 -0.816 1.00 88.06 387 ASN A O 1
ATOM 3004 N N . PRO A 1 388 ? -11.886 -20.021 0.911 1.00 89.19 388 PRO A N 1
ATOM 3005 C CA . PRO A 1 388 ? -12.688 -18.985 0.279 1.00 89.19 388 PRO A CA 1
ATOM 3006 C C . PRO A 1 388 ? -12.045 -18.551 -1.045 1.00 89.19 388 PRO A C 1
ATOM 3008 O O . PRO A 1 388 ? -10.828 -18.634 -1.249 1.00 89.19 388 PRO A O 1
ATOM 3011 N N . ARG A 1 389 ? -12.878 -18.108 -1.986 1.00 88.00 389 ARG A N 1
ATOM 3012 C CA . ARG A 1 389 ? -12.455 -17.797 -3.363 1.00 88.00 389 ARG A CA 1
ATOM 3013 C C . ARG A 1 389 ? -11.404 -16.695 -3.385 1.00 88.00 389 ARG A C 1
ATOM 3015 O O . ARG A 1 389 ? -10.435 -16.773 -4.135 1.00 88.00 389 ARG A O 1
ATOM 3022 N N . GLU A 1 390 ? -11.598 -15.713 -2.524 1.00 90.88 390 GLU A N 1
ATOM 3023 C CA . GLU A 1 390 ? -10.737 -14.565 -2.310 1.00 90.88 390 GLU A CA 1
ATOM 3024 C C . GLU A 1 390 ? -9.352 -14.995 -1.819 1.00 90.88 390 GLU A C 1
ATOM 3026 O O . GLU A 1 390 ? -8.352 -14.462 -2.290 1.00 90.88 390 GLU A O 1
ATOM 3031 N N . LEU A 1 391 ? -9.274 -16.024 -0.963 1.00 92.19 391 LEU A N 1
ATOM 3032 C CA . LEU A 1 391 ? -8.003 -16.598 -0.513 1.00 92.19 391 LEU A CA 1
ATOM 3033 C C . LEU A 1 391 ? -7.271 -17.301 -1.655 1.00 92.19 391 LEU A C 1
ATOM 3035 O O . LEU A 1 391 ? -6.095 -17.038 -1.887 1.00 92.19 391 LEU A O 1
ATOM 3039 N N . ASN A 1 392 ? -7.964 -18.166 -2.401 1.00 90.75 392 ASN A N 1
ATOM 3040 C CA . ASN A 1 392 ? -7.359 -18.860 -3.543 1.00 90.75 392 ASN A CA 1
ATOM 3041 C C . ASN A 1 392 ? -6.845 -17.875 -4.599 1.00 90.75 392 ASN A C 1
ATOM 3043 O O . ASN A 1 392 ? -5.833 -18.130 -5.250 1.00 90.75 392 ASN A O 1
ATOM 3047 N N . TYR A 1 393 ? -7.545 -16.754 -4.770 1.00 89.88 393 TYR A N 1
ATOM 3048 C CA . TYR A 1 393 ? -7.104 -15.677 -5.638 1.00 89.88 393 TYR A CA 1
ATOM 3049 C C . TYR A 1 393 ? -5.877 -14.955 -5.070 1.00 89.88 393 TYR A C 1
ATOM 3051 O O . TYR A 1 393 ? -4.876 -14.814 -5.771 1.00 89.88 393 TYR A O 1
ATOM 3059 N N . PHE A 1 394 ? -5.928 -14.558 -3.796 1.00 93.38 394 PHE A N 1
ATOM 3060 C CA . PHE A 1 394 ? -4.832 -13.879 -3.108 1.00 93.38 394 PHE A CA 1
ATOM 3061 C C . PHE A 1 394 ? -3.531 -14.683 -3.168 1.00 93.38 394 PHE A C 1
ATOM 3063 O O . PHE A 1 394 ? -2.490 -14.118 -3.479 1.00 93.38 394 PHE A O 1
ATOM 3070 N N . LEU A 1 395 ? -3.590 -15.999 -2.941 1.00 93.25 395 LEU A N 1
ATOM 3071 C CA . LEU A 1 395 ? -2.421 -16.888 -2.946 1.00 93.25 395 LEU A CA 1
ATOM 3072 C C . LEU A 1 395 ? -1.709 -16.983 -4.308 1.00 93.25 395 LEU A C 1
ATOM 3074 O O . LEU A 1 395 ? -0.601 -17.511 -4.376 1.00 93.25 395 LEU A O 1
ATOM 3078 N N . ARG A 1 396 ? -2.332 -16.499 -5.390 1.00 93.31 396 ARG A N 1
ATOM 3079 C CA . ARG A 1 396 ? -1.711 -16.402 -6.720 1.00 93.31 396 ARG A CA 1
ATOM 3080 C C . ARG A 1 396 ? -1.018 -15.064 -6.955 1.00 93.31 396 ARG A C 1
ATOM 3082 O O . ARG A 1 396 ? -0.279 -14.942 -7.928 1.00 93.31 396 ARG A O 1
ATOM 3089 N N . LEU A 1 397 ? -1.291 -14.055 -6.130 1.00 94.69 397 LEU A N 1
ATOM 3090 C CA . LEU A 1 397 ? -0.705 -12.733 -6.297 1.00 94.69 397 LEU A CA 1
ATOM 3091 C C . LEU A 1 397 ? 0.791 -12.772 -5.944 1.00 94.69 397 LEU A C 1
ATOM 3093 O O . LEU A 1 397 ? 1.203 -13.486 -5.035 1.00 94.69 397 LEU A O 1
ATOM 3097 N N . PRO A 1 398 ? 1.642 -11.992 -6.623 1.00 94.00 398 PRO A N 1
ATOM 3098 C CA . PRO A 1 398 ? 3.043 -11.881 -6.234 1.00 94.00 398 PRO A CA 1
ATOM 3099 C C . PRO A 1 398 ? 3.179 -11.426 -4.773 1.00 94.00 398 PRO A C 1
ATOM 3101 O O . PRO A 1 398 ? 2.419 -10.574 -4.304 1.00 94.00 398 PRO A O 1
ATOM 3104 N N . GLY A 1 399 ? 4.145 -12.007 -4.059 1.00 86.50 399 GLY A N 1
ATOM 3105 C CA . GLY A 1 399 ? 4.420 -11.708 -2.648 1.00 86.50 399 GLY A CA 1
ATOM 3106 C C . GLY A 1 399 ? 3.459 -12.348 -1.635 1.00 86.50 399 GLY A C 1
ATOM 3107 O O . GLY A 1 399 ? 3.593 -12.089 -0.448 1.00 86.50 399 GLY A O 1
ATOM 3108 N N . SER A 1 400 ? 2.497 -13.182 -2.054 1.00 87.50 400 SER A N 1
ATOM 3109 C CA . SER A 1 400 ? 1.526 -13.812 -1.137 1.00 87.50 400 SER A CA 1
ATOM 3110 C C . SER A 1 400 ? 2.012 -15.098 -0.459 1.00 87.50 400 SER A C 1
ATOM 3112 O O . SER A 1 400 ? 1.321 -15.612 0.417 1.00 87.50 400 SER A O 1
ATOM 3114 N N . GLY A 1 401 ? 3.145 -15.662 -0.897 1.00 79.25 401 GLY A N 1
ATOM 3115 C CA . GLY A 1 401 ? 3.600 -17.004 -0.501 1.00 79.25 401 GLY A CA 1
ATOM 3116 C C . GLY A 1 401 ? 3.895 -17.164 0.993 1.00 79.25 401 GLY A C 1
ATOM 3117 O O . GLY A 1 401 ? 3.746 -18.259 1.524 1.00 79.25 401 GLY A O 1
ATOM 3118 N N . ASP A 1 402 ? 4.226 -16.066 1.669 1.00 85.88 402 ASP A N 1
ATOM 3119 C CA . ASP A 1 402 ? 4.597 -16.037 3.083 1.00 85.88 402 ASP A CA 1
ATOM 3120 C C . ASP A 1 402 ? 3.485 -15.397 3.934 1.00 85.88 402 ASP A C 1
ATOM 3122 O O . ASP A 1 402 ? 3.727 -14.474 4.706 1.00 85.88 402 ASP A O 1
ATOM 3126 N N . THR A 1 403 ? 2.230 -15.822 3.755 1.00 91.12 403 THR A N 1
ATOM 3127 C CA . THR A 1 403 ? 1.099 -15.304 4.545 1.00 91.12 403 THR A CA 1
ATOM 3128 C C . THR A 1 403 ? 0.394 -16.407 5.327 1.00 91.12 403 THR A C 1
ATOM 3130 O O . THR A 1 403 ? -0.094 -17.373 4.743 1.00 91.12 403 THR A O 1
ATOM 3133 N N . ASP A 1 404 ? 0.273 -16.215 6.639 1.00 92.62 404 ASP A N 1
ATOM 3134 C CA . ASP A 1 404 ? -0.546 -17.037 7.529 1.00 92.62 404 ASP A CA 1
ATOM 3135 C C . ASP A 1 404 ? -1.912 -16.374 7.738 1.00 92.62 404 ASP A C 1
ATOM 3137 O O . ASP A 1 404 ? -2.010 -15.173 8.027 1.00 92.62 404 ASP A O 1
ATOM 3141 N N . PHE A 1 405 ? -2.978 -17.159 7.599 1.00 93.88 405 PHE A N 1
ATOM 3142 C CA . PHE A 1 405 ? -4.346 -16.657 7.615 1.00 93.88 405 PHE A CA 1
ATOM 3143 C C . PHE A 1 405 ? -5.139 -17.171 8.815 1.00 93.88 405 PHE A C 1
ATOM 3145 O O . PHE A 1 405 ? -5.261 -18.369 9.050 1.00 93.88 405 PHE A O 1
ATOM 3152 N N . TYR A 1 406 ? -5.789 -16.243 9.513 1.00 94.56 406 TYR A N 1
ATOM 3153 C CA . TYR A 1 406 ? -6.768 -16.507 10.562 1.00 94.56 406 TYR A CA 1
ATOM 3154 C C . TYR A 1 406 ? -8.153 -16.505 9.924 1.00 94.56 406 TYR A C 1
ATOM 3156 O O . TYR A 1 406 ? -8.701 -15.445 9.617 1.00 94.56 406 TYR A O 1
ATOM 3164 N N . LEU A 1 407 ? -8.692 -17.697 9.681 1.00 93.06 407 LEU A N 1
ATOM 3165 C CA . LEU A 1 407 ? -9.945 -17.910 8.941 1.00 93.06 407 LEU A CA 1
ATOM 3166 C C . LEU A 1 407 ? -10.955 -18.804 9.670 1.00 93.06 407 LEU A C 1
ATOM 3168 O O . LEU A 1 407 ? -12.098 -18.907 9.228 1.00 93.06 407 LEU A O 1
ATOM 3172 N N . ASN A 1 408 ? -10.556 -19.440 10.773 1.00 88.44 408 ASN A N 1
ATOM 3173 C CA . ASN A 1 408 ? -11.389 -20.416 11.460 1.00 88.44 408 ASN A CA 1
ATOM 3174 C C . ASN A 1 408 ? -12.028 -19.819 12.710 1.00 88.44 408 ASN A C 1
ATOM 3176 O O . ASN A 1 408 ? -11.347 -19.344 13.616 1.00 88.44 408 ASN A O 1
ATOM 3180 N N . SER A 1 409 ? -13.357 -19.863 12.757 1.00 85.75 409 SER A N 1
ATOM 3181 C CA . SER A 1 409 ? -14.169 -19.379 13.876 1.00 85.75 409 SER A CA 1
ATOM 3182 C C . SER A 1 409 ? -14.441 -20.435 14.948 1.00 85.75 409 SER A C 1
ATOM 3184 O O . SER A 1 409 ? -15.131 -20.147 15.924 1.00 85.75 409 SER A O 1
ATOM 3186 N N . GLU A 1 410 ? -13.983 -21.671 14.749 1.00 79.50 410 GLU A N 1
ATOM 3187 C CA . GLU A 1 410 ? -14.266 -22.759 15.678 1.00 79.50 410 GLU A CA 1
ATOM 3188 C C . GLU A 1 410 ? -13.538 -22.531 16.999 1.00 79.50 410 GLU A C 1
ATOM 3190 O O . GLU A 1 410 ? -12.321 -22.338 17.050 1.00 79.50 410 GLU A O 1
ATOM 3195 N N . THR A 1 411 ? -14.307 -22.546 18.087 1.00 70.31 411 THR A N 1
ATOM 3196 C CA . THR A 1 411 ? -13.740 -22.598 19.430 1.00 70.31 411 THR A CA 1
ATOM 3197 C C . THR A 1 411 ? -13.175 -24.003 19.617 1.00 70.31 411 THR A C 1
ATOM 3199 O O . THR A 1 411 ? -13.934 -24.968 19.508 1.00 70.31 411 THR A O 1
ATOM 3202 N N . PRO A 1 412 ? -11.868 -24.157 19.887 1.00 68.38 412 PRO A N 1
ATOM 3203 C CA . PRO A 1 412 ? -11.276 -25.476 20.044 1.00 68.38 412 PRO A CA 1
ATOM 3204 C C . PRO A 1 412 ? -12.028 -26.286 21.107 1.00 68.38 412 PRO A C 1
ATOM 3206 O O . PRO A 1 412 ? -12.343 -25.781 22.188 1.00 68.38 412 PRO A O 1
ATOM 3209 N N . THR A 1 413 ? -12.333 -27.553 20.825 1.00 68.19 413 THR A N 1
ATOM 3210 C CA . THR A 1 413 ? -13.011 -28.432 21.789 1.00 68.19 413 THR A CA 1
ATOM 3211 C C . THR A 1 413 ? -12.197 -28.536 23.081 1.00 68.19 413 THR A C 1
ATOM 3213 O O . THR A 1 413 ? -11.041 -28.954 23.059 1.00 68.19 413 THR A O 1
ATOM 3216 N N . GLY A 1 414 ? -12.802 -28.164 24.214 1.00 69.44 414 GLY A N 1
ATOM 3217 C CA . GLY A 1 414 ? -12.132 -28.105 25.523 1.00 69.44 414 GLY A CA 1
ATOM 3218 C C . GLY A 1 414 ? -11.640 -26.711 25.928 1.00 69.44 414 GLY A C 1
ATOM 3219 O O . GLY A 1 414 ? -11.077 -26.556 27.011 1.00 69.44 414 GLY A O 1
ATOM 3220 N N . TYR A 1 415 ? -11.876 -25.695 25.098 1.00 69.50 415 TYR A N 1
ATOM 3221 C CA . TYR A 1 415 ? -11.542 -24.309 25.392 1.00 69.50 415 TYR A CA 1
ATOM 3222 C C . TYR A 1 415 ? -12.724 -23.591 26.048 1.00 69.50 415 TYR A C 1
ATOM 3224 O O . TYR A 1 415 ? -13.847 -23.664 25.555 1.00 69.50 415 TYR A O 1
ATOM 3232 N N . ASN A 1 416 ? -12.489 -22.902 27.169 1.00 70.44 416 ASN A N 1
ATOM 3233 C CA . ASN A 1 416 ? -13.531 -22.138 27.852 1.00 70.44 416 ASN A CA 1
ATOM 3234 C C . ASN A 1 416 ? -13.638 -20.743 27.197 1.00 70.44 416 ASN A C 1
ATOM 3236 O O . ASN A 1 416 ? -12.710 -19.947 27.369 1.00 70.44 416 ASN A O 1
ATOM 3240 N N . PRO A 1 417 ? -14.721 -20.417 26.460 1.00 63.34 417 PRO A N 1
ATOM 3241 C CA . PRO A 1 417 ? -14.815 -19.183 25.669 1.00 63.34 417 PRO A CA 1
ATOM 3242 C C . PRO A 1 417 ? -14.641 -17.910 26.509 1.00 63.34 417 PRO A C 1
ATOM 3244 O O . PRO A 1 417 ? -14.121 -16.908 26.029 1.00 63.34 417 PRO A O 1
ATOM 3247 N N . GLY A 1 418 ? -15.014 -17.958 27.792 1.00 68.06 418 GLY A N 1
ATOM 3248 C CA . GLY A 1 418 ? -14.864 -16.828 28.710 1.00 68.06 418 GLY A CA 1
ATOM 3249 C C . GLY A 1 418 ? -13.419 -16.525 29.127 1.00 68.06 418 GLY A C 1
ATOM 3250 O O . GLY A 1 418 ? -13.156 -15.425 29.601 1.00 68.06 418 GLY A O 1
ATOM 3251 N N . ALA A 1 419 ? -12.474 -17.459 28.960 1.00 65.12 419 ALA A N 1
ATOM 3252 C CA . ALA A 1 419 ? -11.117 -17.317 29.500 1.00 65.12 419 ALA A CA 1
ATOM 3253 C C . ALA A 1 419 ? -10.221 -16.363 28.694 1.00 65.12 419 ALA A C 1
ATOM 3255 O O . ALA A 1 419 ? -9.288 -15.786 29.250 1.00 65.12 419 ALA A O 1
ATOM 3256 N N . PHE A 1 420 ? -10.494 -16.182 27.401 1.00 60.25 420 PHE A N 1
ATOM 3257 C CA . PHE A 1 420 ? -9.644 -15.380 26.519 1.00 60.25 420 PHE A CA 1
ATOM 3258 C C . PHE A 1 420 ? -10.253 -14.019 26.181 1.00 60.25 420 PHE A C 1
ATOM 3260 O O . PHE A 1 420 ? -9.554 -13.166 25.661 1.00 60.25 420 PHE A O 1
ATOM 3267 N N . GLY A 1 421 ? -11.498 -13.735 26.558 1.00 71.94 421 GLY A N 1
ATOM 3268 C CA . GLY A 1 421 ? -12.137 -12.466 26.209 1.00 71.94 421 GLY A CA 1
ATOM 3269 C C . GLY A 1 421 ? -12.507 -12.377 24.724 1.00 71.94 421 GLY A C 1
ATOM 3270 O O . GLY A 1 421 ? -12.162 -13.239 23.916 1.00 71.94 421 GLY A O 1
ATOM 3271 N N . GLN A 1 422 ? -13.278 -11.349 24.381 1.00 86.81 422 GLN A N 1
ATOM 3272 C CA . GLN A 1 422 ? -13.932 -11.240 23.077 1.00 86.81 422 GLN A CA 1
ATOM 3273 C C . GLN A 1 422 ? -12.924 -10.934 21.955 1.00 86.81 422 GLN A C 1
ATOM 3275 O O . GLN A 1 422 ? -11.952 -10.222 22.184 1.00 86.81 422 GLN A O 1
ATOM 3280 N N . GLY A 1 423 ? -13.146 -11.448 20.738 1.00 89.12 423 GLY A N 1
ATOM 3281 C CA . GLY A 1 423 ? -12.422 -11.015 19.528 1.00 89.12 423 GLY A CA 1
ATOM 3282 C C . GLY A 1 423 ? -10.914 -11.307 19.486 1.00 89.12 423 GLY A C 1
ATOM 3283 O O . GLY A 1 423 ? -10.171 -10.579 18.824 1.00 89.12 423 GLY A O 1
ATOM 3284 N N . ARG A 1 424 ? -10.427 -12.329 20.201 1.00 92.25 424 ARG A N 1
ATOM 3285 C CA . ARG A 1 424 ? -8.999 -12.699 20.196 1.00 92.25 424 ARG A CA 1
ATOM 3286 C C . ARG A 1 424 ? -8.579 -13.500 18.967 1.00 92.25 424 ARG A C 1
ATOM 3288 O O . ARG A 1 424 ? -9.331 -14.337 18.473 1.00 92.25 424 ARG A O 1
ATOM 3295 N N . LEU A 1 425 ? -7.333 -13.287 18.548 1.00 92.69 425 LEU A N 1
ATOM 3296 C CA . LEU A 1 425 ? -6.642 -14.045 17.507 1.00 92.69 425 LEU A CA 1
ATOM 3297 C C . LEU A 1 425 ? -5.681 -15.027 18.164 1.00 92.69 425 LEU A C 1
ATOM 3299 O O . LEU A 1 425 ? -4.843 -14.643 18.986 1.00 92.69 425 LEU A O 1
ATOM 3303 N N . VAL A 1 426 ? -5.832 -16.299 17.824 1.00 91.38 426 VAL A N 1
ATOM 3304 C CA . VAL A 1 426 ? -5.203 -17.395 18.549 1.00 91.38 426 VAL A CA 1
ATOM 3305 C C . VAL A 1 426 ? -4.428 -18.283 17.584 1.00 91.38 426 VAL A C 1
ATOM 3307 O O . VAL A 1 426 ? -4.988 -18.780 16.608 1.00 91.38 426 VAL A O 1
ATOM 3310 N N . LYS A 1 427 ? -3.144 -18.507 17.869 1.00 89.50 427 LYS A N 1
ATOM 3311 C CA . LYS A 1 427 ? -2.294 -19.411 17.088 1.00 89.50 427 LYS A CA 1
ATOM 3312 C C . LYS A 1 427 ? -2.245 -20.786 17.740 1.00 89.50 427 LYS A C 1
ATOM 3314 O O . LYS A 1 427 ? -2.012 -20.888 18.950 1.00 89.50 427 LYS A O 1
ATOM 3319 N N . SER A 1 428 ? -2.477 -21.835 16.954 1.00 84.62 428 SER A N 1
ATOM 3320 C CA . SER A 1 428 ? -2.270 -23.217 17.398 1.00 84.62 428 SER A CA 1
ATOM 3321 C C . SER A 1 428 ? -0.774 -23.517 17.476 1.00 84.62 428 SER A C 1
ATOM 3323 O O . SER A 1 428 ? -0.052 -23.295 16.501 1.00 84.62 428 SER A O 1
ATOM 3325 N N . HIS A 1 429 ? -0.300 -24.026 18.614 1.00 81.12 429 HIS A N 1
ATOM 3326 C CA . HIS A 1 429 ? 1.094 -24.439 18.751 1.00 81.12 429 HIS A CA 1
ATOM 3327 C C . HIS A 1 429 ? 1.320 -25.789 18.040 1.00 81.12 429 HIS A C 1
ATOM 3329 O O . HIS A 1 429 ? 0.619 -26.747 18.367 1.00 81.12 429 HIS A O 1
ATOM 3335 N N . PRO A 1 430 ? 2.306 -25.917 17.130 1.00 76.25 430 PRO A N 1
ATOM 3336 C CA . PRO A 1 430 ? 2.513 -27.141 16.345 1.00 76.25 430 PRO A CA 1
ATOM 3337 C C . PRO A 1 430 ? 2.840 -28.366 17.211 1.00 76.25 430 PRO A C 1
ATOM 3339 O O . PRO A 1 430 ? 2.344 -29.455 16.950 1.00 76.25 430 PRO A O 1
ATOM 3342 N N . ASP A 1 431 ? 3.624 -28.188 18.279 1.00 78.06 431 ASP A N 1
ATOM 3343 C CA . ASP A 1 431 ? 4.025 -29.306 19.150 1.00 78.06 431 ASP A CA 1
ATOM 3344 C C . ASP A 1 431 ? 2.991 -29.687 20.223 1.00 78.06 431 ASP A C 1
ATOM 3346 O O . ASP A 1 431 ? 3.216 -30.608 21.013 1.00 78.06 431 ASP A O 1
ATOM 3350 N N . ASN A 1 432 ? 1.881 -28.951 20.338 1.00 74.31 432 ASN A N 1
ATOM 3351 C CA . ASN A 1 432 ? 0.909 -29.199 21.394 1.00 74.31 432 ASN A CA 1
ATOM 3352 C C . ASN A 1 432 ? -0.480 -28.705 20.989 1.00 74.31 432 ASN A C 1
ATOM 3354 O O . ASN A 1 432 ? -0.833 -27.562 21.280 1.00 74.31 432 ASN A O 1
ATOM 3358 N N . ASP A 1 433 ? -1.292 -29.610 20.437 1.00 65.50 433 ASP A N 1
ATOM 3359 C CA . ASP A 1 433 ? -2.685 -29.373 20.014 1.00 65.50 433 ASP A CA 1
ATOM 3360 C C . ASP A 1 433 ? -3.581 -28.738 21.098 1.00 65.50 433 ASP A C 1
ATOM 3362 O O . ASP A 1 433 ? -4.688 -28.282 20.820 1.00 65.50 433 ASP A O 1
ATOM 3366 N N . LYS A 1 434 ? -3.130 -28.706 22.360 1.00 70.19 434 LYS A N 1
ATOM 3367 C CA . LYS A 1 434 ? -3.861 -28.124 23.494 1.00 70.19 434 LYS A CA 1
ATOM 3368 C C . LYS A 1 434 ? -3.353 -26.752 23.938 1.00 70.19 434 LYS A C 1
ATOM 3370 O O . LYS A 1 434 ? -3.973 -26.154 24.818 1.00 70.19 434 LYS A O 1
ATOM 3375 N N . LYS A 1 435 ? -2.239 -26.247 23.393 1.00 77.56 435 LYS A N 1
ATOM 3376 C CA . LYS A 1 435 ? -1.708 -24.921 23.735 1.00 77.56 435 LYS A CA 1
ATOM 3377 C C . LYS A 1 435 ? -1.994 -23.929 22.618 1.00 77.56 435 LYS A C 1
ATOM 3379 O O . LYS A 1 435 ? -1.519 -24.046 21.496 1.00 77.56 435 LYS A O 1
ATOM 3384 N N . PHE A 1 436 ? -2.750 -22.916 22.998 1.00 79.38 436 PHE A N 1
ATOM 3385 C CA . PHE A 1 436 ? -3.180 -21.824 22.152 1.00 79.38 436 PHE A CA 1
ATOM 3386 C C . PHE A 1 436 ? -2.604 -20.530 22.720 1.00 79.38 436 PHE A C 1
ATOM 3388 O O . PHE A 1 436 ? -2.842 -20.222 23.891 1.00 79.38 436 PHE A O 1
ATOM 3395 N N . ALA A 1 437 ? -1.843 -19.794 21.912 1.00 84.00 437 ALA A N 1
ATOM 3396 C CA . ALA A 1 437 ? -1.288 -18.500 22.298 1.00 84.00 437 ALA A CA 1
ATOM 3397 C C . ALA A 1 437 ? -2.140 -17.381 21.693 1.00 84.00 437 ALA A C 1
ATOM 3399 O O . ALA A 1 437 ? -2.397 -17.368 20.488 1.00 84.00 437 ALA A O 1
ATOM 3400 N N . ALA A 1 438 ? -2.595 -16.449 22.533 1.00 84.19 438 ALA A N 1
ATOM 3401 C CA . ALA A 1 438 ? -3.236 -15.232 22.054 1.00 84.19 438 ALA A CA 1
ATOM 3402 C C . ALA A 1 438 ? -2.158 -14.318 21.467 1.00 84.19 438 ALA A C 1
ATOM 3404 O O . ALA A 1 438 ? -1.268 -13.884 22.194 1.00 84.19 438 ALA A O 1
ATOM 3405 N N . ILE A 1 439 ? -2.246 -14.051 20.167 1.00 90.12 439 ILE A N 1
ATOM 3406 C CA . ILE A 1 439 ? -1.237 -13.273 19.444 1.00 90.12 439 ILE A CA 1
ATOM 3407 C C . ILE A 1 439 ? -1.630 -11.802 19.360 1.00 90.12 439 ILE A C 1
ATOM 3409 O O . ILE A 1 439 ? -0.811 -10.915 19.579 1.00 90.12 439 ILE A O 1
ATOM 3413 N N . SER A 1 440 ? -2.893 -11.544 19.033 1.00 93.19 440 SER A N 1
ATOM 3414 C CA . SER A 1 440 ? -3.439 -10.196 18.906 1.00 93.19 440 SER A CA 1
ATOM 3415 C C . SER A 1 440 ? -4.964 -10.247 19.053 1.00 93.19 440 SER A C 1
ATOM 3417 O O . SER A 1 440 ? -5.535 -11.275 19.436 1.00 93.19 440 SER A O 1
ATOM 3419 N N . THR A 1 441 ? -5.641 -9.137 18.797 1.00 95.12 441 THR A N 1
ATOM 3420 C CA . THR A 1 441 ? -7.096 -9.017 18.844 1.00 95.12 441 THR A CA 1
ATOM 3421 C C . THR A 1 441 ? -7.608 -8.337 17.580 1.00 95.12 441 THR A C 1
ATOM 3423 O O . THR A 1 441 ? -6.870 -7.671 16.853 1.00 95.12 441 THR A O 1
ATOM 3426 N N . TRP A 1 442 ? -8.901 -8.493 17.315 1.00 96.56 442 TRP A N 1
ATOM 3427 C CA . TRP A 1 442 ? -9.545 -7.886 16.156 1.00 96.56 442 TRP A CA 1
ATOM 3428 C C . TRP A 1 442 ? -9.401 -6.356 16.128 1.00 96.56 442 TRP A C 1
ATOM 3430 O O . TRP A 1 442 ? -8.999 -5.791 15.113 1.00 96.56 442 TRP A O 1
ATOM 3440 N N . TRP A 1 443 ? -9.672 -5.669 17.241 1.00 96.12 443 TRP A N 1
ATOM 3441 C CA . TRP A 1 443 ? -9.578 -4.205 17.288 1.00 96.12 443 TRP A CA 1
ATOM 3442 C C . TRP A 1 443 ? -8.144 -3.692 17.124 1.00 96.12 443 TRP A C 1
ATOM 3444 O O . TRP A 1 443 ? -7.966 -2.612 16.569 1.00 96.12 443 TRP A O 1
ATOM 3454 N N . GLN A 1 444 ? -7.131 -4.465 17.532 1.00 95.19 444 GLN A N 1
ATOM 3455 C CA . GLN A 1 444 ? -5.727 -4.136 17.264 1.00 95.19 444 GLN A CA 1
ATOM 3456 C C . GLN A 1 444 ? -5.416 -4.166 15.767 1.00 95.19 444 GLN A C 1
ATOM 3458 O O . GLN A 1 444 ? -4.775 -3.256 15.250 1.00 95.19 444 GLN A O 1
ATOM 3463 N N . ALA A 1 445 ? -5.931 -5.165 15.045 1.00 95.75 445 ALA A N 1
ATOM 3464 C CA . ALA A 1 445 ? -5.806 -5.210 13.591 1.00 95.75 445 ALA A CA 1
ATOM 3465 C C . ALA A 1 445 ? -6.512 -4.016 12.919 1.00 95.75 445 ALA A C 1
ATOM 3467 O O . ALA A 1 445 ? -5.957 -3.392 12.014 1.00 95.75 445 ALA A O 1
ATOM 3468 N N . VAL A 1 446 ? -7.713 -3.652 13.390 1.00 96.88 446 VAL A N 1
ATOM 3469 C CA . VAL A 1 446 ? -8.463 -2.484 12.885 1.00 96.88 446 VAL A CA 1
ATOM 3470 C C . VAL A 1 446 ? -7.725 -1.172 13.170 1.00 96.88 446 VAL A C 1
ATOM 3472 O O . VAL A 1 446 ? -7.720 -0.286 12.314 1.00 96.88 446 VAL A O 1
ATOM 3475 N N . ALA A 1 447 ? -7.051 -1.055 14.319 1.00 95.62 447 ALA A N 1
ATOM 3476 C CA . ALA A 1 447 ? -6.252 0.117 14.677 1.00 95.62 447 ALA A CA 1
ATOM 3477 C C . ALA A 1 447 ? -5.094 0.379 13.699 1.00 95.62 447 ALA A C 1
ATOM 3479 O O . ALA A 1 447 ? -4.647 1.515 13.589 1.00 95.62 447 ALA A O 1
ATOM 3480 N N . GLY A 1 448 ? -4.639 -0.632 12.949 1.00 92.75 448 GLY A N 1
ATOM 3481 C CA . GLY A 1 448 ? -3.605 -0.479 11.921 1.00 92.75 448 GLY A CA 1
ATOM 3482 C C . GLY A 1 448 ? -4.088 0.168 10.616 1.00 92.75 448 GLY A C 1
ATOM 3483 O O . GLY A 1 448 ? -3.279 0.703 9.858 1.00 92.75 448 GLY A O 1
ATOM 3484 N N . ILE A 1 449 ? -5.399 0.165 10.342 1.00 95.31 449 ILE A N 1
ATOM 3485 C CA . ILE A 1 449 ? -5.964 0.657 9.074 1.00 95.31 449 ILE A CA 1
ATOM 3486 C C . ILE A 1 449 ? -5.647 2.148 8.817 1.00 95.31 449 ILE A C 1
ATOM 3488 O O . ILE A 1 449 ? -5.239 2.469 7.700 1.00 95.31 449 ILE A O 1
ATOM 3492 N N . PRO A 1 450 ? -5.752 3.083 9.783 1.00 92.31 450 PRO A N 1
ATOM 3493 C CA . PRO A 1 450 ? -5.422 4.493 9.554 1.00 92.31 450 PRO A CA 1
ATOM 3494 C C . PRO A 1 450 ? -3.951 4.749 9.221 1.00 92.31 450 PRO A C 1
ATOM 3496 O O . PRO A 1 450 ? -3.631 5.814 8.715 1.00 92.31 450 PRO A O 1
ATOM 3499 N N . PHE A 1 451 ? -3.053 3.797 9.478 1.00 89.12 451 PHE A N 1
ATOM 3500 C CA . PHE A 1 451 ? -1.605 3.985 9.347 1.00 89.12 451 PHE A CA 1
ATOM 3501 C C . PHE A 1 451 ? -1.010 3.263 8.135 1.00 89.12 451 PHE A C 1
ATOM 3503 O O . PHE A 1 451 ? 0.158 2.883 8.132 1.00 89.12 451 PHE A O 1
ATOM 3510 N N . GLY A 1 452 ? -1.820 3.055 7.098 1.00 84.88 452 GLY A N 1
ATOM 3511 C CA . GLY A 1 452 ? -1.384 2.426 5.850 1.00 84.88 452 GLY A CA 1
ATOM 3512 C C . GLY A 1 452 ? -2.434 1.538 5.193 1.00 84.88 452 GLY A C 1
ATOM 3513 O O . GLY A 1 452 ? -2.219 1.090 4.072 1.00 84.88 452 GLY A O 1
ATOM 3514 N N . GLY A 1 453 ? -3.570 1.304 5.847 1.00 86.50 453 GLY A N 1
ATOM 3515 C CA . GLY A 1 453 ? -4.685 0.505 5.344 1.00 86.50 453 GLY A CA 1
ATOM 3516 C C . GLY A 1 453 ? -5.854 1.286 4.751 1.00 86.50 453 GLY A C 1
ATOM 3517 O O . GLY A 1 453 ? -6.849 0.668 4.386 1.00 86.50 453 GLY A O 1
ATOM 3518 N N . LEU A 1 454 ? -5.779 2.615 4.611 1.00 90.38 454 LEU A N 1
ATOM 3519 C CA . LEU A 1 454 ? -6.838 3.401 3.959 1.00 90.38 454 LEU A CA 1
ATOM 3520 C C . LEU A 1 454 ? -6.801 3.246 2.431 1.00 90.38 454 LEU A C 1
ATOM 3522 O O . LEU A 1 454 ? -6.515 4.171 1.672 1.00 90.38 454 LEU A O 1
ATOM 3526 N N . VAL A 1 455 ? -7.057 2.027 1.985 1.00 92.88 455 VAL A N 1
ATOM 3527 C CA . VAL A 1 455 ? -7.068 1.613 0.585 1.00 92.88 455 VAL A CA 1
ATOM 3528 C C . VAL A 1 455 ? -8.406 1.974 -0.056 1.00 92.88 455 VAL A C 1
ATOM 3530 O O . VAL A 1 455 ? -9.412 2.150 0.631 1.00 92.88 455 VAL A O 1
ATOM 3533 N N . SER A 1 456 ? -8.455 2.050 -1.383 1.00 91.25 456 SER A N 1
ATOM 3534 C CA . SER A 1 456 ? -9.693 2.382 -2.101 1.00 91.25 456 SER A CA 1
ATOM 3535 C C . SER A 1 456 ? -10.599 1.180 -2.387 1.00 91.25 456 SER A C 1
ATOM 3537 O O . SER A 1 456 ? -11.741 1.380 -2.797 1.00 91.25 456 SER A O 1
ATOM 3539 N N . LEU A 1 457 ? -10.112 -0.047 -2.181 1.00 92.88 457 LEU A N 1
ATOM 3540 C CA . LEU A 1 457 ? -10.800 -1.295 -2.510 1.00 92.88 457 LEU A CA 1
ATOM 3541 C C . LEU A 1 457 ? -10.859 -2.222 -1.291 1.00 92.88 457 LEU A C 1
ATOM 3543 O O . LEU A 1 457 ? -9.840 -2.473 -0.654 1.00 92.88 457 LEU A O 1
ATOM 3547 N N . THR A 1 458 ? -12.036 -2.766 -0.985 1.00 95.38 458 THR A N 1
ATOM 3548 C CA . THR A 1 458 ? -12.211 -3.772 0.076 1.00 95.38 458 THR A CA 1
ATOM 3549 C C . THR A 1 458 ? -13.362 -4.724 -0.237 1.00 95.38 458 THR A C 1
ATOM 3551 O O . THR A 1 458 ? -14.145 -4.463 -1.146 1.00 95.38 458 THR A O 1
ATOM 3554 N N . THR A 1 459 ? -13.514 -5.816 0.508 1.00 95.38 459 THR A N 1
ATOM 3555 C CA . THR A 1 459 ? -14.716 -6.666 0.418 1.00 95.38 459 THR A CA 1
ATOM 3556 C C . THR A 1 459 ? -15.816 -6.191 1.365 1.00 95.38 459 THR A C 1
ATOM 3558 O O . THR A 1 459 ? -15.561 -5.519 2.368 1.00 95.38 459 THR A O 1
ATOM 3561 N N . GLN A 1 460 ? -17.057 -6.582 1.068 1.00 95.56 460 GLN A N 1
ATOM 3562 C CA . GLN A 1 460 ? -18.216 -6.216 1.881 1.00 95.56 460 GLN A CA 1
ATOM 3563 C C . GLN A 1 460 ? -18.070 -6.671 3.339 1.00 95.56 460 GLN A C 1
ATOM 3565 O O . GLN A 1 460 ? -18.248 -5.862 4.245 1.00 95.56 460 GLN A O 1
ATOM 3570 N N . ASN A 1 461 ? -17.692 -7.932 3.570 1.00 96.69 461 ASN A N 1
ATOM 3571 C CA . ASN A 1 461 ? -17.602 -8.501 4.918 1.00 96.69 461 ASN A CA 1
ATOM 3572 C C . ASN A 1 461 ? -16.575 -7.767 5.785 1.00 96.69 461 ASN A C 1
ATOM 3574 O O . ASN A 1 461 ? -16.849 -7.462 6.945 1.00 96.69 461 ASN A O 1
ATOM 3578 N N . LEU A 1 462 ? -15.408 -7.443 5.216 1.00 97.50 462 LEU A N 1
ATOM 3579 C CA . LEU A 1 462 ? -14.379 -6.683 5.921 1.00 97.50 462 LEU A CA 1
ATOM 3580 C C . LEU A 1 462 ? -14.879 -5.271 6.263 1.00 97.50 462 LEU A C 1
ATOM 3582 O O . LEU A 1 462 ? -14.744 -4.838 7.407 1.00 97.50 462 LEU A O 1
ATOM 3586 N N . ARG A 1 463 ? -15.510 -4.574 5.308 1.00 96.38 463 ARG A N 1
ATOM 3587 C CA . ARG A 1 463 ? -16.100 -3.246 5.547 1.00 96.38 463 ARG A CA 1
ATOM 3588 C C . ARG A 1 463 ? -17.148 -3.282 6.658 1.00 96.38 463 ARG A C 1
ATOM 3590 O O . ARG A 1 463 ? -17.096 -2.466 7.574 1.00 96.38 463 ARG A O 1
ATOM 3597 N N . GLU A 1 464 ? -18.090 -4.217 6.586 1.00 96.38 464 GLU A N 1
ATOM 3598 C CA . GLU A 1 464 ? -19.158 -4.370 7.578 1.00 96.38 464 GLU A CA 1
ATOM 3599 C C . GLU A 1 464 ? -18.612 -4.678 8.968 1.00 96.38 464 GLU A C 1
ATOM 3601 O O . GLU A 1 464 ? -19.098 -4.119 9.951 1.00 96.38 464 GLU A O 1
ATOM 3606 N N . MET A 1 465 ? -17.565 -5.498 9.056 1.00 97.31 465 MET A N 1
ATOM 3607 C CA . MET A 1 465 ? -16.929 -5.815 10.329 1.00 97.31 465 MET A CA 1
ATOM 3608 C C . MET A 1 465 ? -16.220 -4.595 10.941 1.00 97.31 465 MET A C 1
ATOM 3610 O O . MET A 1 465 ? -16.293 -4.369 12.154 1.00 97.31 465 MET A O 1
ATOM 3614 N N . VAL A 1 466 ? -15.584 -3.750 10.121 1.00 96.88 466 VAL A N 1
ATOM 3615 C CA . VAL A 1 466 ? -15.036 -2.465 10.592 1.00 96.88 466 VAL A CA 1
ATOM 3616 C C . VAL A 1 466 ? -16.166 -1.543 11.062 1.00 96.88 466 VAL A C 1
ATOM 3618 O O . VAL A 1 466 ? -16.090 -1.018 12.170 1.00 96.88 466 VAL A O 1
ATOM 3621 N N . ILE A 1 467 ? -17.264 -1.424 10.305 1.00 95.38 467 ILE A N 1
ATOM 3622 C CA . ILE A 1 467 ? -18.454 -0.657 10.724 1.00 95.38 467 ILE A CA 1
ATOM 3623 C C . ILE A 1 467 ? -18.993 -1.171 12.068 1.00 95.38 467 ILE A C 1
ATOM 3625 O O . ILE A 1 467 ? -19.285 -0.377 12.961 1.00 95.38 467 ILE A O 1
ATOM 3629 N N . PHE A 1 468 ? -19.114 -2.489 12.241 1.00 95.38 468 PHE A N 1
ATOM 3630 C CA . PHE A 1 468 ? -19.564 -3.099 13.493 1.00 95.38 468 PHE A CA 1
ATOM 3631 C C . PHE A 1 468 ? -18.668 -2.699 14.671 1.00 95.38 468 PHE A C 1
ATOM 3633 O O . PHE A 1 468 ? -19.170 -2.317 15.727 1.00 95.38 468 PHE A O 1
ATOM 3640 N N . THR A 1 469 ? -17.351 -2.713 14.460 1.00 95.94 469 THR A N 1
ATOM 3641 C CA . THR A 1 469 ? -16.351 -2.314 15.463 1.00 95.94 469 THR A CA 1
ATOM 3642 C C . THR A 1 469 ? -16.552 -0.871 15.913 1.00 95.94 469 THR A C 1
ATOM 3644 O O . THR A 1 469 ? -16.426 -0.577 17.097 1.00 95.94 469 THR A O 1
ATOM 3647 N N . LEU A 1 470 ? -16.908 0.029 14.996 1.00 93.69 470 LEU A N 1
ATOM 3648 C CA . LEU A 1 470 ? -17.075 1.459 15.267 1.00 93.69 470 LEU A CA 1
ATOM 3649 C C . LEU A 1 470 ? -18.443 1.812 15.900 1.00 93.69 470 LEU A C 1
ATOM 3651 O O . LEU A 1 470 ? -18.540 2.773 16.665 1.00 93.69 470 LEU A O 1
ATOM 3655 N N . LYS A 1 471 ? -19.493 1.018 15.636 1.00 90.12 471 LYS A N 1
ATOM 3656 C CA . LYS A 1 471 ? -20.882 1.264 16.090 1.00 90.12 471 LYS A CA 1
ATOM 3657 C C . LYS A 1 471 ? -21.079 1.249 17.609 1.00 90.12 471 LYS A C 1
ATOM 3659 O O . LYS A 1 471 ? -22.110 1.710 18.106 1.00 90.12 471 LYS A O 1
ATOM 3664 N N . GLY A 1 472 ? -20.156 0.664 18.365 1.00 81.69 472 GLY A N 1
ATOM 3665 C CA . GLY A 1 472 ? -20.287 0.574 19.816 1.00 81.69 472 GLY A CA 1
ATOM 3666 C C . GLY A 1 472 ? -20.119 1.908 20.528 1.00 81.69 472 GLY A C 1
ATOM 3667 O O . GLY A 1 472 ? -20.923 2.233 21.400 1.00 81.69 472 GLY A O 1
ATOM 3668 N N . SER A 1 473 ? -19.139 2.706 20.119 1.00 75.94 473 SER A N 1
ATOM 3669 C CA . SER A 1 473 ? -18.867 4.008 20.735 1.00 75.94 473 SER A CA 1
ATOM 3670 C C . SER A 1 473 ? -19.547 5.164 20.013 1.00 75.94 473 SER A C 1
ATOM 3672 O O . SER A 1 473 ? -19.876 6.166 20.644 1.00 75.94 473 SER A O 1
ATOM 3674 N N . LEU A 1 474 ? -19.766 5.046 18.701 1.00 75.38 474 LEU A N 1
ATOM 3675 C CA . LEU A 1 474 ? -20.152 6.177 17.861 1.00 75.38 474 LEU A CA 1
ATOM 3676 C C . LEU A 1 474 ? -21.352 5.839 16.982 1.00 75.38 474 LEU A C 1
ATOM 3678 O O . LEU A 1 474 ? -21.524 4.707 16.524 1.00 75.38 474 LEU A O 1
ATOM 3682 N N . GLN A 1 475 ? -22.172 6.855 16.713 1.00 77.69 475 GLN A N 1
ATOM 3683 C CA . GLN A 1 475 ? -23.123 6.790 15.609 1.00 77.69 475 GLN A CA 1
ATOM 3684 C C . GLN A 1 475 ? -22.314 6.856 14.318 1.00 77.69 475 GLN A C 1
ATOM 3686 O O . GLN A 1 475 ? -21.954 7.934 13.847 1.00 77.69 475 GLN A O 1
ATOM 3691 N N . CYS A 1 476 ? -21.941 5.684 13.802 1.00 74.38 476 CYS A N 1
ATOM 3692 C CA . CYS A 1 476 ? -21.268 5.609 12.520 1.00 74.38 476 CYS A CA 1
ATOM 3693 C C . CYS A 1 476 ? -22.191 6.187 11.453 1.00 74.38 476 CYS A C 1
ATOM 3695 O O . CYS A 1 476 ? -23.326 5.712 11.345 1.00 74.38 476 CYS A O 1
ATOM 3697 N N . PRO A 1 477 ? -21.708 7.161 10.673 1.00 76.88 477 PRO A N 1
ATOM 3698 C CA . PRO A 1 477 ? -22.471 7.688 9.567 1.00 76.88 477 PRO A CA 1
ATOM 3699 C C . PRO A 1 477 ? -22.841 6.549 8.614 1.00 76.88 477 PRO A C 1
ATOM 3701 O O . PRO A 1 477 ? -22.001 5.723 8.250 1.00 76.88 477 PRO A O 1
ATOM 3704 N N . GLY A 1 478 ? -24.120 6.468 8.260 1.00 76.19 478 GLY A N 1
ATOM 3705 C CA . GLY A 1 478 ? -24.631 5.474 7.318 1.00 76.19 478 GLY A CA 1
ATOM 3706 C C . GLY A 1 478 ? -24.390 5.866 5.860 1.00 76.19 478 GLY A C 1
ATOM 3707 O O . GLY A 1 478 ? -24.506 5.022 4.973 1.00 76.19 478 GLY A O 1
ATOM 3708 N N . SER A 1 479 ? -24.060 7.135 5.612 1.00 81.25 479 SER A N 1
ATOM 3709 C CA . SER A 1 479 ? -23.957 7.727 4.281 1.00 81.25 479 SER A CA 1
ATOM 3710 C C . SER A 1 479 ? -22.826 8.757 4.187 1.00 81.25 479 SER A C 1
ATOM 3712 O O . SER A 1 479 ? -22.381 9.314 5.191 1.00 81.25 479 SER A O 1
ATOM 3714 N N . VAL A 1 480 ? -22.374 9.045 2.961 1.00 76.69 480 VAL A N 1
ATOM 3715 C CA . VAL A 1 480 ? -21.361 10.084 2.689 1.00 76.69 480 VAL A CA 1
ATOM 3716 C C . VAL A 1 480 ? -21.847 11.469 3.135 1.00 76.69 480 VAL A C 1
ATOM 3718 O O . VAL A 1 480 ? -21.076 12.227 3.718 1.00 76.69 480 VAL A O 1
ATOM 3721 N N . ALA A 1 481 ? -23.140 11.762 2.967 1.00 77.56 481 ALA A N 1
ATOM 3722 C CA . ALA A 1 481 ? -23.742 13.033 3.373 1.00 77.56 481 ALA A CA 1
ATOM 3723 C C . ALA A 1 481 ? -23.614 13.308 4.885 1.00 77.56 481 ALA A C 1
ATOM 3725 O O . ALA A 1 481 ? -23.498 14.457 5.305 1.00 77.56 481 ALA A O 1
ATOM 3726 N N . GLU A 1 482 ? -23.602 12.261 5.713 1.00 75.56 482 GLU A N 1
ATOM 3727 C CA . GLU A 1 482 ? -23.403 12.383 7.163 1.00 75.56 482 GLU A CA 1
ATOM 3728 C C . GLU A 1 482 ? -21.930 12.625 7.539 1.00 75.56 482 GLU A C 1
ATOM 3730 O O . GLU A 1 482 ? -21.640 13.165 8.607 1.00 75.56 482 GLU A O 1
ATOM 3735 N N . ILE A 1 483 ? -20.994 12.263 6.657 1.00 78.50 483 ILE A N 1
ATOM 3736 C CA . ILE A 1 483 ? -19.549 12.470 6.831 1.00 78.50 483 ILE A CA 1
ATOM 3737 C C . ILE A 1 483 ? -19.111 13.848 6.339 1.00 78.50 483 ILE A C 1
ATOM 3739 O O . ILE A 1 483 ? -18.138 14.392 6.857 1.00 78.50 483 ILE A O 1
ATOM 3743 N N . ASP A 1 484 ? -19.820 14.452 5.389 1.00 77.94 484 ASP A N 1
ATOM 3744 C CA . ASP A 1 484 ? -19.436 15.742 4.807 1.00 77.94 484 ASP A CA 1
ATOM 3745 C C . ASP A 1 484 ? -19.181 16.861 5.833 1.00 77.94 484 ASP A C 1
ATOM 3747 O O . ASP A 1 484 ? -18.153 17.537 5.706 1.00 77.94 484 ASP A O 1
ATOM 3751 N N . PRO A 1 485 ? -20.006 17.048 6.885 1.00 74.62 485 PRO A N 1
ATOM 3752 C CA . PRO A 1 485 ? -19.712 18.026 7.931 1.00 74.62 485 PRO A CA 1
ATOM 3753 C C . PRO A 1 485 ? -18.402 17.721 8.665 1.00 74.62 485 PRO A C 1
ATOM 3755 O O . PRO A 1 485 ? -17.627 18.631 8.952 1.00 74.62 485 PRO A O 1
ATOM 3758 N N . ILE A 1 486 ? -18.120 16.440 8.925 1.00 73.94 486 ILE A N 1
ATOM 3759 C CA . ILE A 1 486 ? -16.878 15.991 9.567 1.00 73.94 486 ILE A CA 1
ATOM 3760 C C . ILE A 1 486 ? -15.688 16.304 8.658 1.00 73.94 486 ILE A C 1
ATOM 3762 O O . ILE A 1 486 ? -14.708 16.892 9.115 1.00 73.94 486 ILE A O 1
ATOM 3766 N N . LEU A 1 487 ? -15.788 15.989 7.362 1.00 78.19 487 LEU A N 1
ATOM 3767 C CA . LEU A 1 487 ? -14.740 16.301 6.387 1.00 78.19 487 LEU A CA 1
ATOM 3768 C C . LEU A 1 487 ? -14.503 17.802 6.279 1.00 78.19 487 LEU A C 1
ATOM 3770 O O . LEU A 1 487 ? -13.355 18.226 6.184 1.00 78.19 487 LEU A O 1
ATOM 3774 N N . GLU A 1 488 ? -15.557 18.616 6.285 1.00 79.69 488 GLU A N 1
ATOM 3775 C CA . GLU A 1 488 ? -15.406 20.066 6.193 1.00 79.69 488 GLU A CA 1
ATOM 3776 C C . GLU A 1 488 ? -14.751 20.651 7.443 1.00 79.69 488 GLU A C 1
ATOM 3778 O O . GLU A 1 488 ? -13.851 21.484 7.333 1.00 79.69 488 GLU A O 1
ATOM 3783 N N . LEU A 1 489 ? -15.118 20.171 8.629 1.00 72.19 489 LEU A N 1
ATOM 3784 C CA . LEU A 1 489 ? -14.470 20.605 9.862 1.00 72.19 489 LEU A CA 1
ATOM 3785 C C . LEU A 1 489 ? -13.001 20.158 9.922 1.00 72.19 489 LEU A C 1
ATOM 3787 O O . LEU A 1 489 ? -12.129 20.948 10.288 1.00 72.19 489 LEU A O 1
ATOM 3791 N N . MET A 1 490 ? -12.698 18.940 9.468 1.00 72.12 490 MET A N 1
ATOM 3792 C CA . MET A 1 490 ? -11.323 18.468 9.274 1.00 72.12 490 MET A CA 1
ATOM 3793 C C . MET A 1 490 ? -10.570 19.350 8.266 1.00 72.12 490 MET A C 1
ATOM 3795 O O . MET A 1 490 ? -9.408 19.694 8.491 1.00 72.12 490 MET A O 1
ATOM 3799 N N . ARG A 1 491 ? -11.245 19.830 7.211 1.00 76.19 491 ARG A N 1
ATOM 3800 C CA . ARG A 1 491 ? -10.659 20.790 6.265 1.00 76.19 491 ARG A CA 1
ATOM 3801 C C . ARG A 1 491 ? -10.376 22.155 6.864 1.00 76.19 491 ARG A C 1
ATOM 3803 O O . ARG A 1 491 ? -9.417 22.825 6.480 1.00 76.19 491 ARG A O 1
ATOM 3810 N N . ILE A 1 492 ? -11.227 22.615 7.772 1.00 77.19 492 ILE A N 1
ATOM 3811 C CA . ILE A 1 492 ? -10.994 23.855 8.515 1.00 77.19 492 ILE A CA 1
ATOM 3812 C C . ILE A 1 492 ? -9.777 23.684 9.430 1.00 77.19 492 ILE A C 1
ATOM 3814 O O . ILE A 1 492 ? -8.905 24.553 9.432 1.00 77.19 492 ILE A O 1
ATOM 3818 N N . ALA A 1 493 ? -9.678 22.556 10.139 1.00 69.62 493 ALA A N 1
ATOM 3819 C CA . ALA A 1 493 ? -8.551 22.251 11.017 1.00 69.62 493 ALA A CA 1
ATOM 3820 C C . ALA A 1 493 ? -7.212 22.243 10.260 1.00 69.62 493 ALA A C 1
ATOM 3822 O O . ALA A 1 493 ? -6.281 22.933 10.666 1.00 69.62 493 ALA A O 1
ATOM 3823 N N . ASP A 1 494 ? -7.132 21.560 9.118 1.00 71.69 494 ASP A N 1
ATOM 3824 C CA . ASP A 1 494 ? -5.926 21.532 8.279 1.00 71.69 494 ASP A CA 1
ATOM 3825 C C . ASP A 1 494 ? -5.570 22.916 7.710 1.00 71.69 494 ASP A C 1
ATOM 3827 O O . ASP A 1 494 ? -4.428 23.359 7.826 1.00 71.69 494 ASP A O 1
ATOM 3831 N N . ARG A 1 495 ? -6.547 23.663 7.165 1.00 75.50 495 ARG A N 1
ATOM 3832 C CA . ARG A 1 495 ? -6.314 25.041 6.681 1.00 75.50 495 ARG A CA 1
ATOM 3833 C C . ARG A 1 495 ? -5.745 25.938 7.775 1.00 75.50 495 ARG A C 1
ATOM 3835 O O . ARG A 1 495 ? -4.908 26.798 7.500 1.00 75.50 495 ARG A O 1
ATOM 3842 N N . ASN A 1 496 ? -6.224 25.767 9.000 1.00 69.88 496 ASN A N 1
ATOM 3843 C CA . ASN A 1 496 ? -5.750 26.515 10.153 1.00 69.88 496 ASN A CA 1
ATOM 3844 C C . ASN A 1 496 ? -4.334 26.097 10.544 1.00 69.88 496 ASN A C 1
ATOM 3846 O O . ASN A 1 496 ? -3.469 26.962 10.672 1.00 69.88 496 ASN A O 1
ATOM 3850 N N . ALA A 1 497 ? -4.078 24.793 10.620 1.00 67.06 497 ALA A N 1
ATOM 3851 C CA . ALA A 1 497 ? -2.757 24.255 10.900 1.00 67.06 497 ALA A CA 1
ATOM 3852 C C . ALA A 1 497 ? -1.721 24.753 9.871 1.00 67.06 497 ALA A C 1
ATOM 3854 O O . ALA A 1 497 ? -0.642 25.210 10.230 1.00 67.06 497 ALA A O 1
ATOM 3855 N N . GLN A 1 498 ? -2.082 24.794 8.586 1.00 68.06 498 GLN A N 1
ATOM 3856 C CA . GLN A 1 498 ? -1.210 25.271 7.508 1.00 68.06 498 GLN A CA 1
ATOM 3857 C C . GLN A 1 498 ? -0.962 26.782 7.490 1.00 68.06 498 GLN A C 1
ATOM 3859 O O . GLN A 1 498 ? 0.120 27.221 7.096 1.00 68.06 498 GLN A O 1
ATOM 3864 N N . LYS A 1 499 ? -1.942 27.607 7.886 1.00 70.75 499 LYS A N 1
ATOM 3865 C CA . LYS A 1 499 ? -1.726 29.062 8.012 1.00 70.75 499 LYS A CA 1
ATOM 3866 C C . LYS A 1 499 ? -0.594 29.358 8.986 1.00 70.75 499 LYS A C 1
ATOM 3868 O O . LYS A 1 499 ? 0.179 30.284 8.745 1.00 70.75 499 LYS A O 1
ATOM 3873 N N . GLU A 1 500 ? -0.483 28.554 10.035 1.00 63.56 500 GLU A N 1
ATOM 3874 C CA . GLU A 1 500 ? 0.642 28.615 10.955 1.00 63.56 500 GLU A CA 1
ATOM 3875 C C . GLU A 1 500 ? 1.891 27.907 10.418 1.00 63.56 500 GLU A C 1
ATOM 3877 O O . GLU A 1 500 ? 3.011 28.345 10.685 1.00 63.56 500 GLU A O 1
ATOM 3882 N N . ASP A 1 501 ? 1.714 26.849 9.621 1.00 61.25 501 ASP A N 1
ATOM 3883 C CA . ASP A 1 501 ? 2.803 26.068 9.030 1.00 61.25 501 ASP A CA 1
ATOM 3884 C C . ASP A 1 501 ? 3.575 26.795 7.921 1.00 61.25 501 ASP A C 1
ATOM 3886 O O . ASP A 1 501 ? 4.656 26.346 7.542 1.00 61.25 501 ASP A O 1
ATOM 3890 N N . LYS A 1 502 ? 3.137 27.986 7.483 1.00 57.94 502 LYS A N 1
ATOM 3891 C CA . LYS A 1 502 ? 4.006 28.931 6.744 1.00 57.94 502 LYS A CA 1
ATOM 3892 C C . LYS A 1 502 ? 5.346 29.181 7.454 1.00 57.94 502 LYS A C 1
ATOM 3894 O O . LYS A 1 502 ? 6.299 29.620 6.819 1.00 57.94 502 LYS A O 1
ATOM 3899 N N . ILE A 1 503 ? 5.417 28.908 8.757 1.00 47.19 503 ILE A N 1
ATOM 3900 C CA . ILE A 1 503 ? 6.623 29.025 9.580 1.00 47.19 503 ILE A CA 1
ATOM 3901 C C . ILE A 1 503 ? 7.539 27.789 9.453 1.00 47.19 503 ILE A C 1
ATOM 3903 O O . ILE A 1 503 ? 8.740 27.912 9.681 1.00 47.19 503 ILE A O 1
ATOM 3907 N N . SER A 1 504 ? 7.022 26.610 9.086 1.00 50.91 504 SER A N 1
ATOM 3908 C CA . SER A 1 504 ? 7.794 25.354 9.087 1.00 50.91 504 SER A CA 1
ATOM 3909 C C . SER A 1 504 ? 7.899 24.656 7.718 1.00 50.91 504 SER A C 1
ATOM 3911 O O . SER A 1 504 ? 8.870 23.937 7.468 1.00 50.91 504 SER A O 1
ATOM 3913 N N . GLY A 1 505 ? 6.955 24.897 6.799 1.00 57.56 505 GLY A N 1
ATOM 3914 C CA . GLY A 1 505 ? 6.959 24.350 5.439 1.00 57.56 505 GLY A CA 1
ATOM 3915 C C . GLY A 1 505 ? 6.936 22.817 5.374 1.00 57.56 505 GLY A C 1
ATOM 3916 O O . GLY A 1 505 ? 7.329 22.248 4.347 1.00 57.56 505 GLY A O 1
ATOM 3917 N N . LEU A 1 506 ? 6.507 22.134 6.444 1.00 56.47 506 LEU A N 1
ATOM 3918 C CA . LEU A 1 506 ? 6.604 20.678 6.599 1.00 56.47 506 LEU A CA 1
ATOM 3919 C C . LEU A 1 506 ? 5.812 19.947 5.512 1.00 56.47 506 LEU A C 1
ATOM 3921 O O . LEU A 1 506 ? 6.321 19.029 4.857 1.00 56.47 506 LEU A O 1
ATOM 3925 N N . PHE A 1 507 ? 4.608 20.448 5.250 1.00 57.56 507 PHE A N 1
ATOM 3926 C CA . PHE A 1 507 ? 3.713 19.947 4.214 1.00 57.56 507 PHE A CA 1
ATOM 3927 C C . PHE A 1 507 ? 3.706 20.838 2.965 1.00 57.56 507 PHE A C 1
ATOM 3929 O O . PHE A 1 507 ? 2.949 20.583 2.041 1.00 57.56 507 PHE A O 1
ATOM 3936 N N . GLY A 1 508 ? 4.601 21.830 2.867 1.00 56.38 508 GLY A N 1
ATOM 3937 C CA . GLY A 1 508 ? 4.726 22.782 1.753 1.00 56.38 508 GLY A CA 1
ATOM 3938 C C . GLY A 1 508 ? 3.472 23.626 1.476 1.00 56.38 508 GLY A C 1
ATOM 3939 O O . GLY A 1 508 ? 2.394 23.350 1.987 1.00 56.38 508 GLY A O 1
ATOM 3940 N N . ASP A 1 509 ? 3.592 24.627 0.607 1.00 51.44 509 ASP A N 1
ATOM 3941 C CA . ASP A 1 509 ? 2.471 25.525 0.310 1.00 51.44 509 ASP A CA 1
ATOM 3942 C C . ASP A 1 509 ? 1.320 24.787 -0.401 1.00 51.44 509 ASP A C 1
ATOM 3944 O O . ASP A 1 509 ? 1.547 24.035 -1.360 1.00 51.44 509 ASP A O 1
ATOM 3948 N N . LEU A 1 510 ? 0.081 25.003 0.058 1.00 51.47 510 LEU A N 1
ATOM 3949 C CA . LEU A 1 510 ? -1.102 24.802 -0.779 1.00 51.47 510 LEU A CA 1
ATOM 3950 C C . LEU A 1 510 ? -1.198 25.976 -1.774 1.00 51.47 510 LEU A C 1
ATOM 3952 O O . LEU A 1 510 ? -0.956 27.126 -1.388 1.00 51.47 510 LEU A O 1
ATOM 3956 N N . PRO A 1 511 ? -1.601 25.740 -3.036 1.00 48.69 511 PRO A N 1
ATOM 3957 C CA . PRO A 1 511 ? -2.009 26.809 -3.930 1.00 48.69 511 PRO A CA 1
ATOM 3958 C C . PRO A 1 511 ? -3.140 27.586 -3.251 1.00 48.69 511 PRO A C 1
ATOM 3960 O O . PRO A 1 511 ? -4.037 27.000 -2.644 1.00 48.69 511 PRO A O 1
ATOM 3963 N N . GLY A 1 512 ? -3.033 28.914 -3.289 1.00 50.34 512 GLY A N 1
ATOM 3964 C CA . GLY A 1 512 ? -3.822 29.824 -2.465 1.00 50.34 512 GLY A CA 1
ATOM 3965 C C . GLY A 1 512 ? -5.328 29.538 -2.460 1.00 50.34 512 GLY A C 1
ATOM 3966 O O . GLY A 1 512 ? -5.898 29.091 -3.450 1.00 50.34 512 GLY A O 1
ATOM 3967 N N . SER A 1 513 ? -5.939 29.868 -1.319 1.00 45.72 513 SER A N 1
ATOM 3968 C CA . SER A 1 513 ? -7.334 29.744 -0.845 1.00 45.72 513 SER A CA 1
ATOM 3969 C C . SER A 1 513 ? -8.502 30.105 -1.804 1.00 45.72 513 SER A C 1
ATOM 3971 O O . SER A 1 513 ? -9.621 30.294 -1.332 1.00 45.72 513 SER A O 1
ATOM 3973 N N . GLY A 1 514 ? -8.294 30.243 -3.114 1.00 47.84 514 GLY A N 1
ATOM 3974 C CA . GLY A 1 514 ? -9.297 30.711 -4.076 1.00 47.84 514 GLY A CA 1
ATOM 3975 C C . GLY A 1 514 ? -10.184 29.630 -4.702 1.00 47.84 514 GLY A C 1
ATOM 3976 O O . GLY A 1 514 ? -11.262 29.955 -5.188 1.00 47.84 514 GLY A O 1
ATOM 3977 N N . ALA A 1 515 ? -9.781 28.358 -4.692 1.00 49.84 515 ALA A N 1
ATOM 3978 C CA . ALA A 1 515 ? -10.587 27.280 -5.266 1.00 49.84 515 ALA A CA 1
ATOM 3979 C C . ALA A 1 515 ? -11.439 26.619 -4.175 1.00 49.84 515 ALA A C 1
ATOM 3981 O O . ALA A 1 515 ? -11.057 25.599 -3.603 1.00 49.84 515 ALA A O 1
ATOM 3982 N N . GLY A 1 516 ? -12.592 27.216 -3.863 1.00 50.91 516 GLY A N 1
ATOM 3983 C CA . GLY A 1 516 ? -13.624 26.521 -3.096 1.00 50.91 516 GLY A CA 1
ATOM 3984 C C . GLY A 1 516 ? -13.977 25.215 -3.808 1.00 50.91 516 GLY A C 1
ATOM 3985 O O . GLY A 1 516 ? -14.323 25.227 -4.990 1.00 50.91 516 GLY A O 1
ATOM 3986 N N . ILE A 1 517 ? -13.836 24.080 -3.123 1.00 48.47 517 ILE A N 1
ATOM 3987 C CA . ILE A 1 517 ? -14.276 22.794 -3.661 1.00 48.47 517 ILE A CA 1
ATOM 3988 C C . ILE A 1 517 ? -15.804 22.814 -3.620 1.00 48.47 517 ILE A C 1
ATOM 3990 O O . ILE A 1 517 ? -16.403 22.625 -2.567 1.00 48.47 517 ILE A O 1
ATOM 3994 N N . VAL A 1 518 ? -16.433 23.112 -4.756 1.00 49.12 518 VAL A N 1
ATOM 3995 C CA . VAL A 1 518 ? -17.880 22.973 -4.919 1.00 49.12 518 VAL A CA 1
ATOM 3996 C C . VAL A 1 518 ? -18.181 21.481 -4.997 1.00 49.12 518 VAL A C 1
ATOM 3998 O O . VAL A 1 518 ? -17.837 20.827 -5.981 1.00 49.12 518 VAL A O 1
ATOM 4001 N N . HIS A 1 519 ? -18.789 20.936 -3.944 1.00 48.50 519 HIS A N 1
ATOM 4002 C CA . HIS A 1 519 ? -19.382 19.604 -3.988 1.00 48.50 519 HIS A CA 1
ATOM 4003 C C . HIS A 1 519 ? -20.594 19.663 -4.907 1.00 48.50 519 HIS A C 1
ATOM 4005 O O . HIS A 1 519 ? -21.632 20.217 -4.554 1.00 48.50 519 HIS A O 1
ATOM 4011 N N . THR A 1 520 ? -20.451 19.143 -6.119 1.00 47.12 520 THR A N 1
ATOM 4012 C CA . THR A 1 520 ? -21.613 18.815 -6.938 1.00 47.12 520 THR A CA 1
ATOM 4013 C C . THR A 1 520 ? -22.232 17.558 -6.340 1.00 47.12 520 THR A C 1
ATOM 4015 O O . THR A 1 520 ? -21.593 16.508 -6.331 1.00 47.12 520 THR A O 1
ATOM 4018 N N . THR A 1 521 ? -23.461 17.670 -5.841 1.00 49.56 521 THR A N 1
ATOM 4019 C CA . THR A 1 521 ? -24.263 16.580 -5.254 1.00 49.56 521 THR A CA 1
ATOM 4020 C C . THR A 1 521 ? -24.588 15.445 -6.232 1.00 49.56 521 THR A C 1
ATOM 4022 O O . THR A 1 521 ? -25.140 14.437 -5.817 1.00 49.56 521 THR A O 1
ATOM 4025 N N . ASP A 1 522 ? -24.215 15.586 -7.508 1.00 50.78 522 ASP A N 1
ATOM 4026 C CA . ASP A 1 522 ? -24.459 14.604 -8.573 1.00 50.78 522 ASP A CA 1
ATOM 4027 C C . ASP A 1 522 ? -23.259 13.675 -8.826 1.00 50.78 522 ASP A C 1
ATOM 4029 O O . ASP A 1 522 ? -23.170 13.031 -9.872 1.00 50.78 522 ASP A O 1
ATOM 4033 N N . MET A 1 523 ? -22.284 13.624 -7.914 1.00 51.69 523 MET A N 1
ATOM 4034 C CA . MET A 1 523 ? -21.186 12.667 -8.037 1.00 51.69 523 MET A CA 1
ATOM 4035 C C . MET A 1 523 ? -21.749 11.263 -7.837 1.00 51.69 523 MET A C 1
ATOM 4037 O O . MET A 1 523 ? -22.140 10.913 -6.730 1.00 51.69 523 MET A O 1
ATOM 4041 N N . GLU A 1 524 ? -21.805 10.482 -8.920 1.00 57.19 524 GLU A N 1
ATOM 4042 C CA . GLU A 1 524 ? -22.123 9.054 -8.879 1.00 57.19 524 GLU A CA 1
ATOM 4043 C C . GLU A 1 524 ? -21.367 8.419 -7.704 1.00 57.19 524 GLU A C 1
ATOM 4045 O O . GLU A 1 524 ? -20.138 8.520 -7.648 1.00 57.19 524 GLU A O 1
ATOM 4050 N N . ASP A 1 525 ? -22.108 7.802 -6.776 1.00 56.44 525 ASP A N 1
ATOM 4051 C CA . ASP A 1 525 ? -21.719 7.362 -5.419 1.00 56.44 525 ASP A CA 1
ATOM 4052 C C . ASP A 1 525 ? -20.465 6.456 -5.313 1.00 56.44 525 ASP A C 1
ATOM 4054 O O . ASP A 1 525 ? -20.167 5.918 -4.252 1.00 56.44 525 ASP A O 1
ATOM 4058 N N . ASN A 1 526 ? -19.705 6.238 -6.390 1.00 65.00 526 ASN A N 1
ATOM 4059 C CA . ASN A 1 526 ? -18.629 5.255 -6.467 1.00 65.00 526 ASN A CA 1
ATOM 4060 C C . ASN A 1 526 ? -17.384 5.688 -7.274 1.00 65.00 526 ASN A C 1
ATOM 4062 O O . ASN A 1 526 ? -16.635 4.809 -7.710 1.00 65.00 526 ASN A O 1
ATOM 4066 N N . ASP A 1 527 ? -17.114 6.984 -7.504 1.00 79.81 527 ASP A N 1
ATOM 4067 C CA . ASP A 1 527 ? -15.858 7.380 -8.175 1.00 79.81 527 ASP A CA 1
ATOM 4068 C C . ASP A 1 527 ? -14.636 7.120 -7.259 1.00 79.81 527 ASP A C 1
ATOM 4070 O O . ASP A 1 527 ? -14.430 7.852 -6.280 1.00 79.81 527 ASP A O 1
ATOM 4074 N N . PRO A 1 528 ? -13.759 6.139 -7.572 1.00 79.81 528 PRO A N 1
ATOM 4075 C CA . PRO A 1 528 ? -12.598 5.824 -6.738 1.00 79.81 528 PRO A CA 1
ATOM 4076 C C . PRO A 1 528 ? -11.631 7.008 -6.602 1.00 79.81 528 PRO A C 1
ATOM 4078 O O . PRO A 1 528 ? -10.884 7.082 -5.621 1.00 79.81 528 PRO A O 1
ATOM 4081 N N . ARG A 1 529 ? -11.648 7.958 -7.552 1.00 82.25 529 ARG A N 1
ATOM 4082 C CA . ARG A 1 529 ? -10.849 9.192 -7.490 1.00 82.25 529 ARG A CA 1
ATOM 4083 C C . ARG A 1 529 ? -11.278 10.073 -6.330 1.00 82.25 529 ARG A C 1
ATOM 4085 O O . ARG A 1 529 ? -10.422 10.551 -5.594 1.00 82.25 529 ARG A O 1
ATOM 4092 N N . PHE A 1 530 ? -12.584 10.257 -6.141 1.00 82.38 530 PHE A N 1
ATOM 4093 C CA . PHE A 1 530 ? -13.098 11.069 -5.042 1.00 82.38 530 PHE A CA 1
ATOM 4094 C C . PHE A 1 530 ? -12.760 10.445 -3.688 1.00 82.38 530 PHE A C 1
ATOM 4096 O O . PHE A 1 530 ? -12.248 11.139 -2.806 1.00 82.38 530 PHE A O 1
ATOM 4103 N N . ALA A 1 531 ? -12.977 9.134 -3.558 1.00 84.19 531 ALA A N 1
ATOM 4104 C CA . ALA A 1 531 ? -12.625 8.387 -2.358 1.00 84.19 531 ALA A CA 1
ATOM 4105 C C . ALA A 1 531 ? -11.135 8.541 -2.029 1.00 84.19 531 ALA A C 1
ATOM 4107 O O . ALA A 1 531 ? -10.778 8.936 -0.924 1.00 84.19 531 ALA A O 1
ATOM 4108 N N . THR A 1 532 ? -10.260 8.315 -3.009 1.00 84.50 532 THR A N 1
ATOM 4109 C CA . THR A 1 532 ? -8.808 8.355 -2.793 1.00 84.50 532 THR A CA 1
ATOM 4110 C C . THR A 1 532 ? -8.285 9.762 -2.534 1.00 84.50 532 THR A C 1
ATOM 4112 O O . THR A 1 532 ? -7.424 9.927 -1.671 1.00 84.50 532 THR A O 1
ATOM 4115 N N . ASP A 1 533 ? -8.802 10.781 -3.225 1.00 82.44 533 ASP A N 1
ATOM 4116 C CA . ASP A 1 533 ? -8.465 12.183 -2.949 1.00 82.44 533 ASP A CA 1
ATOM 4117 C C . ASP A 1 533 ? -8.837 12.547 -1.503 1.00 82.44 533 ASP A C 1
ATOM 4119 O O . ASP A 1 533 ? -8.028 13.120 -0.771 1.00 82.44 533 ASP A O 1
ATOM 4123 N N . THR A 1 534 ? -10.049 12.175 -1.080 1.00 84.25 534 THR A N 1
ATOM 4124 C CA . THR A 1 534 ? -10.563 12.459 0.265 1.00 84.25 534 THR A CA 1
ATOM 4125 C C . THR A 1 534 ? -9.779 11.702 1.331 1.00 84.25 534 THR A C 1
ATOM 4127 O O . THR A 1 534 ? -9.350 12.293 2.315 1.00 84.25 534 THR A O 1
ATOM 4130 N N . ILE A 1 535 ? -9.506 10.417 1.117 1.00 86.25 535 ILE A N 1
ATOM 4131 C CA . ILE A 1 535 ? -8.698 9.599 2.026 1.00 86.25 535 ILE A CA 1
ATOM 4132 C C . ILE A 1 535 ? -7.269 10.146 2.140 1.00 86.25 535 ILE A C 1
ATOM 4134 O O . ILE A 1 535 ? -6.752 10.300 3.244 1.00 86.25 535 ILE A O 1
ATOM 4138 N N . SER A 1 536 ? -6.632 10.494 1.019 1.00 83.38 536 SER A N 1
ATOM 4139 C CA . SER A 1 536 ? -5.266 11.037 1.025 1.00 83.38 536 SER A CA 1
ATOM 4140 C C . SER A 1 536 ? -5.198 12.366 1.783 1.00 83.38 536 SER A C 1
ATOM 4142 O O . SER A 1 536 ? -4.219 12.658 2.476 1.00 83.38 536 SER A O 1
ATOM 4144 N N . TYR A 1 537 ? -6.252 13.174 1.670 1.00 83.50 537 TYR A N 1
ATOM 4145 C CA . TYR A 1 537 ? -6.400 14.406 2.428 1.00 83.50 537 TYR A CA 1
ATOM 4146 C C . TYR A 1 537 ? -6.480 14.146 3.937 1.00 83.50 537 TYR A C 1
ATOM 4148 O O . TYR A 1 537 ? -5.721 14.729 4.710 1.00 83.50 537 TYR A O 1
ATOM 4156 N N . LEU A 1 538 ? -7.348 13.219 4.340 1.00 85.38 538 LEU A N 1
ATOM 4157 C CA . LEU A 1 538 ? -7.517 12.816 5.734 1.00 85.38 538 LEU A CA 1
ATOM 4158 C C . LEU A 1 538 ? -6.228 12.255 6.345 1.00 85.38 538 LEU A C 1
ATOM 4160 O O . LEU A 1 538 ? -5.896 12.600 7.476 1.00 85.38 538 LEU A O 1
ATOM 4164 N N . MET A 1 539 ? -5.463 11.476 5.576 1.00 85.69 539 MET A N 1
ATOM 4165 C CA . MET A 1 539 ? -4.129 11.015 5.977 1.00 85.69 539 MET A CA 1
ATOM 4166 C C . MET A 1 539 ? -3.174 12.170 6.250 1.00 85.69 539 MET A C 1
ATOM 4168 O O . MET A 1 539 ? -2.491 12.180 7.267 1.00 85.69 539 MET A O 1
ATOM 4172 N N . THR A 1 540 ? -3.155 13.165 5.360 1.00 83.69 540 THR A N 1
ATOM 4173 C CA . THR A 1 540 ? -2.288 14.343 5.516 1.00 83.69 540 THR A CA 1
ATOM 4174 C C . THR A 1 540 ? -2.627 15.100 6.802 1.00 83.69 540 THR A C 1
ATOM 4176 O O . THR A 1 540 ? -1.732 15.527 7.527 1.00 83.69 540 THR A O 1
ATOM 4179 N N . LEU A 1 541 ? -3.919 15.235 7.115 1.00 84.50 541 LEU A N 1
ATOM 4180 C CA . LEU A 1 541 ? -4.360 15.852 8.362 1.00 84.50 541 LEU A CA 1
ATOM 4181 C C . LEU A 1 541 ? -3.957 15.022 9.587 1.00 84.50 541 LEU A C 1
ATOM 4183 O O . LEU A 1 541 ? -3.461 15.598 10.552 1.00 84.50 541 LEU A O 1
ATOM 4187 N N . LEU A 1 542 ? -4.145 13.699 9.564 1.00 89.62 542 LEU A N 1
ATOM 4188 C CA . LEU A 1 542 ? -3.749 12.836 10.681 1.00 89.62 542 LEU A CA 1
ATOM 4189 C C . LEU A 1 542 ? -2.243 12.943 10.948 1.00 89.62 542 LEU A C 1
ATOM 4191 O O . LEU A 1 542 ? -1.836 13.173 12.081 1.00 89.62 542 LEU A O 1
ATOM 4195 N N . GLU A 1 543 ? -1.427 12.875 9.898 1.00 87.19 543 GLU A N 1
ATOM 4196 C CA . GLU A 1 543 ? 0.023 13.079 9.963 1.00 87.19 543 GLU A CA 1
ATOM 4197 C C . GLU A 1 543 ? 0.394 14.439 10.571 1.00 87.19 543 GLU A C 1
ATOM 4199 O O . GLU A 1 543 ? 1.286 14.530 11.418 1.00 87.19 543 GLU A O 1
ATOM 4204 N N . HIS A 1 544 ? -0.316 15.501 10.187 1.00 84.25 544 HIS A N 1
ATOM 4205 C CA . HIS A 1 544 ? -0.121 16.830 10.759 1.00 84.25 544 HIS A CA 1
ATOM 4206 C C . HIS A 1 544 ? -0.494 16.860 12.248 1.00 84.25 544 HIS A C 1
ATOM 4208 O O . HIS A 1 544 ? 0.274 17.351 13.074 1.00 84.25 544 HIS A O 1
ATOM 4214 N N . MET A 1 545 ? -1.640 16.293 12.620 1.00 88.56 545 MET A N 1
ATOM 4215 C CA . MET A 1 545 ? -2.072 16.214 14.015 1.00 88.56 545 MET A CA 1
ATOM 4216 C C . MET A 1 545 ? -1.078 15.433 14.877 1.00 88.56 545 MET A C 1
ATOM 4218 O O . MET A 1 545 ? -0.745 15.885 15.970 1.00 88.56 545 MET A O 1
ATOM 4222 N N . MET A 1 546 ? -0.543 14.322 14.370 1.00 89.12 546 MET A N 1
ATOM 4223 C CA . MET A 1 546 ? 0.494 13.547 15.052 1.00 89.12 546 MET A CA 1
ATOM 4224 C C . MET A 1 546 ? 1.774 14.364 15.244 1.00 89.12 546 MET A C 1
ATOM 4226 O O . MET A 1 546 ? 2.371 14.329 16.318 1.00 89.12 546 MET A O 1
ATOM 4230 N N . ALA A 1 547 ? 2.177 15.152 14.243 1.00 84.94 547 ALA A N 1
ATOM 4231 C CA . ALA A 1 547 ? 3.314 16.057 14.379 1.00 84.94 547 ALA A CA 1
ATOM 4232 C C . ALA A 1 547 ? 3.068 17.133 15.455 1.00 84.94 547 ALA A C 1
ATOM 4234 O O . ALA A 1 547 ? 3.971 17.438 16.235 1.00 84.94 547 ALA A O 1
ATOM 4235 N N . LEU A 1 548 ? 1.848 17.677 15.542 1.00 85.50 548 LEU A N 1
ATOM 4236 C CA . LEU A 1 548 ? 1.463 18.621 16.598 1.00 85.50 548 LEU A CA 1
ATOM 4237 C C . LEU A 1 548 ? 1.454 17.959 17.982 1.00 85.50 548 LEU A C 1
ATOM 4239 O O . LEU A 1 548 ? 1.959 18.556 18.933 1.00 85.50 548 LEU A O 1
ATOM 4243 N N . ALA A 1 549 ? 0.946 16.728 18.090 1.00 89.31 549 ALA A N 1
ATOM 4244 C CA . ALA A 1 549 ? 0.951 15.959 19.332 1.00 89.31 549 ALA A CA 1
ATOM 4245 C C . ALA A 1 549 ? 2.376 15.691 19.831 1.00 89.31 549 ALA A C 1
ATOM 4247 O O . ALA A 1 549 ? 2.679 15.958 20.995 1.00 89.31 549 ALA A O 1
ATOM 4248 N N . ALA A 1 550 ? 3.283 15.293 18.932 1.00 87.50 550 ALA A N 1
ATOM 4249 C CA . ALA A 1 550 ? 4.697 15.095 19.252 1.00 87.50 550 ALA A CA 1
ATOM 4250 C C . ALA A 1 550 ? 5.346 16.362 19.842 1.00 87.50 550 ALA A C 1
ATOM 4252 O O . ALA A 1 550 ? 6.118 16.288 20.800 1.00 87.50 550 ALA A O 1
ATOM 4253 N N . VAL A 1 551 ? 5.013 17.539 19.296 1.00 86.19 551 VAL A N 1
ATOM 4254 C CA . VAL A 1 551 ? 5.508 18.831 19.798 1.00 86.19 551 VAL A CA 1
ATOM 4255 C C . VAL A 1 551 ? 4.896 19.174 21.160 1.00 86.19 551 VAL A C 1
ATOM 4257 O O . VAL A 1 551 ? 5.619 19.594 22.067 1.00 86.19 551 VAL A O 1
ATOM 4260 N N . HIS A 1 552 ? 3.582 19.004 21.310 1.00 87.44 552 HIS A N 1
ATOM 4261 C CA . HIS A 1 552 ? 2.839 19.393 22.508 1.00 87.44 552 HIS A CA 1
ATOM 4262 C C . HIS A 1 552 ? 3.201 18.546 23.733 1.00 87.44 552 HIS A C 1
ATOM 4264 O O . HIS A 1 552 ? 3.468 19.084 24.810 1.00 87.44 552 HIS A O 1
ATOM 4270 N N . GLU A 1 553 ? 3.257 17.225 23.570 1.00 88.56 553 GLU A N 1
ATOM 4271 C CA . GLU A 1 553 ? 3.470 16.278 24.671 1.00 88.56 553 GLU A CA 1
ATOM 4272 C C . GLU A 1 553 ? 4.932 16.226 25.134 1.00 88.56 553 GLU A C 1
ATOM 4274 O O . GLU A 1 553 ? 5.253 15.566 26.121 1.00 88.56 553 GLU A O 1
ATOM 4279 N N . LYS A 1 554 ? 5.828 16.969 24.464 1.00 84.75 554 LYS A N 1
ATOM 4280 C CA . LYS A 1 554 ? 7.275 16.976 24.730 1.00 84.75 554 LYS A CA 1
ATOM 4281 C C . LYS A 1 554 ? 7.863 15.565 24.761 1.00 84.75 554 LYS A C 1
ATOM 4283 O O . LYS A 1 554 ? 8.858 15.333 25.456 1.00 84.75 554 LYS A O 1
ATOM 4288 N N . HIS A 1 555 ? 7.263 14.635 24.019 1.00 70.94 555 HIS A N 1
ATOM 4289 C CA . HIS A 1 555 ? 7.890 13.351 23.772 1.00 70.94 555 HIS A CA 1
ATOM 4290 C C . HIS A 1 555 ? 9.271 13.594 23.154 1.00 70.94 555 HIS A C 1
ATOM 4292 O O . HIS A 1 555 ? 9.554 14.676 22.617 1.00 70.94 555 HIS A O 1
ATOM 4298 N N . SER A 1 556 ? 10.169 12.609 23.277 1.00 63.91 556 SER A N 1
ATOM 4299 C CA . SER A 1 556 ? 11.404 12.625 22.495 1.00 63.91 556 SER A CA 1
ATOM 4300 C C . SER A 1 556 ? 11.052 13.001 21.060 1.00 63.91 556 SER A C 1
ATOM 4302 O O . SER A 1 556 ? 9.954 12.706 20.591 1.00 63.91 556 SER A O 1
ATOM 4304 N N . SER A 1 557 ? 11.968 13.642 20.339 1.00 69.88 557 SER A N 1
ATOM 4305 C CA . SER A 1 557 ? 11.816 13.929 18.906 1.00 69.88 557 SER A CA 1
ATOM 4306 C C . SER A 1 557 ? 11.724 12.655 18.046 1.00 69.88 557 SER A C 1
ATOM 4308 O O . SER A 1 557 ? 12.145 12.660 16.898 1.00 69.88 557 SER A O 1
ATOM 4310 N N . ASP A 1 558 ? 11.278 11.547 18.624 1.00 81.75 558 ASP A N 1
ATOM 4311 C CA . ASP A 1 558 ? 11.118 10.248 18.034 1.00 81.75 558 ASP A CA 1
ATOM 4312 C C . ASP A 1 558 ? 9.645 10.067 17.621 1.00 81.75 558 ASP A C 1
ATOM 4314 O O . ASP A 1 558 ? 8.765 9.967 18.483 1.00 81.75 558 ASP A O 1
ATOM 4318 N N . PRO A 1 559 ? 9.354 10.049 16.313 1.00 79.50 559 PRO A N 1
ATOM 4319 C CA . PRO A 1 559 ? 8.008 9.863 15.788 1.00 79.50 559 PRO A CA 1
ATOM 4320 C C . PRO A 1 559 ? 7.411 8.501 16.144 1.00 79.50 559 PRO A C 1
ATOM 4322 O O . PRO A 1 559 ? 6.186 8.365 16.151 1.00 79.50 559 PRO A O 1
ATOM 4325 N N . GLU A 1 560 ? 8.243 7.491 16.409 1.00 84.00 560 GLU A N 1
ATOM 4326 C CA . GLU A 1 560 ? 7.779 6.136 16.703 1.00 84.00 560 GLU A CA 1
ATOM 4327 C C . GLU A 1 560 ? 7.055 6.105 18.050 1.00 84.00 560 GLU A C 1
ATOM 4329 O O . GLU A 1 560 ? 6.005 5.477 18.168 1.00 84.00 560 GLU A O 1
ATOM 4334 N N . VAL A 1 561 ? 7.536 6.883 19.026 1.00 88.25 561 VAL A N 1
ATOM 4335 C CA . VAL A 1 561 ? 6.901 7.029 20.344 1.00 88.25 561 VAL A CA 1
ATOM 4336 C C . VAL A 1 561 ? 5.521 7.669 20.221 1.00 88.25 561 VAL A C 1
ATOM 4338 O O . VAL A 1 561 ? 4.552 7.138 20.760 1.00 88.25 561 VAL A O 1
ATOM 4341 N N . THR A 1 562 ? 5.399 8.777 19.481 1.00 88.44 562 THR A N 1
ATOM 4342 C CA . THR A 1 562 ? 4.095 9.426 19.263 1.00 88.44 562 THR A CA 1
ATOM 4343 C C . THR A 1 562 ? 3.156 8.525 18.469 1.00 88.44 562 THR A C 1
ATOM 4345 O O . THR A 1 562 ? 1.989 8.397 18.821 1.00 88.44 562 THR A O 1
ATOM 4348 N N . THR A 1 563 ? 3.656 7.855 17.429 1.00 88.56 563 THR A N 1
ATOM 4349 C CA . THR A 1 563 ? 2.850 6.921 16.631 1.00 88.56 563 THR A CA 1
ATOM 4350 C C . THR A 1 563 ? 2.319 5.782 17.494 1.00 88.56 563 THR A C 1
ATOM 4352 O O . THR A 1 563 ? 1.126 5.488 17.436 1.00 88.56 563 THR A O 1
ATOM 4355 N N . LYS A 1 564 ? 3.168 5.199 18.348 1.00 89.94 564 LYS A N 1
ATOM 4356 C CA . LYS A 1 564 ? 2.774 4.173 19.316 1.00 89.94 564 LYS A CA 1
ATOM 4357 C C . LYS A 1 564 ? 1.721 4.693 20.294 1.00 89.94 564 LYS A C 1
ATOM 4359 O O . LYS A 1 564 ? 0.693 4.050 20.438 1.00 89.94 564 LYS A O 1
ATOM 4364 N N . ALA A 1 565 ? 1.911 5.880 20.874 1.00 92.62 565 ALA A N 1
ATOM 4365 C CA . ALA A 1 565 ? 0.939 6.477 21.794 1.00 92.62 565 ALA A CA 1
ATOM 4366 C C . ALA A 1 565 ? -0.441 6.698 21.145 1.00 92.62 565 ALA A C 1
ATOM 4368 O O . ALA A 1 565 ? -1.471 6.437 21.764 1.00 92.62 565 ALA A O 1
ATOM 4369 N N . VAL A 1 566 ? -0.474 7.144 19.883 1.00 93.69 566 VAL A N 1
ATOM 4370 C CA . VAL A 1 566 ? -1.726 7.293 19.121 1.00 93.69 566 VAL A CA 1
ATOM 4371 C C . VAL A 1 566 ? -2.352 5.930 18.820 1.00 93.69 566 VAL A C 1
ATOM 4373 O O . VAL A 1 566 ? -3.567 5.789 18.947 1.00 93.69 566 VAL A O 1
ATOM 4376 N N . CYS A 1 567 ? -1.546 4.933 18.440 1.00 93.00 567 CYS A N 1
ATOM 4377 C CA . CYS A 1 567 ? -2.024 3.570 18.201 1.00 93.00 567 CYS A CA 1
ATOM 4378 C C . CYS A 1 567 ? -2.618 2.959 19.473 1.00 93.00 567 CYS A C 1
ATOM 4380 O O . CYS A 1 567 ? -3.732 2.457 19.415 1.00 93.00 567 CYS A O 1
ATOM 4382 N N . ASP A 1 568 ? -1.933 3.059 20.612 1.00 94.19 568 ASP A N 1
ATOM 4383 C CA . ASP A 1 568 ? -2.395 2.524 21.897 1.00 94.19 568 ASP A CA 1
ATOM 4384 C C . ASP A 1 568 ? -3.722 3.185 22.316 1.00 94.19 568 ASP A C 1
ATOM 4386 O O . ASP A 1 568 ? -4.696 2.498 22.629 1.00 94.19 568 ASP A O 1
ATOM 4390 N N . ALA A 1 569 ? -3.817 4.518 22.210 1.00 95.75 569 ALA A N 1
ATOM 4391 C CA . ALA A 1 569 ? -5.063 5.239 22.474 1.00 95.75 569 ALA A CA 1
ATOM 4392 C C . ALA A 1 569 ? -6.198 4.813 21.521 1.00 95.75 569 ALA A C 1
ATOM 4394 O O . ALA A 1 569 ? -7.353 4.692 21.934 1.00 95.75 569 ALA A O 1
ATOM 4395 N N . LEU A 1 570 ? -5.890 4.568 20.245 1.00 95.81 570 LEU A N 1
ATOM 4396 C CA . LEU A 1 570 ? -6.858 4.075 19.266 1.00 95.81 570 LEU A CA 1
ATOM 4397 C C . LEU A 1 570 ? -7.298 2.632 19.565 1.00 95.81 570 LEU A C 1
ATOM 4399 O O . LEU A 1 570 ? -8.492 2.339 19.472 1.00 95.81 570 LEU A O 1
ATOM 4403 N N . GLU A 1 571 ? -6.368 1.748 19.939 1.00 95.56 571 GLU A N 1
ATOM 4404 C CA . GLU A 1 571 ? -6.642 0.364 20.344 1.00 95.56 571 GLU A CA 1
ATOM 4405 C C . GLU A 1 571 ? -7.631 0.335 21.520 1.00 95.56 571 GLU A C 1
ATOM 4407 O O . GLU A 1 571 ? -8.620 -0.399 21.458 1.00 95.56 571 GLU A O 1
ATOM 4412 N N . ASP A 1 572 ? -7.425 1.174 22.540 1.00 95.50 572 ASP A N 1
ATOM 4413 C CA . ASP A 1 572 ? -8.308 1.279 23.710 1.00 95.50 572 ASP A CA 1
ATOM 4414 C C . ASP A 1 572 ? -9.726 1.729 23.331 1.00 95.50 572 ASP A C 1
ATOM 4416 O O . ASP A 1 572 ? -10.727 1.139 23.763 1.00 95.50 572 ASP A O 1
ATOM 4420 N N . TRP A 1 573 ? -9.837 2.753 22.481 1.00 95.06 573 TRP A N 1
ATOM 4421 C CA . TRP A 1 573 ? -11.129 3.233 21.988 1.00 95.06 573 TRP A CA 1
ATOM 4422 C C . TRP A 1 573 ? -11.870 2.167 21.176 1.00 95.06 573 TRP A C 1
ATOM 4424 O O . TRP A 1 573 ? -13.067 1.941 21.392 1.00 95.06 573 TRP A O 1
ATOM 4434 N N . LEU A 1 574 ? -11.171 1.495 20.258 1.00 95.62 574 LEU A N 1
ATOM 4435 C CA . LEU A 1 574 ? -11.750 0.445 19.421 1.00 95.62 574 LEU A CA 1
ATOM 4436 C C . LEU A 1 574 ? -12.119 -0.796 20.236 1.00 95.62 574 LEU A C 1
ATOM 4438 O O . LEU A 1 574 ? -13.153 -1.400 19.958 1.00 95.62 574 LEU A O 1
ATOM 4442 N N . MET A 1 575 ? -11.341 -1.147 21.262 1.00 95.44 575 MET A N 1
ATOM 4443 C CA . MET A 1 575 ? -11.664 -2.226 22.197 1.00 95.44 575 MET A CA 1
ATOM 4444 C C . MET A 1 575 ? -12.987 -1.950 22.915 1.00 95.44 575 MET A C 1
ATOM 4446 O O . MET A 1 575 ? -13.888 -2.791 22.911 1.00 95.44 575 MET A O 1
ATOM 4450 N N . ASN A 1 576 ? -13.126 -0.759 23.504 1.00 93.81 576 ASN A N 1
ATOM 4451 C CA . ASN A 1 576 ? -14.340 -0.362 24.216 1.00 93.81 576 ASN A CA 1
ATOM 4452 C C . ASN A 1 576 ? -15.553 -0.328 23.278 1.00 93.81 576 ASN A C 1
ATOM 4454 O O . ASN A 1 576 ? -16.618 -0.848 23.622 1.00 93.81 576 ASN A O 1
ATOM 4458 N N . SER A 1 577 ? -15.368 0.210 22.070 1.00 93.12 577 SER A N 1
ATOM 4459 C CA . SER A 1 577 ? -16.397 0.229 21.031 1.00 93.12 577 SER A CA 1
ATOM 4460 C C . SER A 1 577 ? -16.815 -1.188 20.634 1.00 93.12 577 SER A C 1
ATOM 4462 O O . SER A 1 577 ? -17.988 -1.546 20.698 1.00 93.12 577 SER A O 1
ATOM 4464 N N . TYR A 1 578 ? -15.866 -2.053 20.299 1.00 95.38 578 TYR A N 1
ATOM 4465 C CA . TYR A 1 578 ? -16.154 -3.428 19.910 1.00 95.38 578 TYR A CA 1
ATOM 4466 C C . TYR A 1 578 ? -16.909 -4.195 21.005 1.00 95.38 578 TYR A C 1
ATOM 4468 O O . TYR A 1 578 ? -17.964 -4.771 20.738 1.00 95.38 578 TYR A O 1
ATOM 4476 N N . ASN A 1 579 ? -16.435 -4.134 22.252 1.00 93.94 579 ASN A N 1
ATOM 4477 C CA . ASN A 1 579 ? -17.075 -4.816 23.379 1.00 93.94 579 ASN A CA 1
ATOM 4478 C C . ASN A 1 579 ? -18.506 -4.306 23.619 1.00 93.94 579 ASN A C 1
ATOM 4480 O O . ASN A 1 579 ? -19.409 -5.092 23.926 1.00 93.94 579 ASN A O 1
ATOM 4484 N N . ALA A 1 580 ? -18.746 -3.001 23.442 1.00 91.75 580 ALA A N 1
ATOM 4485 C CA . ALA A 1 580 ? -20.086 -2.424 23.513 1.00 91.75 580 ALA A CA 1
ATOM 4486 C C . ALA A 1 580 ? -20.988 -2.920 22.368 1.00 91.75 580 ALA A C 1
ATOM 4488 O O . ALA A 1 580 ? -22.150 -3.250 22.608 1.00 91.75 580 ALA A O 1
ATOM 4489 N N . ALA A 1 581 ? -20.465 -3.018 21.141 1.00 92.25 581 ALA A N 1
ATOM 4490 C CA . ALA A 1 581 ? -21.203 -3.531 19.986 1.00 92.25 581 ALA A CA 1
ATOM 4491 C C . ALA A 1 581 ? -21.588 -5.011 20.158 1.00 92.25 581 ALA A C 1
ATOM 4493 O O . ALA A 1 581 ? -22.754 -5.366 19.971 1.00 92.25 581 ALA A O 1
ATOM 4494 N N . VAL A 1 582 ? -20.647 -5.851 20.603 1.00 93.19 582 VAL A N 1
ATOM 4495 C CA . VAL A 1 582 ? -20.894 -7.266 20.932 1.00 93.19 582 VAL A CA 1
ATOM 4496 C C . VAL A 1 582 ? -21.936 -7.384 22.044 1.00 93.19 582 VAL A C 1
ATOM 4498 O O . VAL A 1 582 ? -22.908 -8.127 21.912 1.00 93.19 582 VAL A O 1
ATOM 4501 N N . SER A 1 583 ? -21.799 -6.596 23.114 1.00 91.62 583 SER A N 1
ATOM 4502 C CA . SER A 1 583 ? -22.747 -6.611 24.235 1.00 91.62 583 SER A CA 1
ATOM 4503 C C . SER A 1 583 ? -24.165 -6.223 23.808 1.00 91.62 583 SER A C 1
ATOM 4505 O O . SER A 1 583 ? -25.116 -6.873 24.231 1.00 91.62 583 SER A O 1
ATOM 4507 N N . ARG A 1 584 ? -24.325 -5.213 22.940 1.00 90.31 584 ARG A N 1
ATOM 4508 C CA . ARG A 1 584 ? -25.638 -4.822 22.390 1.00 90.31 584 ARG A CA 1
ATOM 4509 C C . ARG A 1 584 ? -26.240 -5.898 21.494 1.00 90.31 584 ARG A C 1
ATOM 4511 O O . ARG A 1 584 ? -27.450 -6.087 21.520 1.00 90.31 584 ARG A O 1
ATOM 4518 N N . LYS A 1 585 ? -25.412 -6.592 20.705 1.00 91.38 585 LYS A N 1
ATOM 4519 C CA . LYS A 1 585 ? -25.873 -7.698 19.857 1.00 91.38 585 LYS A CA 1
ATOM 4520 C C . LYS A 1 585 ? -26.356 -8.890 20.695 1.00 91.38 585 LYS A C 1
ATOM 4522 O O . LYS A 1 585 ? -27.275 -9.581 20.271 1.00 91.38 585 LYS A O 1
ATOM 4527 N N . LEU A 1 586 ? -25.755 -9.116 21.868 1.00 89.38 586 LEU A N 1
ATOM 4528 C CA . LEU A 1 586 ? -26.089 -10.231 22.760 1.00 89.38 586 LEU A CA 1
ATOM 4529 C C . LEU A 1 586 ? -27.232 -9.940 23.751 1.00 89.38 586 LEU A C 1
ATOM 4531 O O . LEU A 1 586 ? -27.987 -10.857 24.054 1.00 89.38 586 LEU A O 1
ATOM 4535 N N . ASN A 1 587 ? -27.359 -8.711 24.271 1.00 85.19 587 ASN A N 1
ATOM 4536 C CA . ASN A 1 587 ? -28.169 -8.426 25.472 1.00 85.19 587 ASN A CA 1
ATOM 4537 C C . ASN A 1 587 ? -29.402 -7.523 25.261 1.00 85.19 587 ASN A C 1
ATOM 4539 O O . ASN A 1 587 ? -29.872 -6.926 26.228 1.00 85.19 587 ASN A O 1
ATOM 4543 N N . ASP A 1 588 ? -29.946 -7.437 24.043 1.00 76.81 588 ASP A N 1
ATOM 4544 C CA . ASP A 1 588 ? -30.965 -6.448 23.644 1.00 76.81 588 ASP A CA 1
ATOM 4545 C C . ASP A 1 588 ? -30.494 -4.977 23.825 1.00 76.81 588 ASP A C 1
ATOM 4547 O O . ASP A 1 588 ? -29.631 -4.656 24.649 1.00 76.81 588 ASP A O 1
ATOM 4551 N N . PRO A 1 589 ? -30.985 -4.028 23.006 1.00 74.00 589 PRO A N 1
ATOM 4552 C CA . PRO A 1 589 ? -30.389 -2.698 22.899 1.00 74.00 589 PRO A CA 1
ATOM 4553 C C . PRO A 1 589 ? -30.690 -1.820 24.123 1.00 74.00 589 PRO A C 1
ATOM 4555 O O . PRO A 1 589 ? -31.640 -1.038 24.135 1.00 74.00 589 PRO A O 1
ATOM 4558 N N . ILE A 1 590 ? -29.832 -1.874 25.143 1.00 61.91 590 ILE A N 1
ATOM 4559 C CA . ILE A 1 590 ? -29.759 -0.814 26.154 1.00 61.91 590 ILE A CA 1
ATOM 4560 C C . ILE A 1 590 ? -29.066 0.395 25.509 1.00 61.91 590 ILE A C 1
ATOM 4562 O O . ILE A 1 590 ? -27.914 0.316 25.071 1.00 61.91 590 ILE A O 1
ATOM 4566 N N . GLN A 1 591 ? -29.785 1.519 25.434 1.00 64.75 591 GLN A N 1
ATOM 4567 C CA . GLN A 1 591 ? -29.269 2.796 24.941 1.00 64.75 591 GLN A CA 1
ATOM 4568 C C . GLN A 1 591 ? -28.184 3.323 25.891 1.00 64.75 591 GLN A C 1
ATOM 4570 O O . GLN A 1 591 ? -28.476 3.933 26.917 1.00 64.75 591 GLN A O 1
ATOM 4575 N N . GLY A 1 592 ? -26.921 3.070 25.555 1.00 66.38 592 GLY A N 1
ATOM 4576 C CA . GLY A 1 592 ? -25.800 3.810 26.128 1.00 66.38 592 GLY A CA 1
ATOM 4577 C C . GLY A 1 592 ? -25.704 5.205 25.497 1.00 66.38 592 GLY A C 1
ATOM 4578 O O . GLY A 1 592 ? -26.108 5.368 24.342 1.00 66.38 592 GLY A O 1
ATOM 4579 N N . PRO A 1 593 ? -25.174 6.210 26.214 1.00 62.50 593 PRO A N 1
ATOM 4580 C CA . PRO A 1 593 ? -24.919 7.520 25.632 1.00 62.50 593 PRO A CA 1
ATOM 4581 C C . PRO A 1 593 ? -23.917 7.380 24.480 1.00 62.50 593 PRO A C 1
ATOM 4583 O O . PRO A 1 593 ? -22.798 6.914 24.675 1.00 62.50 593 PRO A O 1
ATOM 4586 N N . THR A 1 594 ? -24.331 7.755 23.272 1.00 73.00 594 THR A N 1
ATOM 4587 C CA . THR A 1 594 ? -23.440 7.890 22.115 1.00 73.00 594 THR A CA 1
ATOM 4588 C C . THR A 1 594 ? -23.026 9.346 21.990 1.00 73.00 594 THR A C 1
ATOM 4590 O O . THR A 1 594 ? -23.887 10.211 21.813 1.00 73.00 594 THR A O 1
ATOM 4593 N N . GLU A 1 595 ? -21.728 9.623 22.059 1.00 76.31 595 GLU A N 1
ATOM 4594 C CA . GLU A 1 595 ? -21.206 10.940 21.702 1.00 76.31 595 GLU A CA 1
ATOM 4595 C C . GLU A 1 595 ? -21.341 11.159 20.187 1.00 76.31 595 GLU A C 1
ATOM 4597 O O . GLU A 1 595 ? -21.177 10.234 19.389 1.00 76.31 595 GLU A O 1
ATOM 4602 N N . SER A 1 596 ? -21.671 12.387 19.778 1.00 80.81 596 SER A N 1
ATOM 4603 C CA . SER A 1 596 ? -21.718 12.763 18.359 1.00 80.81 596 SER A CA 1
ATOM 4604 C C . SER A 1 596 ? -20.362 13.310 17.911 1.00 80.81 596 SER A C 1
ATOM 4606 O O . SER A 1 596 ? -19.759 14.125 18.613 1.00 80.81 596 SER A O 1
ATOM 4608 N N . PHE A 1 597 ? -19.896 12.916 16.720 1.00 77.62 597 PHE A N 1
ATOM 4609 C CA . PHE A 1 597 ? -18.643 13.426 16.147 1.00 77.62 597 PHE A CA 1
ATOM 4610 C C . PHE A 1 597 ? -18.638 14.950 16.011 1.00 77.62 597 PHE A C 1
ATOM 4612 O O . PHE A 1 597 ? -17.651 15.599 16.348 1.00 77.62 597 PHE A O 1
ATOM 4619 N N . SER A 1 598 ? -19.753 15.532 15.566 1.00 76.12 598 SER A N 1
ATOM 4620 C CA . SER A 1 598 ? -19.904 16.983 15.431 1.00 76.12 598 SER A CA 1
ATOM 4621 C C . SER A 1 598 ? -19.669 17.704 16.756 1.00 76.12 598 SER A C 1
ATOM 4623 O O . SER A 1 598 ? -18.992 18.729 16.783 1.00 76.12 598 SER A O 1
ATOM 4625 N N . GLY A 1 599 ? -20.171 17.130 17.856 1.00 80.56 599 GLY A N 1
ATOM 4626 C CA . GLY A 1 599 ? -19.978 17.665 19.197 1.00 80.56 599 GLY A CA 1
ATOM 4627 C C . GLY A 1 599 ? -18.508 17.710 19.597 1.00 80.56 599 GLY A C 1
ATOM 4628 O O . GLY A 1 599 ? -18.081 18.715 20.138 1.00 80.56 599 GLY A O 1
ATOM 4629 N N . TRP A 1 600 ? -17.715 16.679 19.292 1.00 83.56 600 TRP A N 1
ATOM 4630 C CA . TRP A 1 600 ? -16.277 16.673 19.598 1.00 83.56 600 TRP A CA 1
ATOM 4631 C C . TRP A 1 600 ? -15.477 17.658 18.733 1.00 83.56 600 TRP A C 1
ATOM 4633 O O . TRP A 1 600 ? -14.535 18.289 19.216 1.00 83.56 600 TRP A O 1
ATOM 4643 N N . ILE A 1 601 ? -15.842 17.815 17.461 1.00 79.69 601 ILE A N 1
ATOM 4644 C CA . ILE A 1 601 ? -15.057 18.640 16.541 1.00 79.69 601 ILE A CA 1
ATOM 4645 C C . ILE A 1 601 ? -15.272 20.142 16.797 1.00 79.69 601 ILE A C 1
ATOM 4647 O O . ILE A 1 601 ? -14.296 20.896 16.781 1.00 79.69 601 ILE A O 1
ATOM 4651 N N . ASP A 1 602 ? -16.511 20.560 17.082 1.00 79.94 602 ASP A N 1
ATOM 4652 C CA . ASP A 1 602 ? -16.923 21.973 17.179 1.00 79.94 602 ASP A CA 1
ATOM 4653 C C . ASP A 1 602 ? -17.294 22.422 18.611 1.00 79.94 602 ASP A C 1
ATOM 4655 O O . ASP A 1 602 ? -18.067 23.357 18.808 1.00 79.9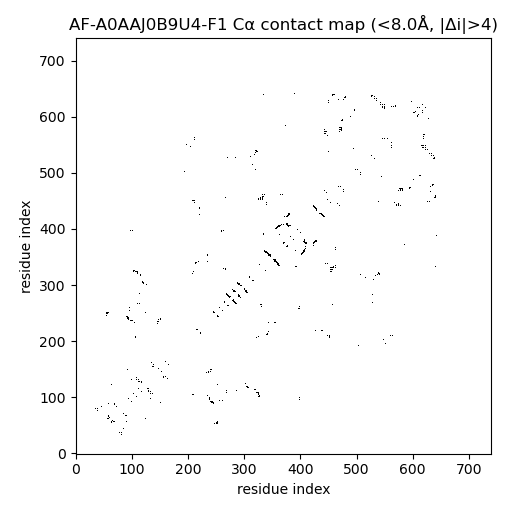4 602 ASP A O 1
ATOM 4659 N N . ASN A 1 603 ? -16.753 21.773 19.652 1.00 82.25 603 ASN A N 1
ATOM 4660 C CA . ASN A 1 603 ? -17.075 22.089 21.058 1.00 82.25 603 ASN A CA 1
ATOM 4661 C C . ASN A 1 603 ? -16.461 23.408 21.589 1.00 82.25 603 ASN A C 1
ATOM 4663 O O . ASN A 1 603 ? -15.928 23.453 22.704 1.00 82.25 603 ASN A O 1
ATOM 4667 N N . GLY A 1 604 ? -16.438 24.471 20.783 1.00 85.00 604 GLY A N 1
ATOM 4668 C CA . GLY A 1 604 ? -15.789 25.734 21.134 1.00 85.00 604 GLY A CA 1
ATOM 4669 C C . GLY A 1 604 ? -14.305 25.543 21.470 1.00 85.00 604 GLY A C 1
ATOM 4670 O O . GLY A 1 604 ? -13.563 24.940 20.697 1.00 85.00 604 GLY A O 1
ATOM 4671 N N . GLU A 1 605 ? -13.868 26.023 22.640 1.00 80.00 605 GLU A N 1
ATOM 4672 C CA . GLU A 1 605 ? -12.460 25.976 23.080 1.00 80.00 605 GLU A CA 1
ATOM 4673 C C . GLU A 1 605 ? -11.905 24.558 23.281 1.00 80.00 605 GLU A C 1
ATOM 4675 O O . GLU A 1 605 ? -10.692 24.349 23.216 1.00 80.00 605 GLU A O 1
ATOM 4680 N N . HIS A 1 606 ? -12.778 23.575 23.512 1.00 83.62 606 HIS A N 1
ATOM 4681 C CA . HIS A 1 606 ? -12.385 22.178 23.700 1.00 83.62 606 HIS A CA 1
ATOM 4682 C C . HIS A 1 606 ? -12.481 21.349 22.416 1.00 83.62 606 HIS A C 1
ATOM 4684 O O . HIS A 1 606 ? -12.044 20.195 22.409 1.00 83.62 606 HIS A O 1
ATOM 4690 N N . GLY A 1 607 ? -13.042 21.923 21.348 1.00 85.81 607 GLY A N 1
ATOM 4691 C CA . GLY A 1 607 ? -13.186 21.258 20.061 1.00 85.81 607 GLY A CA 1
ATOM 4692 C C . GLY A 1 607 ? -11.843 21.017 19.377 1.00 85.81 607 GLY A C 1
ATOM 4693 O O . GLY A 1 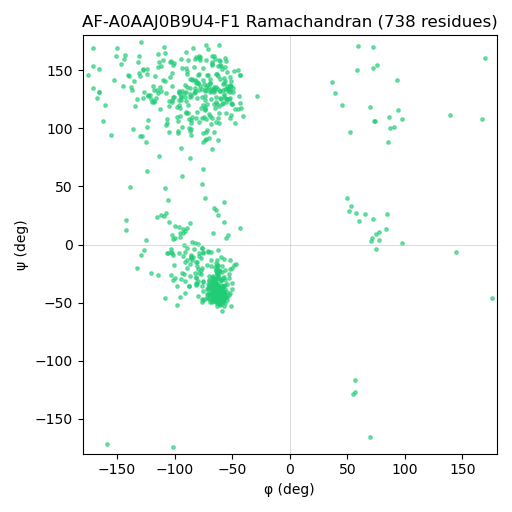607 ? -10.867 21.742 19.600 1.00 85.81 607 GLY A O 1
ATOM 4694 N N . LEU A 1 608 ? -11.798 20.015 18.497 1.00 85.75 608 LEU A N 1
ATOM 4695 C CA . LEU A 1 608 ? -10.599 19.692 17.719 1.00 85.75 608 LEU A CA 1
ATOM 4696 C C . LEU A 1 608 ? -10.033 20.925 16.995 1.00 85.75 608 LEU A C 1
ATOM 4698 O O . LEU A 1 608 ? -8.822 21.136 17.000 1.00 85.75 608 LEU A O 1
ATOM 4702 N N . ILE A 1 609 ? -10.895 21.766 16.414 1.00 84.88 609 ILE A N 1
ATOM 4703 C CA . ILE A 1 609 ? -10.466 22.964 15.675 1.00 84.88 609 ILE A CA 1
ATOM 4704 C C . ILE A 1 609 ? -9.690 23.926 16.585 1.00 84.88 609 ILE A C 1
ATOM 4706 O O . ILE A 1 609 ? -8.617 24.398 16.203 1.00 84.88 609 ILE A O 1
ATOM 4710 N N . ALA A 1 610 ? -10.192 24.188 17.795 1.00 87.44 610 ALA A N 1
ATOM 4711 C CA . ALA A 1 610 ? -9.533 25.064 18.761 1.00 87.44 610 ALA A CA 1
ATOM 4712 C C . ALA A 1 610 ? -8.220 24.462 19.286 1.00 87.44 610 ALA A C 1
ATOM 4714 O O . ALA A 1 610 ? -7.239 25.182 19.492 1.00 87.44 610 ALA A O 1
ATOM 4715 N N . LYS A 1 611 ? -8.156 23.137 19.456 1.00 89.06 611 LYS A N 1
ATOM 4716 C CA . LYS A 1 611 ? -6.926 22.437 19.857 1.00 89.06 611 LYS A CA 1
ATOM 4717 C C . LYS A 1 611 ? -5.851 22.456 18.777 1.00 89.06 611 LYS A C 1
ATOM 4719 O O . LYS A 1 611 ? -4.693 22.716 19.092 1.00 89.06 611 LYS A O 1
ATOM 4724 N N . VAL A 1 612 ? -6.228 22.231 17.517 1.00 85.56 612 VAL A N 1
ATOM 4725 C CA . VAL A 1 612 ? -5.316 22.337 16.368 1.00 85.56 612 VAL A CA 1
ATOM 4726 C C . VAL A 1 612 ? -4.798 23.769 16.246 1.00 85.56 612 VAL A C 1
ATOM 4728 O O . VAL A 1 612 ? -3.591 23.964 16.136 1.00 85.56 612 VAL A O 1
ATOM 4731 N N . TRP A 1 613 ? -5.681 24.765 16.378 1.00 84.88 613 TRP A N 1
ATOM 4732 C CA . TRP A 1 613 ? -5.299 26.181 16.381 1.00 84.88 613 TRP A CA 1
ATOM 4733 C C . TRP A 1 613 ? -4.350 26.535 17.533 1.00 84.88 613 TRP A C 1
ATOM 4735 O O . TRP A 1 613 ? -3.379 27.253 17.353 1.00 84.88 613 TRP A O 1
ATOM 4745 N N . SER A 1 614 ? -4.604 26.023 18.737 1.00 86.12 614 SER A N 1
ATOM 4746 C CA . SER A 1 614 ? -3.773 26.309 19.914 1.00 86.12 614 SER A CA 1
ATOM 4747 C C . SER A 1 614 ? -2.543 25.404 20.054 1.00 86.12 614 SER A C 1
ATOM 4749 O O . SER A 1 614 ? -1.814 25.540 21.038 1.00 86.12 614 SER A O 1
ATOM 4751 N N . ARG A 1 615 ? -2.305 24.486 19.102 1.00 85.62 615 ARG A N 1
ATOM 4752 C CA . ARG A 1 615 ? -1.257 23.445 19.144 1.00 85.62 615 ARG A CA 1
ATOM 4753 C C . ARG A 1 615 ? -1.290 22.583 20.409 1.00 85.62 615 ARG A C 1
ATOM 4755 O O . ARG A 1 615 ? -0.256 22.134 20.895 1.00 85.62 615 ARG A O 1
ATOM 4762 N N . LYS A 1 616 ? -2.484 22.349 20.946 1.00 91.50 616 LYS A N 1
ATOM 4763 C CA . LYS A 1 616 ? -2.729 21.500 22.124 1.00 91.50 616 LYS A CA 1
ATOM 4764 C C . LYS A 1 616 ? -3.355 20.168 21.728 1.00 91.50 616 LYS A C 1
ATOM 4766 O O . LYS A 1 616 ? -4.275 19.689 22.384 1.00 91.50 616 LYS A O 1
ATOM 4771 N N . VAL A 1 617 ? -2.900 19.620 20.605 1.00 91.00 617 VAL A N 1
ATOM 4772 C CA . VAL A 1 617 ? -3.331 18.307 20.119 1.00 91.00 617 VAL A CA 1
ATOM 4773 C C . VAL A 1 617 ? -2.630 17.240 20.957 1.00 91.00 617 VAL A C 1
ATOM 4775 O O . VAL A 1 617 ? -1.430 17.349 21.198 1.00 91.00 617 VAL A O 1
ATOM 4778 N N . THR A 1 618 ? -3.366 16.233 21.416 1.00 94.38 618 THR A N 1
ATOM 4779 C CA . THR A 1 618 ? -2.811 15.076 22.138 1.00 94.38 618 THR A CA 1
ATOM 4780 C C . THR A 1 618 ? -2.869 13.808 21.286 1.00 94.38 618 THR A C 1
ATOM 4782 O O . THR A 1 618 ? -3.533 13.772 20.242 1.00 94.38 618 THR A O 1
ATOM 4785 N N . ALA A 1 619 ? -2.215 12.740 21.743 1.00 94.50 619 ALA A N 1
ATOM 4786 C CA . ALA A 1 619 ? -2.332 11.423 21.125 1.00 94.50 619 ALA A CA 1
ATOM 4787 C C . ALA A 1 619 ? -3.791 10.918 21.091 1.00 94.50 619 ALA A C 1
ATOM 4789 O O . ALA A 1 619 ? -4.231 10.339 20.098 1.00 94.50 619 ALA A O 1
ATOM 4790 N N . GLU A 1 620 ? -4.576 11.217 22.131 1.00 95.00 620 GLU A N 1
ATOM 4791 C CA . GLU A 1 620 ? -6.002 10.872 22.202 1.00 95.00 620 GLU A CA 1
ATOM 4792 C C . GLU A 1 620 ? -6.838 11.628 21.154 1.00 95.00 620 GLU A C 1
ATOM 4794 O O . GLU A 1 620 ? -7.734 11.053 20.534 1.00 95.00 620 GLU A O 1
ATOM 4799 N N . ASP A 1 621 ? -6.536 12.907 20.907 1.00 93.12 621 ASP A N 1
ATOM 4800 C CA . ASP A 1 621 ? -7.205 13.677 19.852 1.00 93.12 621 ASP A CA 1
ATOM 4801 C C . ASP A 1 621 ? -6.891 13.108 18.459 1.00 93.12 621 ASP A C 1
ATOM 4803 O O . ASP A 1 621 ? -7.775 13.040 17.601 1.00 93.12 621 ASP A O 1
ATOM 4807 N N . CYS A 1 622 ? -5.656 12.642 18.244 1.00 93.69 622 CYS A N 1
ATOM 4808 C CA . CYS A 1 622 ? -5.265 11.941 17.019 1.00 93.69 622 CYS A CA 1
ATOM 4809 C C . CYS A 1 622 ? -5.995 10.601 16.870 1.00 93.69 622 CYS A C 1
ATOM 4811 O O . CYS A 1 622 ? -6.465 10.292 15.777 1.00 93.69 622 CYS A O 1
ATOM 4813 N N . ALA A 1 623 ? -6.153 9.835 17.954 1.00 94.50 623 ALA A N 1
ATOM 4814 C CA . ALA A 1 623 ? -6.917 8.589 17.941 1.00 94.50 623 ALA A CA 1
ATOM 4815 C C . ALA A 1 623 ? -8.391 8.837 17.571 1.00 94.50 623 ALA A C 1
ATOM 4817 O O . ALA A 1 623 ? -8.931 8.164 16.695 1.00 94.50 623 ALA A O 1
ATOM 4818 N N . LYS A 1 624 ? -9.032 9.866 18.142 1.00 91.81 624 LYS A N 1
ATOM 4819 C CA . LYS A 1 624 ? -10.405 10.264 17.775 1.00 91.81 624 LYS A CA 1
ATOM 4820 C C . LYS A 1 624 ? -10.516 10.694 16.312 1.00 91.81 624 LYS A C 1
ATOM 4822 O O . LYS A 1 624 ? -11.461 10.296 15.628 1.00 91.81 624 LYS A O 1
ATOM 4827 N N . ALA A 1 625 ? -9.535 11.443 15.804 1.00 91.38 625 ALA A N 1
ATOM 4828 C CA . ALA A 1 625 ? -9.467 11.773 14.382 1.00 91.38 625 ALA A CA 1
ATOM 4829 C C . ALA A 1 625 ? -9.331 10.506 13.524 1.00 91.38 625 ALA A C 1
ATOM 4831 O O . ALA A 1 625 ? -10.075 10.350 12.561 1.00 91.38 625 ALA A O 1
ATOM 4832 N N . ALA A 1 626 ? -8.465 9.564 13.900 1.00 93.88 626 ALA A N 1
ATOM 4833 C CA . ALA A 1 626 ? -8.303 8.291 13.200 1.00 93.88 626 ALA A CA 1
ATOM 4834 C C . ALA A 1 626 ? -9.613 7.479 13.156 1.00 93.88 626 ALA A C 1
ATOM 4836 O O . ALA A 1 626 ? -9.941 6.905 12.120 1.00 93.88 626 ALA A O 1
ATOM 4837 N N . ILE A 1 627 ? -10.422 7.504 14.219 1.00 92.81 627 ILE A N 1
ATOM 4838 C CA . ILE A 1 627 ? -11.758 6.884 14.239 1.00 92.81 627 ILE A CA 1
ATOM 4839 C C . ILE A 1 627 ? -12.717 7.566 13.250 1.00 92.81 627 ILE A C 1
ATOM 4841 O O . ILE A 1 627 ? -13.432 6.878 12.517 1.00 92.81 627 ILE A O 1
ATOM 4845 N N . CYS A 1 628 ? -12.714 8.904 13.182 1.00 90.12 628 CYS A N 1
ATOM 4846 C CA . CYS A 1 628 ? -13.488 9.646 12.176 1.00 90.12 628 CYS A CA 1
ATOM 4847 C C . CYS A 1 628 ? -13.076 9.236 10.758 1.00 90.12 628 CYS A C 1
ATOM 4849 O O . CYS A 1 628 ? -13.919 9.041 9.885 1.00 90.12 628 CYS A O 1
ATOM 4851 N N . ILE A 1 629 ? -11.768 9.086 10.539 1.00 92.00 629 ILE A N 1
ATOM 4852 C CA . ILE A 1 629 ? -11.194 8.689 9.255 1.00 92.00 629 ILE A CA 1
ATOM 4853 C C . ILE A 1 629 ? -11.595 7.257 8.899 1.00 92.00 629 ILE A C 1
ATOM 4855 O O . ILE A 1 629 ? -11.935 7.008 7.746 1.00 92.00 629 ILE A O 1
ATOM 4859 N N . LEU A 1 630 ? -11.628 6.331 9.863 1.00 94.50 630 LEU A N 1
ATOM 4860 C CA . LEU A 1 630 ? -12.125 4.969 9.641 1.00 94.50 630 LEU A CA 1
ATOM 4861 C C . LEU A 1 630 ? -13.595 4.959 9.239 1.00 94.50 630 LEU A C 1
ATOM 4863 O O . LEU A 1 630 ? -13.955 4.282 8.278 1.00 94.50 630 LEU A O 1
ATOM 4867 N N . ALA A 1 631 ? -14.431 5.736 9.926 1.00 92.44 631 ALA A N 1
ATOM 4868 C CA . ALA A 1 631 ? -15.832 5.886 9.555 1.00 92.44 631 ALA A CA 1
ATOM 4869 C C . ALA A 1 631 ? -15.971 6.462 8.135 1.00 92.44 631 ALA A C 1
ATOM 4871 O O . ALA A 1 631 ? -16.676 5.892 7.303 1.00 92.44 631 ALA A O 1
ATOM 4872 N N . ALA A 1 632 ? -15.221 7.520 7.812 1.00 91.50 632 ALA A N 1
ATOM 4873 C CA . ALA A 1 632 ? -15.200 8.088 6.467 1.00 91.50 632 ALA A CA 1
ATOM 4874 C C . ALA A 1 632 ? -14.760 7.063 5.411 1.00 91.50 632 ALA A C 1
ATOM 4876 O O . ALA A 1 632 ? -15.415 6.899 4.382 1.00 91.50 632 ALA A O 1
ATOM 4877 N N . TRP A 1 633 ? -13.691 6.318 5.690 1.00 94.19 633 TRP A N 1
ATOM 4878 C CA . TRP A 1 633 ? -13.194 5.252 4.830 1.00 94.19 633 TRP A CA 1
ATOM 4879 C C . TRP A 1 633 ? -14.257 4.182 4.579 1.00 94.19 633 TRP A C 1
ATOM 4881 O O . TRP A 1 633 ? -14.472 3.819 3.425 1.00 94.19 633 TRP A O 1
ATOM 4891 N N . THR A 1 634 ? -14.994 3.741 5.605 1.00 94.00 634 THR A N 1
ATOM 4892 C CA . THR A 1 634 ? -16.060 2.743 5.414 1.00 94.00 634 THR A CA 1
ATOM 4893 C C . THR A 1 634 ? -17.192 3.209 4.499 1.00 94.00 634 THR A C 1
ATOM 4895 O O . THR A 1 634 ? -17.864 2.368 3.914 1.00 94.00 634 THR A O 1
ATOM 4898 N N . CYS A 1 635 ? -17.402 4.513 4.328 1.00 91.44 635 CYS A N 1
ATOM 4899 C CA . CYS A 1 635 ? -18.410 5.033 3.401 1.00 91.44 635 CYS A CA 1
ATOM 4900 C C . CYS A 1 635 ? -17.850 5.318 2.003 1.00 91.44 635 CYS A C 1
ATOM 4902 O O . CYS A 1 635 ? -18.604 5.291 1.038 1.00 91.44 635 CYS A O 1
ATOM 4904 N N . LEU A 1 636 ? -16.546 5.585 1.889 1.00 90.31 636 LEU A N 1
ATOM 4905 C CA . LEU A 1 636 ? -15.883 5.949 0.632 1.00 90.31 636 LEU A CA 1
ATOM 4906 C C . LEU A 1 636 ? -15.267 4.752 -0.104 1.00 90.31 636 LEU A C 1
ATOM 4908 O O . LEU A 1 636 ? -15.042 4.820 -1.312 1.00 90.31 636 LEU A O 1
ATOM 4912 N N . VAL A 1 637 ? -14.930 3.676 0.610 1.00 92.31 637 VAL A N 1
ATOM 4913 C CA . VAL A 1 637 ? -14.233 2.522 0.037 1.00 92.31 637 VAL A CA 1
ATOM 4914 C C . VAL A 1 637 ? -15.125 1.769 -0.950 1.00 92.31 637 VAL A C 1
ATOM 4916 O O . VAL A 1 637 ? -16.274 1.425 -0.656 1.00 92.31 637 VAL A O 1
ATOM 4919 N N . LYS A 1 638 ? -14.580 1.463 -2.131 1.00 91.88 638 LYS A N 1
ATOM 4920 C CA . LYS A 1 638 ? -15.292 0.699 -3.152 1.00 91.88 638 LYS A CA 1
ATOM 4921 C C . LYS A 1 638 ? -15.270 -0.789 -2.808 1.00 91.88 638 LYS A C 1
ATOM 4923 O O . LYS A 1 638 ? -14.224 -1.364 -2.501 1.00 91.88 638 LYS A O 1
ATOM 4928 N N . ILE A 1 639 ? -16.439 -1.414 -2.908 1.00 92.25 639 ILE A N 1
ATOM 4929 C CA . ILE A 1 639 ? -16.599 -2.845 -2.669 1.00 92.25 639 ILE A CA 1
ATOM 4930 C C . ILE A 1 639 ? -16.170 -3.643 -3.899 1.00 92.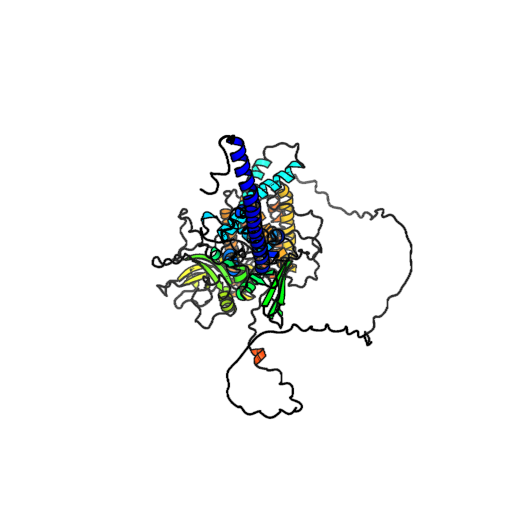25 639 ILE A C 1
ATOM 4932 O O . ILE A 1 639 ? -16.661 -3.424 -5.008 1.00 92.25 639 ILE A O 1
ATOM 4936 N N . VAL A 1 640 ? -15.259 -4.586 -3.686 1.00 90.31 640 VAL A N 1
ATOM 4937 C CA . VAL A 1 640 ? -14.836 -5.583 -4.665 1.00 90.31 640 VAL A CA 1
ATOM 4938 C C . VAL A 1 640 ? -15.725 -6.810 -4.521 1.00 90.31 640 VAL A C 1
ATOM 4940 O O . VAL A 1 640 ? -15.799 -7.419 -3.455 1.00 90.31 640 VAL A O 1
ATOM 4943 N N . ASN A 1 641 ? -16.371 -7.184 -5.623 1.00 86.50 641 ASN A N 1
ATOM 4944 C CA . ASN A 1 641 ? -17.170 -8.397 -5.720 1.00 86.50 641 ASN A CA 1
ATOM 4945 C C . ASN A 1 641 ? -16.415 -9.428 -6.561 1.00 86.50 641 ASN A C 1
ATOM 4947 O O . ASN A 1 641 ? -16.363 -9.327 -7.788 1.00 86.50 641 ASN A O 1
ATOM 4951 N N . TRP A 1 642 ? -15.836 -10.429 -5.902 1.00 82.56 642 TRP A N 1
ATOM 4952 C CA . TRP A 1 642 ? -15.138 -11.521 -6.574 1.00 82.56 642 TRP A CA 1
ATOM 4953 C C . TRP A 1 642 ? -16.148 -12.487 -7.196 1.00 82.56 642 TRP A C 1
ATOM 4955 O O . TRP A 1 642 ? -16.682 -13.386 -6.545 1.00 82.56 642 TRP A O 1
ATOM 4965 N N . THR A 1 643 ? -16.429 -12.298 -8.483 1.00 72.50 643 THR A N 1
ATOM 4966 C CA . THR A 1 643 ? -17.256 -13.229 -9.256 1.00 72.50 643 THR A CA 1
ATOM 4967 C C . THR A 1 643 ? -16.358 -14.231 -9.972 1.00 72.50 643 THR A C 1
ATOM 4969 O O . THR A 1 643 ? -15.419 -13.873 -10.680 1.00 72.50 643 THR A O 1
ATOM 4972 N N . VAL A 1 644 ? -16.631 -15.523 -9.788 1.00 62.62 644 VAL A N 1
ATOM 4973 C CA . VAL A 1 644 ? -16.061 -16.539 -10.674 1.00 62.62 644 VAL A CA 1
ATOM 4974 C C . VAL A 1 644 ? -16.891 -16.467 -11.940 1.00 62.62 644 VAL A C 1
ATOM 4976 O O . VAL A 1 644 ? -18.091 -16.736 -11.891 1.00 62.62 644 VAL A O 1
ATOM 4979 N N . ARG A 1 645 ? -16.272 -16.116 -13.071 1.00 56.91 645 ARG A N 1
ATOM 4980 C CA . ARG A 1 645 ? -16.882 -16.348 -14.383 1.00 56.91 645 ARG A CA 1
ATOM 4981 C C . ARG A 1 645 ? -16.914 -17.865 -14.571 1.00 56.91 645 ARG A C 1
ATOM 4983 O O . ARG A 1 645 ? -15.976 -18.462 -15.088 1.00 56.91 645 ARG A O 1
ATOM 4990 N N . GLY A 1 646 ? -17.930 -18.499 -13.991 1.00 45.53 646 GLY A N 1
ATOM 4991 C CA . GLY A 1 646 ? -18.146 -19.926 -14.112 1.00 45.53 646 GLY A CA 1
ATOM 4992 C C . GLY A 1 646 ? -18.354 -20.270 -15.579 1.00 45.53 646 GLY A C 1
ATOM 4993 O O . GLY A 1 646 ? -18.857 -19.459 -16.359 1.00 45.53 646 GLY A O 1
ATOM 4994 N N . ASN A 1 647 ? -18.040 -21.507 -15.937 1.00 44.75 647 ASN A N 1
ATOM 4995 C CA . ASN A 1 647 ? -18.437 -22.147 -17.191 1.00 44.75 647 ASN A CA 1
ATOM 4996 C C . ASN A 1 647 ? -19.975 -22.189 -17.409 1.00 44.75 647 ASN A C 1
ATOM 4998 O O . ASN A 1 647 ? -20.469 -22.961 -18.221 1.00 44.75 647 ASN A O 1
ATOM 5002 N N . GLU A 1 648 ? -20.770 -21.364 -16.726 1.00 44.59 648 GLU A N 1
ATOM 5003 C CA . GLU A 1 648 ? -22.195 -21.179 -17.007 1.00 44.59 648 GLU A CA 1
ATOM 5004 C C . GLU A 1 648 ? -22.412 -20.626 -18.425 1.00 44.59 648 GLU A C 1
ATOM 5006 O O . GLU A 1 648 ? -23.376 -21.002 -19.085 1.00 44.59 648 GLU A O 1
ATOM 5011 N N . ALA A 1 649 ? -21.453 -19.861 -18.968 1.00 44.56 649 ALA A N 1
ATOM 5012 C CA . ALA A 1 649 ? -21.453 -19.478 -20.384 1.00 44.56 649 ALA A CA 1
ATOM 5013 C C . ALA A 1 649 ? -21.198 -20.658 -21.352 1.00 44.56 649 ALA A C 1
ATOM 5015 O O . ALA A 1 649 ? -21.435 -20.525 -22.547 1.00 44.56 649 ALA A O 1
ATOM 5016 N N . THR A 1 650 ? -20.741 -21.819 -20.865 1.00 46.00 650 THR A N 1
ATOM 5017 C CA . THR A 1 650 ? -20.612 -23.058 -21.656 1.00 46.00 650 THR A CA 1
ATOM 5018 C C . THR A 1 650 ? -21.711 -24.086 -21.375 1.00 46.00 650 THR A C 1
ATOM 5020 O O . THR A 1 650 ? -21.772 -25.090 -22.081 1.00 46.00 650 THR A O 1
ATOM 5023 N N . GLN A 1 651 ? -22.625 -23.847 -20.424 1.00 44.81 651 GLN A N 1
ATOM 5024 C CA . GLN A 1 651 ? -23.786 -24.730 -20.214 1.00 44.81 651 GLN A CA 1
ATOM 5025 C C . GLN A 1 651 ? -24.980 -24.418 -21.124 1.00 44.81 651 GLN A C 1
ATOM 5027 O O . GLN A 1 651 ? -25.856 -25.263 -21.274 1.00 44.81 651 GLN A O 1
ATOM 5032 N N . ASN A 1 652 ? -24.978 -23.270 -21.799 1.00 44.59 652 ASN A N 1
ATOM 5033 C CA . ASN A 1 652 ? -25.859 -23.005 -22.931 1.00 44.59 652 ASN A CA 1
ATOM 5034 C C . ASN A 1 652 ? -24.986 -22.603 -24.123 1.00 44.59 652 ASN A C 1
ATOM 5036 O O . ASN A 1 652 ? -24.725 -21.410 -24.292 1.00 44.59 652 ASN A O 1
ATOM 5040 N N . PRO A 1 653 ? -24.492 -23.555 -24.941 1.00 47.19 653 PRO A N 1
ATOM 5041 C CA . PRO A 1 653 ? -23.975 -23.177 -26.247 1.00 47.19 653 PRO A CA 1
ATOM 5042 C C . PRO A 1 653 ? -25.055 -22.335 -26.945 1.00 47.19 653 PRO A C 1
ATOM 5044 O O . PRO A 1 653 ? -26.238 -22.688 -26.849 1.00 47.19 653 PRO A O 1
ATOM 5047 N N . PRO A 1 654 ? -24.703 -21.219 -27.613 1.00 46.88 654 PRO A N 1
ATOM 5048 C CA . PRO A 1 654 ? -25.664 -20.529 -28.462 1.00 46.88 654 PRO A CA 1
ATOM 5049 C C . PRO A 1 654 ? -26.315 -21.582 -29.370 1.00 46.88 654 PRO A C 1
ATOM 5051 O O . PRO A 1 654 ? -25.591 -22.462 -29.855 1.00 46.88 654 PRO A O 1
ATOM 5054 N N . PRO A 1 655 ? -27.653 -21.569 -29.546 1.00 43.66 655 PRO A N 1
ATOM 5055 C CA . PRO A 1 655 ? -28.321 -22.536 -30.404 1.00 43.66 655 PRO A CA 1
ATOM 5056 C C . PRO A 1 655 ? -27.574 -22.534 -31.727 1.00 43.66 655 PRO A C 1
ATOM 5058 O O . PRO A 1 655 ? -27.390 -21.469 -32.322 1.00 43.66 655 PRO A O 1
ATOM 5061 N N . ALA A 1 656 ? -27.055 -23.708 -32.104 1.00 40.06 656 ALA A N 1
ATOM 5062 C CA . ALA A 1 656 ? -26.276 -23.865 -33.318 1.00 40.06 656 ALA A CA 1
ATOM 5063 C C . ALA A 1 656 ? -27.007 -23.111 -34.437 1.00 40.06 656 ALA A C 1
ATOM 5065 O O . ALA A 1 656 ? -28.222 -23.311 -34.574 1.00 40.06 656 ALA A O 1
ATOM 5066 N N . PRO A 1 657 ? -26.334 -22.207 -35.175 1.00 44.44 657 PRO A N 1
ATOM 5067 C CA . PRO A 1 657 ? -26.972 -21.526 -36.286 1.00 44.44 657 PRO A CA 1
ATOM 5068 C C . PRO A 1 657 ? -27.593 -22.611 -37.156 1.00 44.44 657 PRO A C 1
ATOM 5070 O O . PRO A 1 657 ? -26.910 -23.563 -37.534 1.00 44.44 657 PRO A O 1
ATOM 5073 N N . ALA A 1 658 ? -28.910 -22.526 -37.352 1.00 40.62 658 ALA A N 1
ATOM 5074 C CA . ALA A 1 658 ? -29.652 -23.506 -38.119 1.00 40.62 658 ALA A CA 1
ATOM 5075 C C . ALA A 1 658 ? -28.951 -23.658 -39.473 1.00 40.62 658 ALA A C 1
ATOM 5077 O O . ALA A 1 658 ? -28.947 -22.730 -40.280 1.00 40.62 658 ALA A O 1
ATOM 5078 N N . LEU A 1 659 ? -28.303 -24.809 -39.664 1.00 37.06 659 LEU A N 1
ATOM 5079 C CA . LEU A 1 659 ? -27.646 -25.214 -40.898 1.00 37.06 659 LEU A CA 1
ATOM 5080 C C . LEU A 1 659 ? -28.724 -25.314 -41.979 1.00 37.06 659 LEU A C 1
ATOM 5082 O O . LEU A 1 659 ? -29.389 -26.335 -42.142 1.00 37.06 659 LEU A O 1
ATOM 5086 N N . GLY A 1 660 ? -28.942 -24.199 -42.666 1.00 39.34 660 GLY A N 1
ATOM 5087 C CA . GLY A 1 660 ? -29.718 -24.116 -43.884 1.00 39.34 660 GLY A CA 1
ATOM 5088 C C . GLY A 1 660 ? -28.812 -24.373 -45.079 1.00 39.34 660 GLY A C 1
ATOM 5089 O O . GLY A 1 660 ? -27.896 -23.601 -45.323 1.00 39.34 660 GLY A O 1
ATOM 5090 N N . ALA A 1 661 ? -29.161 -25.425 -45.817 1.00 38.91 661 ALA A N 1
ATOM 5091 C CA . ALA A 1 661 ? -28.775 -25.742 -47.189 1.00 38.91 661 ALA A CA 1
ATOM 5092 C C . ALA A 1 661 ? -27.310 -26.141 -47.454 1.00 38.91 661 ALA A C 1
ATOM 5094 O O . ALA A 1 661 ? -26.359 -25.392 -47.276 1.00 38.91 661 ALA A O 1
ATOM 5095 N N . ALA A 1 662 ? -27.203 -27.378 -47.935 1.00 43.50 662 ALA A N 1
ATOM 5096 C CA . ALA A 1 662 ? -26.023 -28.047 -48.439 1.00 43.50 662 ALA A CA 1
ATOM 5097 C C . ALA A 1 662 ? -25.354 -27.296 -49.598 1.00 43.50 662 ALA A C 1
ATOM 5099 O O . ALA A 1 662 ? -26.030 -26.871 -50.534 1.00 43.50 662 ALA A O 1
ATOM 5100 N N . GLU A 1 663 ? -24.024 -27.264 -49.575 1.00 38.09 663 GLU A N 1
ATOM 5101 C CA . GLU A 1 663 ? -23.195 -27.069 -50.760 1.00 38.09 663 GLU A CA 1
ATOM 5102 C C . GLU A 1 663 ? -22.238 -28.267 -50.854 1.00 38.09 663 GLU A C 1
ATOM 5104 O O . GLU A 1 663 ? -21.641 -28.693 -49.861 1.00 38.09 663 GLU A O 1
ATOM 5109 N N . GLU A 1 664 ? -22.227 -28.891 -52.030 1.00 37.12 664 GLU A N 1
ATOM 5110 C CA . GLU A 1 664 ? -21.579 -30.162 -52.353 1.00 37.12 664 GLU A CA 1
ATOM 5111 C C . GLU A 1 664 ? -20.069 -30.160 -52.080 1.00 37.12 664 GLU A C 1
ATOM 5113 O O . GLU A 1 664 ? -19.330 -29.281 -52.517 1.00 37.12 664 GLU A O 1
ATOM 5118 N N . ALA A 1 665 ? -19.595 -31.217 -51.421 1.00 39.12 665 ALA A N 1
ATOM 5119 C CA . ALA A 1 665 ? -18.177 -31.534 -51.318 1.00 39.12 665 ALA A CA 1
ATOM 5120 C C . ALA A 1 665 ? -17.670 -32.189 -52.621 1.00 39.12 665 ALA A C 1
ATOM 5122 O O . ALA A 1 665 ? -18.321 -33.114 -53.117 1.00 39.12 665 ALA A O 1
ATOM 5123 N N . PRO A 1 666 ? -16.494 -31.809 -53.155 1.00 44.16 666 PRO A N 1
ATOM 5124 C CA . PRO A 1 666 ? -15.847 -32.571 -54.213 1.00 44.16 666 PRO A CA 1
ATOM 5125 C C . PRO A 1 666 ? -15.106 -33.799 -53.654 1.00 44.16 666 PRO A C 1
ATOM 5127 O O . PRO A 1 666 ? -14.574 -33.799 -52.544 1.00 44.16 666 PRO A O 1
ATOM 5130 N N . ALA A 1 667 ? -15.113 -34.858 -54.464 1.00 43.25 667 ALA A N 1
ATOM 5131 C CA . ALA A 1 667 ? -14.603 -36.202 -54.197 1.00 43.25 667 ALA A CA 1
ATOM 5132 C C . ALA A 1 667 ? -13.080 -36.277 -53.911 1.00 43.25 667 ALA A C 1
ATOM 5134 O O . ALA A 1 667 ? -12.327 -35.392 -54.322 1.00 43.25 667 ALA A O 1
ATOM 5135 N N . PRO A 1 668 ? -12.604 -37.355 -53.251 1.00 46.06 668 PRO A N 1
ATOM 5136 C CA . PRO A 1 668 ? -11.207 -37.507 -52.852 1.00 46.06 668 PRO A CA 1
ATOM 5137 C C . PRO A 1 668 ? -10.305 -37.965 -54.010 1.00 46.06 668 PRO A C 1
ATOM 5139 O O . PRO A 1 668 ? -10.660 -38.858 -54.780 1.00 46.06 668 PRO A O 1
ATOM 5142 N N . ILE A 1 669 ? -9.108 -37.382 -54.085 1.00 45.53 669 ILE A N 1
ATOM 5143 C CA . ILE A 1 669 ? -8.004 -37.812 -54.959 1.00 45.53 669 ILE A CA 1
ATOM 5144 C C . ILE A 1 669 ? -7.199 -38.905 -54.219 1.00 45.53 669 ILE A C 1
ATOM 5146 O O . ILE A 1 669 ? -6.931 -38.732 -53.027 1.00 45.53 669 ILE A O 1
ATOM 5150 N N . PRO A 1 670 ? -6.833 -40.029 -54.870 1.00 52.84 670 PRO A N 1
ATOM 5151 C CA . PRO A 1 670 ? -6.079 -41.118 -54.245 1.00 52.84 670 PRO A CA 1
ATOM 5152 C C . PRO A 1 670 ? -4.571 -40.807 -54.134 1.00 52.84 670 PRO A C 1
ATOM 5154 O O . PRO A 1 670 ? -4.085 -39.904 -54.819 1.00 52.84 670 PRO A O 1
ATOM 5157 N N . PRO A 1 671 ? -3.829 -41.539 -53.280 1.00 53.59 671 PRO A N 1
ATOM 5158 C CA . PRO A 1 671 ? -2.405 -41.318 -53.068 1.00 53.59 671 PRO A CA 1
ATOM 5159 C C . PRO A 1 671 ? -1.587 -42.063 -54.127 1.00 53.59 671 PRO A C 1
ATOM 5161 O O . PRO A 1 671 ? -1.926 -43.193 -54.469 1.00 53.59 671 PRO A O 1
ATOM 5164 N N . ASP A 1 672 ? -0.501 -41.453 -54.594 1.00 40.16 672 ASP A N 1
ATOM 5165 C CA . ASP A 1 672 ? 0.573 -42.176 -55.271 1.00 40.16 672 ASP A CA 1
ATOM 5166 C C . ASP A 1 672 ? 1.939 -41.620 -54.855 1.00 40.16 672 ASP A C 1
ATOM 5168 O O . ASP A 1 672 ? 2.098 -40.440 -54.526 1.00 40.16 672 ASP A O 1
ATOM 5172 N N . ASP A 1 673 ? 2.878 -42.556 -54.806 1.00 41.84 673 ASP A N 1
ATOM 5173 C CA . ASP A 1 673 ? 4.154 -42.543 -54.109 1.00 41.84 673 ASP A CA 1
ATOM 5174 C C . ASP A 1 673 ? 5.289 -41.756 -54.801 1.00 41.84 673 ASP A C 1
ATOM 5176 O O . ASP A 1 673 ? 5.295 -41.544 -56.008 1.00 41.84 673 ASP A O 1
ATOM 5180 N N . ALA A 1 674 ? 6.284 -41.416 -53.968 1.00 40.38 674 ALA A N 1
ATOM 5181 C CA . ALA A 1 674 ? 7.735 -41.365 -54.206 1.00 40.38 674 ALA A CA 1
ATOM 5182 C C . ALA A 1 674 ? 8.312 -40.709 -55.485 1.00 40.38 674 ALA A C 1
ATOM 5184 O O . ALA A 1 674 ? 8.203 -41.247 -56.576 1.00 40.38 674 ALA A O 1
ATOM 5185 N N . GLU A 1 675 ? 9.135 -39.666 -55.300 1.00 34.69 675 GLU A N 1
ATOM 5186 C CA . GLU A 1 675 ? 10.581 -39.686 -55.613 1.00 34.69 675 GLU A CA 1
ATOM 5187 C C . GLU A 1 675 ? 11.273 -38.373 -55.183 1.00 34.69 675 GLU A C 1
ATOM 5189 O O . GLU A 1 675 ? 10.693 -37.289 -55.188 1.00 34.69 675 GLU A O 1
ATOM 5194 N N . GLU A 1 676 ? 12.528 -38.504 -54.756 1.00 40.72 676 GLU A N 1
ATOM 5195 C CA . GLU A 1 676 ? 13.440 -37.456 -54.272 1.00 40.72 676 GLU A CA 1
ATOM 5196 C C . GLU A 1 676 ? 14.448 -37.072 -55.408 1.00 40.72 676 GLU A C 1
ATOM 5198 O O . GLU A 1 676 ? 14.324 -37.567 -56.525 1.00 40.72 676 GLU A O 1
ATOM 5203 N N . PRO A 1 677 ? 15.473 -36.219 -55.203 1.00 59.25 677 PRO A N 1
ATOM 5204 C CA . PRO A 1 677 ? 15.489 -34.786 -55.505 1.00 59.25 677 PRO A CA 1
ATOM 5205 C C . PRO A 1 677 ? 16.496 -34.374 -56.607 1.00 59.25 677 PRO A C 1
ATOM 5207 O O . PRO A 1 677 ? 17.491 -35.056 -56.841 1.00 59.25 677 PRO A O 1
ATOM 5210 N N . ALA A 1 678 ? 16.353 -33.168 -57.180 1.00 35.97 678 ALA A N 1
ATOM 5211 C CA . ALA A 1 678 ? 17.493 -32.413 -57.728 1.00 35.97 678 ALA A CA 1
ATOM 5212 C C . ALA A 1 678 ? 17.179 -30.931 -58.020 1.00 35.97 678 ALA A C 1
ATOM 5214 O O . ALA A 1 678 ? 16.271 -30.620 -58.779 1.00 35.97 678 ALA A O 1
ATOM 5215 N N . GLY A 1 679 ? 18.059 -30.043 -57.541 1.00 32.47 679 GLY A N 1
ATOM 5216 C CA . GLY A 1 679 ? 18.708 -29.065 -58.425 1.00 32.47 679 GLY A CA 1
ATOM 5217 C C . GLY A 1 679 ? 18.157 -27.633 -58.533 1.00 32.47 679 GLY A C 1
ATOM 5218 O O . GLY A 1 679 ? 17.242 -27.366 -59.292 1.00 32.47 679 GLY A O 1
ATOM 5219 N N . LEU A 1 680 ? 18.933 -26.709 -57.947 1.00 34.50 680 LEU A N 1
ATOM 5220 C CA . LEU A 1 680 ? 19.398 -25.436 -58.539 1.00 34.50 680 LEU A CA 1
ATOM 5221 C C . LEU A 1 680 ? 18.436 -24.234 -58.720 1.00 34.50 680 LEU A C 1
ATOM 5223 O O . LEU A 1 680 ? 17.767 -24.091 -59.731 1.00 34.50 680 LEU A O 1
ATOM 5227 N N . ALA A 1 681 ? 18.670 -23.254 -57.831 1.00 36.31 681 ALA A N 1
ATOM 5228 C CA . ALA A 1 681 ? 19.069 -21.863 -58.128 1.00 36.31 681 ALA A CA 1
ATOM 5229 C C . ALA A 1 681 ? 18.033 -20.835 -58.667 1.00 36.31 681 ALA A C 1
ATOM 5231 O O . ALA A 1 681 ? 16.996 -21.192 -59.208 1.00 36.31 681 ALA A O 1
ATOM 5232 N N . PRO A 1 682 ? 18.290 -19.525 -58.427 1.00 44.97 682 PRO A N 1
ATOM 5233 C CA . PRO A 1 682 ? 17.267 -18.543 -58.070 1.00 44.97 682 PRO A CA 1
ATOM 5234 C C . PRO A 1 682 ? 16.890 -17.612 -59.227 1.00 44.97 682 PRO A C 1
ATOM 5236 O O . PRO A 1 682 ? 17.702 -17.339 -60.111 1.00 44.97 682 PRO A O 1
ATOM 5239 N N . GLY A 1 683 ? 15.694 -17.028 -59.169 1.00 32.72 683 GLY A N 1
ATOM 5240 C CA . GLY A 1 683 ? 15.299 -16.020 -60.142 1.00 32.72 683 GLY A CA 1
ATOM 5241 C C . GLY A 1 683 ? 14.067 -15.221 -59.746 1.00 32.72 683 GLY A C 1
ATOM 5242 O O . GLY A 1 683 ? 13.036 -15.790 -59.421 1.00 32.72 683 GLY A O 1
ATOM 5243 N N . ALA A 1 684 ? 14.234 -13.907 -59.880 1.00 34.97 684 ALA A N 1
ATOM 5244 C CA . ALA A 1 684 ? 13.225 -12.898 -60.179 1.00 34.97 684 ALA A CA 1
ATOM 5245 C C . ALA A 1 684 ? 12.220 -12.513 -59.081 1.00 34.97 684 ALA A C 1
ATOM 5247 O O . ALA A 1 684 ? 11.241 -13.188 -58.789 1.00 34.97 684 ALA A O 1
ATOM 5248 N N . ALA A 1 685 ? 12.480 -11.317 -58.553 1.00 38.56 685 ALA A N 1
ATOM 5249 C CA . ALA A 1 685 ? 11.475 -10.402 -58.055 1.00 38.56 685 ALA A CA 1
ATOM 5250 C C . ALA A 1 685 ? 10.423 -10.124 -59.138 1.00 38.56 685 ALA A C 1
ATOM 5252 O O . ALA A 1 685 ? 10.788 -9.843 -60.280 1.00 38.56 685 ALA A O 1
ATOM 5253 N N . GLU A 1 686 ? 9.150 -10.125 -58.755 1.00 36.41 686 GLU A N 1
ATOM 5254 C CA . GLU A 1 686 ? 8.083 -9.542 -59.559 1.00 36.41 686 GLU A CA 1
ATOM 5255 C C . GLU A 1 686 ? 7.130 -8.762 -58.649 1.00 36.41 686 GLU A C 1
ATOM 5257 O O . GLU A 1 686 ? 6.832 -9.153 -57.518 1.00 36.41 686 GLU A O 1
ATOM 5262 N N . GLU A 1 687 ? 6.784 -7.580 -59.141 1.00 34.59 687 GLU A N 1
ATOM 5263 C CA . GLU A 1 687 ? 6.096 -6.480 -58.484 1.00 34.59 687 GLU A CA 1
ATOM 5264 C C . GLU A 1 687 ? 4.666 -6.840 -58.063 1.00 34.59 687 GLU A C 1
ATOM 5266 O O . GLU A 1 687 ? 3.876 -7.366 -58.843 1.00 34.59 687 GLU A O 1
ATOM 5271 N N . ALA A 1 688 ? 4.295 -6.459 -56.840 1.00 39.81 688 ALA A N 1
ATOM 5272 C CA . ALA A 1 688 ? 2.902 -6.400 -56.417 1.00 39.81 688 ALA A CA 1
ATOM 5273 C C . ALA A 1 688 ? 2.298 -5.040 -56.822 1.00 39.81 688 ALA A C 1
ATOM 5275 O O . ALA A 1 688 ? 2.866 -4.004 -56.457 1.00 39.81 688 ALA A O 1
ATOM 5276 N N . PRO A 1 689 ? 1.153 -4.989 -57.526 1.00 51.12 689 PRO A N 1
ATOM 5277 C CA . PRO A 1 689 ? 0.480 -3.730 -57.808 1.00 51.12 689 PRO A CA 1
ATOM 5278 C C . PRO A 1 689 ? -0.363 -3.266 -56.612 1.00 51.12 689 PRO A C 1
ATOM 5280 O O . PRO A 1 689 ? -1.057 -4.045 -55.957 1.00 51.12 689 PRO A O 1
ATOM 5283 N N . ALA A 1 690 ? -0.302 -1.961 -56.348 1.00 42.44 690 ALA A N 1
ATOM 5284 C CA . ALA A 1 690 ? -1.103 -1.259 -55.353 1.00 42.44 690 ALA A CA 1
ATOM 5285 C C . ALA A 1 690 ? -2.613 -1.300 -55.684 1.00 42.44 690 ALA A C 1
ATOM 5287 O O . ALA A 1 690 ? -2.980 -1.228 -56.861 1.00 42.44 690 ALA A O 1
ATOM 5288 N N . PRO A 1 691 ? -3.507 -1.345 -54.679 1.00 48.22 691 PRO A N 1
ATOM 5289 C CA . PRO A 1 691 ? -4.944 -1.277 -54.911 1.00 48.22 691 PRO A CA 1
ATOM 5290 C C . PRO A 1 691 ? -5.427 0.164 -55.146 1.00 48.22 691 PRO A C 1
ATOM 5292 O O . PRO A 1 691 ? -5.005 1.113 -54.481 1.00 48.22 691 PRO A O 1
ATOM 5295 N N . ALA A 1 692 ? -6.343 0.295 -56.106 1.00 42.12 692 ALA A N 1
ATOM 5296 C CA . ALA A 1 692 ? -7.074 1.510 -56.451 1.00 42.12 692 ALA A CA 1
ATOM 5297 C C . ALA A 1 692 ? -8.053 1.953 -55.334 1.00 42.12 692 ALA A C 1
ATOM 5299 O O . ALA A 1 692 ? -8.488 1.122 -54.533 1.00 42.12 692 ALA A O 1
ATOM 5300 N N . PRO A 1 693 ? -8.435 3.245 -55.280 1.00 43.31 693 PRO A N 1
ATOM 5301 C CA . PRO A 1 693 ? -9.299 3.782 -54.235 1.00 43.31 693 PRO A CA 1
ATOM 5302 C C . PRO A 1 693 ? -10.781 3.536 -54.545 1.00 43.31 693 PRO A C 1
ATOM 5304 O O . PRO A 1 693 ? -11.264 3.876 -55.625 1.00 43.31 693 PRO A O 1
ATOM 5307 N N . VAL A 1 694 ? -11.518 3.001 -53.570 1.00 42.84 694 VAL A N 1
ATOM 5308 C CA . VAL A 1 694 ? -12.985 2.949 -53.595 1.00 42.84 694 VAL A CA 1
ATOM 5309 C C . VAL A 1 694 ? -13.517 4.220 -52.942 1.00 42.84 694 VAL A C 1
ATOM 5311 O O . VAL A 1 694 ? -13.310 4.460 -51.753 1.00 42.84 694 VAL A O 1
ATOM 5314 N N . ALA A 1 695 ? -14.181 5.043 -53.746 1.00 37.75 695 ALA A N 1
ATOM 5315 C CA . ALA A 1 695 ? -15.085 6.084 -53.294 1.00 37.75 695 ALA A CA 1
ATOM 5316 C C . ALA A 1 695 ? -16.504 5.515 -53.348 1.00 37.75 695 ALA A C 1
ATOM 5318 O O . ALA A 1 695 ? -16.883 4.990 -54.389 1.00 37.75 695 ALA A O 1
ATOM 5319 N N . ASP A 1 696 ? -17.283 5.664 -52.277 1.00 39.88 696 ASP A N 1
ATOM 5320 C CA . ASP A 1 696 ? -18.737 5.579 -52.374 1.00 39.88 696 ASP A CA 1
ATOM 5321 C C . ASP A 1 696 ? -19.424 6.541 -51.401 1.00 39.88 696 ASP A C 1
ATOM 5323 O O . ASP A 1 696 ? -19.008 6.747 -50.259 1.00 39.88 696 ASP A O 1
ATOM 5327 N N . GLN A 1 697 ? -20.444 7.197 -51.947 1.00 41.00 697 GLN A N 1
ATOM 5328 C CA . GLN A 1 697 ? -21.255 8.262 -51.366 1.00 41.00 697 GLN A CA 1
ATOM 5329 C C . GLN A 1 697 ? -22.308 7.723 -50.378 1.00 41.00 697 GLN A C 1
ATOM 5331 O O . GLN A 1 697 ? -22.673 6.550 -50.443 1.00 41.00 697 GLN A O 1
ATOM 5336 N N . PRO A 1 698 ? -22.862 8.575 -49.491 1.00 41.66 698 PRO A N 1
ATOM 5337 C CA . PRO A 1 698 ? -23.876 8.167 -48.527 1.00 41.66 698 PRO A CA 1
ATOM 5338 C C . PRO A 1 698 ? -25.294 8.242 -49.113 1.00 41.66 698 PRO A C 1
ATOM 5340 O O . PRO A 1 698 ? -25.644 9.189 -49.820 1.00 41.66 698 PRO A O 1
ATOM 5343 N N . ALA A 1 699 ? -26.136 7.275 -48.743 1.00 37.28 699 ALA A N 1
ATOM 5344 C CA . ALA A 1 699 ? -27.582 7.303 -48.957 1.00 37.28 699 ALA A CA 1
ATOM 5345 C C . ALA A 1 699 ? -28.339 7.639 -47.647 1.00 37.28 699 ALA A C 1
ATOM 5347 O O . ALA A 1 699 ? -27.781 7.468 -46.560 1.00 37.28 699 ALA A O 1
ATOM 5348 N N . PRO A 1 700 ? -29.587 8.147 -47.723 1.00 46.62 700 PRO A N 1
ATOM 5349 C CA . PRO A 1 700 ? -30.169 9.005 -46.692 1.00 46.62 700 PRO A CA 1
ATOM 5350 C C . PRO A 1 700 ? -31.297 8.361 -45.862 1.00 46.62 700 PRO A C 1
ATOM 5352 O O . PRO A 1 700 ? -32.034 7.510 -46.345 1.00 46.62 700 PRO A O 1
ATOM 5355 N N . GLY A 1 701 ? -31.520 8.927 -44.670 1.00 34.50 701 GLY A N 1
ATOM 5356 C CA . GLY A 1 701 ? -32.861 9.249 -44.159 1.00 34.50 701 GLY A CA 1
ATOM 5357 C C . GLY A 1 701 ? -33.577 8.233 -43.257 1.00 34.50 701 GLY A C 1
ATOM 5358 O O . GLY A 1 701 ? -34.018 7.193 -43.723 1.00 34.50 701 GLY A O 1
ATOM 5359 N N . ALA A 1 702 ? -33.826 8.629 -42.000 1.00 34.03 702 ALA A N 1
ATOM 5360 C CA . ALA A 1 702 ? -35.085 8.422 -41.261 1.00 34.03 702 ALA A CA 1
ATOM 5361 C C . ALA A 1 702 ? -35.071 9.225 -39.930 1.00 34.03 702 ALA A C 1
ATOM 5363 O O . ALA A 1 702 ? -33.990 9.553 -39.444 1.00 34.03 702 ALA A O 1
ATOM 5364 N N . PRO A 1 703 ? -36.238 9.613 -39.370 1.00 47.44 703 PRO A N 1
ATOM 5365 C CA . PRO A 1 703 ? -36.399 10.865 -38.623 1.00 47.44 703 PRO A CA 1
ATOM 5366 C C . PRO A 1 703 ? -36.370 10.725 -37.091 1.00 47.44 703 PRO A C 1
ATOM 5368 O O . PRO A 1 703 ? -36.730 9.691 -36.533 1.00 47.44 703 PRO A O 1
ATOM 5371 N N . ALA A 1 704 ? -36.014 11.823 -36.416 1.00 41.03 704 ALA A N 1
ATOM 5372 C CA . ALA A 1 704 ? -36.117 11.997 -34.966 1.00 41.03 704 ALA A CA 1
ATOM 5373 C C . ALA A 1 704 ? -37.484 12.601 -34.543 1.00 41.03 704 ALA A C 1
ATOM 5375 O O . ALA A 1 704 ? -38.086 13.339 -35.328 1.00 41.03 704 ALA A O 1
ATOM 5376 N N . PRO A 1 705 ? -37.973 12.315 -33.317 1.00 44.19 705 PRO A N 1
ATOM 5377 C CA . PRO A 1 705 ? -39.259 12.794 -32.794 1.00 44.19 705 PRO A CA 1
ATOM 5378 C C . PRO A 1 705 ? -39.179 14.217 -32.182 1.00 44.19 705 PRO A C 1
ATOM 5380 O O . PRO A 1 705 ? -38.084 14.761 -32.027 1.00 44.19 705 PRO A O 1
ATOM 5383 N N . PRO A 1 706 ? -40.328 14.859 -31.870 1.00 50.41 706 PRO A N 1
ATOM 5384 C CA . PRO A 1 706 ? -40.449 16.316 -31.835 1.00 50.41 706 PRO A CA 1
ATOM 5385 C C . PRO A 1 706 ? -40.122 16.945 -30.475 1.00 50.41 706 PRO A C 1
ATOM 5387 O O . PRO A 1 706 ? -40.469 16.416 -29.421 1.00 50.41 706 PRO A O 1
ATOM 5390 N N . VAL A 1 707 ? -39.548 18.151 -30.526 1.00 38.41 707 VAL A N 1
ATOM 5391 C CA . VAL A 1 707 ? -39.406 19.081 -29.396 1.00 38.41 707 VAL A CA 1
ATOM 5392 C C . VAL A 1 707 ? -40.380 20.248 -29.592 1.00 38.41 707 VAL A C 1
ATOM 5394 O O . VAL A 1 707 ? -40.454 20.838 -30.670 1.00 38.41 707 VAL A O 1
ATOM 5397 N N . ALA A 1 708 ? -41.144 20.552 -28.542 1.00 38.09 708 ALA A N 1
ATOM 5398 C CA . ALA A 1 708 ? -42.075 21.677 -28.446 1.00 38.09 708 ALA A CA 1
ATOM 5399 C C . ALA A 1 708 ? -41.349 22.997 -28.075 1.00 38.09 708 ALA A C 1
ATOM 5401 O O . ALA A 1 708 ? -40.214 22.957 -27.602 1.00 38.09 708 ALA A O 1
ATOM 5402 N N . PRO A 1 709 ? -41.967 24.174 -28.306 1.00 48.06 709 PRO A N 1
ATOM 5403 C CA . PRO A 1 709 ? -41.239 25.387 -28.665 1.00 48.06 709 PRO A CA 1
ATOM 5404 C C . PRO A 1 709 ? -41.052 26.374 -27.505 1.00 48.06 709 PRO A C 1
ATOM 5406 O O . PRO A 1 709 ? -41.901 26.490 -26.625 1.00 48.06 709 PRO A O 1
ATOM 5409 N N . ALA A 1 710 ? -40.006 27.197 -27.597 1.00 32.09 710 ALA A N 1
ATOM 5410 C CA . ALA A 1 710 ? -39.960 28.495 -26.933 1.00 32.09 710 ALA A CA 1
ATOM 5411 C C . ALA A 1 710 ? -39.432 29.566 -27.902 1.00 32.09 710 ALA A C 1
ATOM 5413 O O . ALA A 1 710 ? -38.326 29.474 -28.433 1.00 32.09 710 ALA A O 1
ATOM 5414 N N . ALA A 1 711 ? -40.287 30.562 -28.138 1.00 33.03 711 ALA A N 1
ATOM 5415 C CA . ALA A 1 711 ? -39.985 31.871 -28.711 1.00 33.03 711 ALA A CA 1
ATOM 5416 C C . ALA A 1 711 ? -38.900 32.598 -27.880 1.00 33.03 711 ALA A C 1
ATOM 5418 O O . ALA A 1 711 ? -38.708 32.280 -26.715 1.00 33.03 711 ALA A O 1
ATOM 5419 N N . GLY A 1 712 ? -38.171 33.604 -28.353 1.00 31.11 712 GLY A N 1
ATOM 5420 C CA . GLY A 1 712 ? -38.272 34.403 -29.561 1.00 31.11 712 GLY A CA 1
ATOM 5421 C C . GLY A 1 712 ? -37.024 35.288 -29.700 1.00 31.11 712 GLY A C 1
ATOM 5422 O O . GLY A 1 712 ? -36.188 35.379 -28.804 1.00 31.11 712 GLY A O 1
ATOM 5423 N N . ALA A 1 713 ? -36.899 35.887 -30.878 1.00 32.25 713 ALA A N 1
ATOM 5424 C CA . ALA A 1 713 ? -35.753 36.642 -31.365 1.00 32.25 713 ALA A CA 1
ATOM 5425 C C . ALA A 1 713 ? -35.712 38.112 -30.903 1.00 32.25 713 ALA A C 1
ATOM 5427 O O . ALA A 1 713 ? -36.764 38.724 -30.745 1.00 32.25 713 ALA A O 1
ATOM 5428 N N . ALA A 1 714 ? -34.496 38.674 -30.812 1.00 31.55 714 ALA A N 1
ATOM 5429 C CA . ALA A 1 714 ? -34.052 39.994 -31.322 1.00 31.55 714 ALA A CA 1
ATOM 5430 C C . ALA A 1 714 ? -32.675 40.322 -30.688 1.00 31.55 714 ALA A C 1
ATOM 5432 O O . ALA A 1 714 ? -32.556 40.373 -29.474 1.00 31.55 714 ALA A O 1
ATOM 5433 N N . ALA A 1 715 ? -31.553 40.286 -31.415 1.00 32.78 715 ALA A N 1
ATOM 5434 C CA . ALA A 1 715 ? -31.008 41.296 -32.340 1.00 32.78 715 ALA A CA 1
ATOM 5435 C C . ALA A 1 715 ? -30.048 42.324 -31.679 1.00 32.78 715 ALA A C 1
ATOM 5437 O O . ALA A 1 715 ? -30.480 43.286 -31.065 1.00 32.78 715 ALA A O 1
ATOM 5438 N N . ARG A 1 716 ? -28.743 42.070 -31.902 1.00 33.47 716 ARG A N 1
ATOM 5439 C CA . ARG A 1 716 ? -27.589 42.958 -32.213 1.00 33.47 716 ARG A CA 1
ATOM 5440 C C . ARG A 1 716 ? -27.408 44.336 -31.538 1.00 33.47 716 ARG A C 1
ATOM 5442 O O . ARG A 1 716 ? -28.228 45.219 -31.740 1.00 33.47 716 ARG A O 1
ATOM 5449 N N . ALA A 1 717 ? -26.177 44.531 -31.030 1.00 31.48 717 ALA A N 1
ATOM 5450 C CA . ALA A 1 717 ? -25.208 45.646 -31.228 1.00 31.48 717 ALA A CA 1
ATOM 5451 C C . ALA A 1 717 ? -24.525 45.997 -29.881 1.00 31.48 717 ALA A C 1
ATOM 5453 O O . ALA A 1 717 ? -25.216 46.221 -28.900 1.00 31.48 717 ALA A O 1
ATOM 5454 N N . SER A 1 718 ? -23.223 45.729 -29.720 1.00 31.50 718 SER A N 1
ATOM 5455 C CA . SER A 1 718 ? -22.065 46.639 -29.891 1.00 31.50 718 SER A CA 1
ATOM 5456 C C . SER A 1 718 ? -21.623 47.328 -28.588 1.00 31.50 718 SER A C 1
ATOM 5458 O O . SER A 1 718 ? -22.463 47.784 -27.829 1.00 31.50 718 SER A O 1
ATOM 5460 N N . GLU A 1 719 ? -20.298 47.457 -28.443 1.00 29.95 719 GLU A N 1
ATOM 5461 C CA . GLU A 1 719 ? -19.536 48.355 -27.548 1.00 29.95 719 GLU A CA 1
ATOM 5462 C C . GLU A 1 719 ? -19.233 47.912 -26.099 1.00 29.95 719 GLU A C 1
ATOM 5464 O O . GLU A 1 719 ? -20.093 47.808 -25.235 1.00 29.95 719 GLU A O 1
ATOM 5469 N N . ASP A 1 720 ? -17.939 47.635 -25.891 1.00 33.81 720 ASP A N 1
ATOM 5470 C CA . ASP A 1 720 ? -17.007 48.255 -24.937 1.00 33.81 720 ASP A CA 1
ATOM 5471 C C . ASP A 1 720 ? -17.454 48.696 -23.525 1.00 33.81 720 ASP A C 1
ATOM 5473 O O . ASP A 1 720 ? -18.421 49.422 -23.326 1.00 33.81 720 ASP A O 1
ATOM 5477 N N . LYS A 1 721 ? -16.529 48.415 -22.587 1.00 31.58 721 LYS A N 1
ATOM 5478 C CA . LYS A 1 721 ? -16.372 48.881 -21.190 1.00 31.58 721 LYS A CA 1
ATOM 5479 C C . LYS A 1 721 ? -17.115 48.095 -20.105 1.00 31.58 721 LYS A C 1
ATOM 5481 O O . LYS A 1 721 ? -18.270 48.341 -19.784 1.00 31.58 721 LYS A O 1
ATOM 5486 N N . ALA A 1 722 ? -16.360 47.230 -19.426 1.00 29.70 722 ALA A N 1
ATOM 5487 C CA . ALA A 1 722 ? -16.708 46.708 -18.111 1.00 29.70 722 ALA A CA 1
ATOM 5488 C C . ALA A 1 722 ? -16.221 47.682 -17.020 1.00 29.70 722 ALA A C 1
ATOM 5490 O O . ALA A 1 722 ? -15.071 47.622 -16.587 1.00 29.70 722 ALA A O 1
ATOM 5491 N N . GLU A 1 723 ? -17.102 48.585 -16.588 1.00 29.14 723 GLU A N 1
ATOM 5492 C CA . GLU A 1 723 ? -17.021 49.226 -15.273 1.00 29.14 723 GLU A CA 1
ATOM 5493 C C . GLU A 1 723 ? -17.789 48.380 -14.252 1.00 29.14 723 GLU A C 1
ATOM 5495 O O . GLU A 1 723 ? -18.887 47.883 -14.503 1.00 29.14 723 GLU A O 1
ATOM 5500 N N . SER A 1 724 ? -17.169 48.193 -13.090 1.00 33.06 724 SER A N 1
ATOM 5501 C CA . SER A 1 724 ? -17.709 47.468 -11.948 1.00 33.06 724 SER A CA 1
ATOM 5502 C C . SER A 1 724 ? -18.872 48.223 -11.314 1.00 33.06 724 SER A C 1
ATOM 5504 O O . SER A 1 724 ? -18.676 49.373 -10.950 1.00 33.06 724 SER A O 1
ATOM 5506 N N . TYR A 1 725 ? -20.001 47.565 -11.050 1.00 28.23 725 TYR A N 1
ATOM 5507 C CA . TYR A 1 725 ? -20.871 47.881 -9.911 1.00 28.23 725 TYR A CA 1
ATOM 5508 C C . TYR A 1 725 ? -21.780 46.682 -9.597 1.00 28.23 725 TYR A C 1
ATOM 5510 O O . TYR A 1 725 ? -22.599 46.282 -10.417 1.00 28.23 725 TYR A O 1
ATOM 5518 N N . TYR A 1 726 ? -21.662 46.146 -8.380 1.00 29.27 726 TYR A N 1
ATOM 5519 C CA . TYR A 1 726 ? -22.762 45.484 -7.671 1.00 29.27 726 TYR A CA 1
ATOM 5520 C C . TYR A 1 726 ? -22.946 46.185 -6.308 1.00 29.27 726 TYR A C 1
ATOM 5522 O O . TYR A 1 726 ? -21.971 46.706 -5.759 1.00 29.27 726 TYR A O 1
ATOM 5530 N N . PRO A 1 727 ? -24.186 46.264 -5.791 1.00 31.52 727 PRO A N 1
ATOM 5531 C CA . PRO A 1 727 ? -24.593 47.179 -4.729 1.00 31.52 727 PRO A CA 1
ATOM 5532 C C . PRO A 1 727 ? -24.424 46.583 -3.317 1.00 31.52 727 PRO A C 1
ATOM 5534 O O . PRO A 1 727 ? -24.271 45.369 -3.168 1.00 31.52 727 PRO A O 1
ATOM 5537 N N . PRO A 1 728 ? -24.491 47.415 -2.258 1.00 34.06 728 PRO A N 1
ATOM 5538 C CA . PRO A 1 728 ? -24.261 46.979 -0.889 1.00 34.06 728 PRO A CA 1
ATOM 5539 C C . PRO A 1 728 ? -25.564 46.532 -0.215 1.00 34.06 728 PRO A C 1
ATOM 5541 O O . PRO A 1 728 ? -26.549 47.270 -0.185 1.00 34.06 728 PRO A O 1
ATOM 5544 N N . LEU A 1 729 ? -25.545 45.362 0.425 1.00 29.75 729 LEU A N 1
ATOM 5545 C CA . LEU A 1 729 ? -26.522 45.002 1.452 1.00 29.75 729 LEU A CA 1
ATOM 5546 C C . LEU A 1 729 ? -25.801 44.636 2.752 1.00 29.75 729 LEU A C 1
ATOM 5548 O O . LEU A 1 729 ? -25.261 43.551 2.934 1.00 29.75 729 LEU A O 1
ATOM 5552 N N . LEU A 1 730 ? -25.817 45.617 3.651 1.00 29.42 730 LEU A N 1
ATOM 5553 C CA . LEU A 1 730 ? -25.525 45.534 5.076 1.00 29.42 730 LEU A CA 1
ATOM 5554 C C . LEU A 1 730 ? -26.565 44.668 5.801 1.00 29.42 730 LEU A C 1
ATOM 5556 O O . LEU A 1 730 ? -27.759 44.950 5.695 1.00 29.42 730 LEU A O 1
ATOM 5560 N N . ARG A 1 731 ? -26.113 43.754 6.673 1.00 29.61 731 ARG A N 1
ATOM 5561 C CA . ARG A 1 731 ? -26.716 43.543 8.006 1.00 29.61 731 ARG A CA 1
ATOM 5562 C C . ARG A 1 731 ? -25.790 42.772 8.964 1.00 29.61 731 ARG A C 1
ATOM 5564 O O . ARG A 1 731 ? -25.649 41.564 8.875 1.00 29.61 731 ARG A O 1
ATOM 5571 N N . LYS A 1 732 ? -25.241 43.549 9.907 1.00 27.34 732 LYS A N 1
ATOM 5572 C CA . LYS A 1 732 ? -25.125 43.325 11.364 1.00 27.34 732 LYS A CA 1
ATOM 5573 C C . LYS A 1 732 ? -24.503 42.009 11.868 1.00 27.34 732 LYS A C 1
ATOM 5575 O O . LYS A 1 732 ? -25.206 41.039 12.120 1.00 27.34 732 LYS A O 1
ATOM 5580 N N . LEU A 1 733 ? -23.210 42.087 12.185 1.00 27.19 733 LEU A N 1
ATOM 5581 C CA . LEU A 1 733 ? -22.564 41.328 13.262 1.00 27.19 733 LEU A CA 1
ATOM 5582 C C . LEU A 1 733 ? -22.795 42.055 14.605 1.00 27.19 733 LEU A C 1
ATOM 5584 O O . LEU A 1 733 ? -22.761 43.290 14.609 1.00 27.19 733 LEU A O 1
ATOM 5588 N N . PRO A 1 734 ? -23.032 41.349 15.726 1.00 30.05 734 PRO A N 1
ATOM 5589 C CA . PRO A 1 734 ? -22.999 41.952 17.048 1.00 30.05 734 PRO A CA 1
ATOM 5590 C C . PRO A 1 734 ? -21.564 42.079 17.575 1.00 30.05 734 PRO A C 1
ATOM 5592 O O . PRO A 1 734 ? -20.716 41.210 17.388 1.00 30.05 734 PRO A O 1
ATOM 5595 N N . ASP A 1 735 ? -21.357 43.217 18.223 1.00 25.77 735 ASP A N 1
ATOM 5596 C CA . ASP A 1 735 ? -20.178 43.700 18.930 1.00 25.77 735 ASP A CA 1
ATOM 5597 C C . ASP A 1 735 ? -19.851 42.792 20.129 1.00 25.77 735 ASP A C 1
ATOM 5599 O O . ASP A 1 735 ? -20.686 42.605 21.016 1.00 25.77 735 ASP A O 1
ATOM 5603 N N . VAL A 1 736 ? -18.646 42.215 20.150 1.00 31.17 736 VAL A N 1
ATOM 5604 C CA . VAL A 1 736 ? -18.096 41.492 21.306 1.00 31.17 736 VAL A CA 1
ATOM 5605 C C . VAL A 1 736 ? -16.910 42.299 21.821 1.00 31.17 736 VAL A C 1
ATOM 5607 O O . VAL A 1 736 ? -15.749 41.988 21.571 1.00 31.17 736 VAL A O 1
ATOM 5610 N N . SER A 1 737 ? -17.228 43.387 22.515 1.00 26.95 737 SER A N 1
ATOM 5611 C CA . SER A 1 737 ? -16.289 44.192 23.292 1.00 26.95 737 SER A CA 1
ATOM 5612 C C . SER A 1 737 ? -16.769 44.305 24.738 1.00 26.95 737 SER A C 1
ATOM 5614 O O . SER A 1 737 ? -17.083 45.370 25.252 1.00 26.95 737 SER A O 1
ATOM 5616 N N . ALA A 1 738 ? -16.838 43.164 25.411 1.00 26.56 738 ALA A N 1
ATOM 5617 C CA . ALA A 1 738 ? -16.722 43.060 26.857 1.00 26.56 738 ALA A CA 1
ATOM 5618 C C . ALA A 1 738 ? -16.544 41.574 27.162 1.00 26.56 738 ALA A C 1
ATOM 5620 O O . ALA A 1 738 ? -17.365 40.777 26.724 1.00 26.56 738 ALA A O 1
ATOM 5621 N N . TRP A 1 739 ? -15.494 41.209 27.885 1.00 31.20 739 TRP A N 1
ATOM 5622 C CA . TRP A 1 739 ? -15.568 40.550 29.191 1.00 31.20 739 TRP A CA 1
ATOM 5623 C C . TRP A 1 739 ? -14.144 40.527 29.761 1.00 31.20 739 TRP A C 1
ATOM 5625 O O . TRP A 1 739 ? -13.168 40.336 29.037 1.00 31.20 739 TRP A O 1
ATOM 5635 N N . SER A 1 740 ? -14.086 40.896 31.037 1.00 29.28 740 SER A N 1
ATOM 5636 C CA . SER A 1 740 ? -12.924 41.093 31.906 1.00 29.28 740 SER A CA 1
ATOM 5637 C C . SER A 1 740 ? -12.101 39.841 32.143 1.00 29.28 740 SER A C 1
ATOM 5639 O O . SER A 1 740 ? -12.757 38.787 32.319 1.00 29.28 740 SER A O 1
#

Organism: NCBI:txid438768

Radius of gyration: 35.38 Å; Cα contacts (8 Å, |Δi|>4): 963; chains: 1; bounding box: 122×92×92 Å

Nearest PDB structures (foldseek):
  1f6f-assembly1_A  TM=2.297E-01  e=2.265E+00  Ovis aries
  8dpv-assembly1_A  TM=2.472E-01  e=3.100E+00  Homo sapiens
  8dps-assembly1_B  TM=1.837E-01  e=4.243E+00  Homo sapiens

Mean predicted aligned error: 13.5 Å

Sequence (740 aa):
MALESLFGDRFDKTNLSIGIAAAFFTVLLPFFGYLIGIAKSKFDYAHQRSISFLGSICMNELQMGPFVSRDPISRKYYVCPFRKFPIARPPTLPTVASLIAAGDDGVWSSDIFNKRIPPNHDTVSWKRFYEAFFYECVARVHLPDLPKDSAVRSALSAARKEFPSADDQLYLGRVSQENVHQRAAEPGAVEREAGRITKCRPLLVRCQKLPPMKTLSADGTTYGDTADEELPEPSQSWAKDVREVWIHAGKPSIEVLKEELVALSLIIGFPLDVHDDFLPGGRGPYGITLTSEKIEAVTTIRLVHGPRIGSTGGPKCLAKGSGYSTLFAKHMACGSLPFAQYMRHSSENNNEPSTRETQSIMVTEKVRQSLEGGGSITNAQPDKGDNPRELNYFLRLPGSGDTDFYLNSETPTGYNPGAFGQGRLVKSHPDNDKKFAAISTWWQAVAGIPFGGLVSLTTQNLREMVIFTLKGSLQCPGSVAEIDPILELMRIADRNAQKEDKISGLFGDLPGSGAGIVHTTDMEDNDPRFATDTISYLMTLLEHMMALAAVHEKHSSDPEVTTKAVCDALEDWLMNSYNAAVSRKLNDPIQGPTESFSGWIDNGEHGLIAKVWSRKVTAEDCAKAAICILAAWTCLVKIVNWTVRGNEATQNPPPAPALGAAEEAPAPIPPDDAEEPAGLAPGAAEEAPAPAPVADQPAPGAPAPPVAPAAGAAARASEDKAESYYPPLLRKLPDVSAWS

Foldseek 3Di:
DVPVVPDDDDDPVVVVVVVVVVVCCVPVVVVVVVLLVLLVVVVVVLVVVLCVAQPPQLQDCVQQPLQRQPLLDDVVPSPDSPDDRDRGFFGKFFALLLLLLCLLVLLAALCLLFPQQDQDPRPAQCRSVRLSSLLSNLLPPDLVLFDPPFSSSVSNVSSCVVDPRPVVVVVVVCVVPVVPDDDDDDDDDLVVVLVLLLLCLVQLVVLSCQLALQAADPVLDRPDPPPPDDAPDADSPSRRHIDGFHQDPSHTHDDHDPLSVVLVCLRQQWDWDQPPVRWTWTAGLSQWTWGWDDDPPDIDIGIGRHQPQDPLRDRDDRQNFRHFGSSLSLQFLLQKFWRHKYFDDDDPVDPDDTHIAIEIERQDPLNLVLLLLQAEWELPDPDPPPDDPSRVSSCSHNPSVRYGYGYDRDDPVPDDRVPPTGFFYWYQDPVDNPDIRGNGGPLSSLLSCLSRNLGQEGAPRSLVSLVLLLQLQAPQDPALVLLVVVLVLLVLLVVLLVVVCVSNCSRHDDDDPPDDPDPDPPPDQADSNVSSSSLSNLSSSLSSLLSLQCVQVVDPSNSSVSVVLLSVLLSVVSVSSSVSSSCCVPPPDDDDDHDYLCCQQPVPCNHPSNCSNVSVRHSNNSSSSSSSSSSSSSRRHDHNDDDDPPCPVVVDDPPPDPPPDDDDDDDDDDDDDDDDDDDDDDDDDDDDDDDDDDDDDDDDDDDDDDDDDDDDDDDDDDDDDDDDDDDDDDDDDDDDPDDD